Protein AF-A0AA39XTY3-F1 (afdb_monomer_lite)

pLDDT: mean 73.16, std 24.29, range [25.41, 98.69]

Foldseek 3Di:
DDDDDDDDDDDDDDDDDDDDDDDDDDPPPPLCPDQDQDDLVVLLCVLVCQCWPADPLGNVFIARPLRDDLLDCVLLVADPVNLSVLLSVLSVLLNVLSNCLLAAQDQPFDPQCVDPDPLNLLQLLLLLVLLLLLLLLSQLSNLQSCVVRPVVLRPVVSNVVSLVVLVQVLVCCVPCVVPVVVVCVVPVRDHGDLVSSLSVLSSVLSLQLQLQPQLDDDPLSNSLSSSLSSSSSSSSSSCSVPVNVSSVSSSVSGDPPDDPDDPDDPPALDDPPPPPCVPPDPPPLVVVVVVLSVLSPPDDDDDDDDQPDSVNNNVSSSVVSSSSNSVNNVVVSVVSVVVSSVSSDHPDPPPPPPDPDAFQKDWDQPVPVRFIKIWHQDPVRDIDIDRPSSVVSSVVSSVSSVVSNVVVVVCPDDDFDWDDDPPDPDTDGPVNVVVVVVVPDPDDDDPVPPPDDDDDDDDD

Sequence (460 aa):
MSPPIRMRRLRLRKQNWKQNDTSTSSSTIQSQKNSIHIPPDELFNLVCNYEGYTNSVAPDVTVREGLFNLEDVTAYGVSEAAQKELWDEEVKRLSLVVKEPDKPIQFAGTGELSHDTKDAYDILAHLADQIWIALNIVILDCQAVLSRHFPLLTDEDQLRSSRDILERFTAEDEEEEDASRQAETANGGLKGTREDYFQLVDYLTATLARALCKAASGDTWHYNILANLVKLSTKLKVVSFRLEEFASDSLESAPTKRSARLPSAPASRGNAPLNTSMGRDGGGSLDFLGEMLSTLHREDGNTERAYSGPNTRKNAVKQLYWLETVKFKRPLHKIVEYILVSLRGQTKLTTTSTTSYEICAMVFDTNFQEFSTFVYQDIGGEYLGASKPENISVANAVFEVLTTTVKSLDWHGYGRIFFKQDDSTAWYSWNDYLMALHSQRPEQPDPFERIQNFVQPTYE

Secondary structure (DSSP, 8-state):
-PPPPPPPPPPPPP--PPP--------------------HHHHHHHHTGGGSEEETTEEEEEE-SS---TT--GGGT--HHHHHHHHHHHHHHHHHHHH-TTSPPP----GGGGS--HHHHHHHHHHHHHHHHHHHHHHHHHHHHHHHH-GGG--HHHHHHHHHHHHHHHHHHHHHTTTHHHHHHHHT--PPPHHHHHHHHHHHHHHHHHHHHHHS--HHHHHHHHHHHHHHHHHHHHHGGGHHHHHHHHHHHS---------PPP--SS-----SGGGTTTHHHHHHHHHHHHHHS--SSS--SSS-SHHHHHHHHHHHHHHHHHHHHHHHHHHHHHHHHHHT--SS--SS---TT----EEEE-SSTT-EEEEEE-TTS-EEEE--HHHHHHHHHHHHHHHHHHHHT--SSS---EE--TT-S-PEEHHHHHHHHHH--S-S--GGGS-SS-------

Organism: NCBI:txid869390

Structure (mmCIF, N/CA/C/O backbone):
data_AF-A0AA39XTY3-F1
#
_entry.id   AF-A0AA39XTY3-F1
#
loop_
_atom_site.group_PDB
_atom_site.id
_atom_site.type_symbol
_atom_site.label_atom_id
_atom_site.label_alt_id
_atom_site.label_comp_id
_atom_site.label_asym_id
_atom_site.label_entity_id
_atom_site.label_seq_id
_atom_site.pdbx_PDB_ins_code
_atom_site.Cartn_x
_atom_site.Cartn_y
_atom_site.Cartn_z
_atom_site.occupancy
_atom_site.B_iso_or_equiv
_atom_site.auth_seq_id
_atom_site.auth_comp_id
_atom_site.auth_asym_id
_atom_site.auth_atom_id
_atom_site.pdbx_PDB_model_num
ATOM 1 N N . MET A 1 1 ? -20.485 58.082 14.375 1.00 35.16 1 MET A N 1
ATOM 2 C CA . MET A 1 1 ? -21.778 57.398 14.590 1.00 35.16 1 MET A CA 1
ATOM 3 C C . MET A 1 1 ? -22.524 57.394 13.267 1.00 35.16 1 MET A C 1
ATOM 5 O O . MET A 1 1 ? -23.085 58.412 12.891 1.00 35.16 1 MET A O 1
ATOM 9 N N . SER A 1 2 ? -22.425 56.290 12.528 1.00 26.91 2 SER A N 1
ATOM 10 C CA . SER A 1 2 ? -23.036 56.112 11.204 1.00 26.91 2 SER A CA 1
ATOM 11 C C . SER A 1 2 ? -24.293 55.238 11.324 1.00 26.91 2 SER A C 1
ATOM 13 O O . SER A 1 2 ? -24.294 54.328 12.155 1.00 26.91 2 SER A O 1
ATOM 15 N N . PRO A 1 3 ? -25.358 55.490 10.543 1.00 28.05 3 PRO A N 1
ATOM 16 C CA . PRO A 1 3 ? -26.604 54.732 10.636 1.00 28.05 3 PRO A CA 1
ATOM 17 C C . PRO A 1 3 ? -26.514 53.369 9.916 1.00 28.05 3 PRO A C 1
ATOM 19 O O . PRO A 1 3 ? -25.725 53.221 8.980 1.00 28.05 3 PRO A O 1
ATOM 22 N N . PRO A 1 4 ? -27.326 52.369 10.317 1.00 29.33 4 PRO A N 1
ATOM 23 C CA . PRO A 1 4 ? -27.246 51.013 9.783 1.00 29.33 4 PRO A CA 1
ATOM 24 C C . PRO A 1 4 ? -27.932 50.861 8.416 1.00 29.33 4 PRO A C 1
ATOM 26 O O . PRO A 1 4 ? -29.015 51.392 8.159 1.00 29.33 4 PRO A O 1
ATOM 29 N N . ILE A 1 5 ? -27.295 50.068 7.553 1.00 28.94 5 ILE A N 1
ATOM 30 C CA . ILE A 1 5 ? -27.749 49.689 6.212 1.00 28.94 5 ILE A CA 1
ATOM 31 C C . ILE A 1 5 ? -28.853 48.621 6.323 1.00 28.94 5 ILE A C 1
ATOM 33 O O . ILE A 1 5 ? -28.658 47.555 6.903 1.00 28.94 5 ILE A O 1
ATOM 37 N N . ARG A 1 6 ? -30.029 48.905 5.745 1.00 27.67 6 ARG A N 1
ATOM 38 C CA . ARG A 1 6 ? -31.167 47.975 5.604 1.00 27.67 6 ARG A CA 1
ATOM 39 C C . ARG A 1 6 ? -30.889 46.927 4.516 1.00 27.67 6 ARG A C 1
ATOM 41 O O . ARG A 1 6 ? -30.751 47.285 3.349 1.00 27.67 6 ARG A O 1
ATOM 48 N N . MET A 1 7 ? -30.928 45.640 4.868 1.00 25.41 7 MET A N 1
ATOM 49 C CA . MET A 1 7 ? -30.971 44.535 3.899 1.00 25.41 7 MET A CA 1
ATOM 50 C C . MET A 1 7 ? -32.354 44.417 3.232 1.00 25.41 7 MET A C 1
ATOM 52 O O . MET A 1 7 ? -33.385 44.317 3.902 1.00 25.41 7 MET A O 1
ATOM 56 N N . ARG A 1 8 ? -32.375 44.402 1.892 1.00 26.45 8 ARG A N 1
ATOM 57 C CA . ARG A 1 8 ? -33.552 44.096 1.059 1.00 26.45 8 ARG A CA 1
ATOM 58 C C . ARG A 1 8 ? -33.746 42.578 0.967 1.00 26.45 8 ARG A C 1
ATOM 60 O O . ARG A 1 8 ? -32.870 41.875 0.482 1.00 26.45 8 ARG A O 1
ATOM 67 N N . ARG A 1 9 ? -34.929 42.088 1.358 1.00 27.86 9 ARG A N 1
ATOM 68 C CA . ARG A 1 9 ? -35.399 40.721 1.072 1.00 27.86 9 ARG A CA 1
ATOM 69 C C . ARG A 1 9 ? -35.719 40.576 -0.421 1.00 27.86 9 ARG A C 1
ATOM 71 O O . ARG A 1 9 ? -36.620 41.251 -0.918 1.00 27.86 9 ARG A O 1
ATOM 78 N N . LEU A 1 10 ? -35.027 39.672 -1.111 1.00 26.64 10 LEU A N 1
ATOM 79 C CA . LEU A 1 10 ? -35.397 39.194 -2.446 1.00 26.64 10 LEU A CA 1
ATOM 80 C C . LEU A 1 10 ? -36.488 38.119 -2.314 1.00 26.64 10 LEU A C 1
ATOM 82 O O . LEU A 1 10 ? -36.302 37.105 -1.649 1.00 26.64 10 LEU A O 1
ATOM 86 N N . ARG A 1 11 ? -37.652 38.369 -2.926 1.00 29.42 11 ARG A N 1
ATOM 87 C CA . ARG A 1 11 ? -38.740 37.393 -3.094 1.00 29.42 11 ARG A CA 1
ATOM 88 C C . ARG A 1 11 ? -38.453 36.548 -4.338 1.00 29.42 11 ARG A C 1
ATOM 90 O O . ARG A 1 11 ? -38.444 37.092 -5.439 1.00 29.42 11 ARG A O 1
ATOM 97 N N . LEU A 1 12 ? -38.277 35.238 -4.173 1.00 30.16 12 LEU A N 1
ATOM 98 C CA . LEU A 1 12 ? -38.247 34.283 -5.284 1.00 30.16 12 LEU A CA 1
ATOM 99 C C . LEU A 1 12 ? -39.678 34.007 -5.776 1.00 30.16 12 LEU A C 1
ATOM 101 O O . LEU A 1 12 ? -40.564 33.639 -5.002 1.00 30.16 12 LEU A O 1
ATOM 105 N N . ARG A 1 13 ? -39.901 34.233 -7.075 1.00 27.70 13 ARG A N 1
ATOM 106 C CA . ARG A 1 13 ? -41.120 33.870 -7.811 1.00 27.70 13 ARG A CA 1
ATOM 107 C C . ARG A 1 13 ? -41.123 32.357 -8.044 1.00 27.70 13 ARG A C 1
ATOM 109 O O . ARG A 1 13 ? -40.189 31.839 -8.641 1.00 27.70 13 ARG A O 1
ATOM 116 N N . LYS A 1 14 ? -42.201 31.676 -7.646 1.00 31.34 14 LYS A N 1
ATOM 117 C CA . LYS A 1 14 ? -42.520 30.321 -8.118 1.00 31.34 14 LYS A CA 1
ATOM 118 C C . LYS A 1 14 ? -42.917 30.400 -9.596 1.00 31.34 14 LYS A C 1
ATOM 120 O O . LYS A 1 14 ? -43.917 31.041 -9.916 1.00 31.34 14 LYS A O 1
ATOM 125 N N . GLN A 1 15 ? -42.150 29.768 -10.479 1.00 30.83 15 GLN A N 1
ATOM 126 C CA . GLN A 1 15 ? -42.584 29.436 -11.835 1.00 30.83 15 GLN A CA 1
ATOM 127 C C . GLN A 1 15 ? -42.787 27.923 -11.910 1.00 30.83 15 GLN A C 1
ATOM 129 O O . GLN A 1 15 ? -41.874 27.153 -11.633 1.00 30.83 15 GLN A O 1
ATOM 134 N N . ASN A 1 16 ? -44.016 27.526 -12.243 1.00 31.92 16 ASN A N 1
ATOM 135 C CA . ASN A 1 16 ? -44.410 26.148 -12.509 1.00 31.92 16 ASN A CA 1
ATOM 136 C C . ASN A 1 16 ? -43.727 25.667 -13.794 1.00 31.92 16 ASN A C 1
ATOM 138 O O . ASN A 1 16 ? -44.042 26.176 -14.871 1.00 31.92 16 ASN A O 1
ATOM 142 N N . TRP A 1 17 ? -42.840 24.680 -13.682 1.00 28.62 17 TRP A N 1
ATOM 143 C CA . TRP A 1 17 ? -42.285 23.968 -14.829 1.00 28.62 17 TRP A CA 1
ATOM 144 C C . TRP A 1 17 ? -43.075 22.671 -15.028 1.00 28.62 17 TRP A C 1
ATOM 146 O O . TRP A 1 17 ? -43.163 21.843 -14.125 1.00 28.62 17 TRP A O 1
ATOM 156 N N . LYS A 1 18 ? -43.714 22.533 -16.193 1.00 30.03 18 LYS A N 1
ATOM 157 C CA . LYS A 1 18 ? -44.404 21.308 -16.612 1.00 30.03 18 LYS A CA 1
ATOM 158 C C . LYS A 1 18 ? -43.362 20.248 -16.976 1.00 30.03 18 LYS A C 1
ATOM 160 O O . LYS A 1 18 ? -42.450 20.547 -17.743 1.00 30.03 18 LYS A O 1
ATOM 165 N N . GLN A 1 19 ? -43.523 19.036 -16.448 1.00 32.22 19 GLN A N 1
ATOM 166 C CA . GLN A 1 19 ? -42.802 17.843 -16.893 1.00 32.22 19 GLN A CA 1
ATOM 167 C C . GLN A 1 19 ? -43.078 17.611 -18.383 1.00 32.22 19 GLN A C 1
ATOM 169 O O . GLN A 1 19 ? -44.230 17.454 -18.783 1.00 32.22 19 GLN A O 1
ATOM 174 N N . ASN A 1 20 ? -42.017 17.614 -19.186 1.00 28.38 20 ASN A N 1
ATOM 175 C CA . ASN A 1 20 ? -42.003 16.945 -20.475 1.00 28.38 20 ASN A CA 1
ATOM 176 C C . ASN A 1 20 ? -41.188 15.668 -20.285 1.00 28.38 20 ASN A C 1
ATOM 178 O O . ASN A 1 20 ? -39.997 15.738 -19.986 1.00 28.38 20 ASN A O 1
ATOM 182 N N . ASP A 1 21 ? -41.856 14.532 -20.453 1.00 40.38 21 ASP A N 1
ATOM 183 C CA . ASP A 1 21 ? -41.233 13.225 -20.599 1.00 40.38 21 ASP A CA 1
ATOM 184 C C . ASP A 1 21 ? -40.367 13.213 -21.861 1.00 40.38 21 ASP A C 1
ATOM 186 O O . ASP A 1 21 ? -40.870 13.221 -22.987 1.00 40.38 21 ASP A O 1
ATOM 190 N N . THR A 1 22 ? -39.052 13.169 -21.674 1.00 33.03 22 THR A N 1
ATOM 191 C CA . THR A 1 22 ? -38.110 12.727 -22.702 1.00 33.03 22 THR A CA 1
ATOM 192 C C . THR A 1 22 ? -37.169 11.711 -22.086 1.00 33.03 22 THR A C 1
ATOM 194 O O . THR A 1 22 ? -36.164 12.050 -21.467 1.00 33.03 22 THR A O 1
ATOM 197 N N . SER A 1 23 ? -37.527 10.447 -22.274 1.00 42.19 23 SER A N 1
ATOM 198 C CA . SER A 1 23 ? -36.659 9.287 -22.140 1.00 42.19 23 SER A CA 1
ATOM 199 C C . SER A 1 23 ? -35.460 9.415 -23.086 1.00 42.19 23 SER A C 1
ATOM 201 O O . SER A 1 23 ? -35.585 9.124 -24.277 1.00 42.19 23 SER A O 1
ATOM 203 N N . THR A 1 24 ? -34.304 9.834 -22.571 1.00 33.69 24 THR A N 1
ATOM 204 C CA . THR A 1 24 ? -33.028 9.710 -23.291 1.00 33.69 24 THR A CA 1
ATOM 205 C C . THR A 1 24 ? -31.862 9.664 -22.307 1.00 33.69 24 THR A C 1
ATOM 207 O O . THR A 1 24 ? -31.649 10.607 -21.560 1.00 33.69 24 THR A O 1
ATOM 210 N N . SER A 1 25 ? -31.137 8.541 -22.349 1.00 35.66 25 SER A N 1
ATOM 211 C CA . SER A 1 25 ? -29.753 8.344 -21.894 1.00 35.66 25 SER A CA 1
ATOM 212 C C . SER A 1 25 ? -29.398 8.730 -20.457 1.00 35.66 25 SER A C 1
ATOM 214 O O . SER A 1 25 ? -28.503 9.536 -20.245 1.00 35.66 25 SER A O 1
ATOM 216 N N . SER A 1 26 ? -29.968 8.035 -19.471 1.00 33.97 26 SER A N 1
ATOM 217 C CA . SER A 1 26 ? -29.240 7.828 -18.218 1.00 33.97 26 SER A CA 1
ATOM 218 C C . SER A 1 26 ? -27.982 7.017 -18.538 1.00 33.97 26 SER A C 1
ATOM 220 O O . SER A 1 26 ? -28.068 5.829 -18.855 1.00 33.97 26 SER A O 1
ATOM 222 N N . SER A 1 27 ? -26.811 7.647 -18.477 1.00 36.62 27 SER A N 1
ATOM 223 C CA . SER A 1 27 ? -25.536 6.959 -18.291 1.00 36.62 27 SER A CA 1
ATOM 224 C C . SER A 1 27 ? -25.566 6.326 -16.903 1.00 36.62 27 SER A C 1
ATOM 226 O O . SER A 1 27 ? -25.009 6.821 -15.930 1.00 36.62 27 SER A O 1
ATOM 228 N N . THR A 1 28 ? -26.302 5.222 -16.790 1.00 37.91 28 THR A N 1
ATOM 229 C CA . THR A 1 28 ? -26.271 4.366 -15.619 1.00 37.91 28 THR A CA 1
ATOM 230 C C . THR A 1 28 ? -24.811 3.988 -15.424 1.00 37.91 28 THR A C 1
ATOM 232 O O . THR A 1 28 ? -24.265 3.193 -16.189 1.00 37.91 28 THR A O 1
ATOM 235 N N . ILE A 1 29 ? -24.177 4.567 -14.404 1.00 45.69 29 ILE A N 1
ATOM 236 C CA . ILE A 1 29 ? -23.041 3.961 -13.724 1.00 45.69 29 ILE A CA 1
ATOM 237 C C . ILE A 1 29 ? -23.608 2.644 -13.194 1.00 45.69 29 ILE A C 1
ATOM 239 O O . ILE A 1 29 ? -24.115 2.555 -12.079 1.00 45.69 29 ILE A O 1
ATOM 243 N N . GLN A 1 30 ? -23.674 1.636 -14.068 1.00 43.59 30 GLN A N 1
ATOM 244 C CA . GLN A 1 30 ? -23.950 0.273 -13.676 1.00 43.59 30 GLN A CA 1
ATOM 245 C C . GLN A 1 30 ? -22.826 -0.037 -12.709 1.00 43.59 30 GLN A C 1
ATOM 247 O O . GLN A 1 30 ? -21.677 -0.138 -13.135 1.00 43.59 30 GLN A O 1
ATOM 252 N N . SER A 1 31 ? -23.163 -0.098 -11.417 1.00 49.00 31 SER A N 1
ATOM 253 C CA . SER A 1 31 ? -22.349 -0.737 -10.389 1.00 49.00 31 SER A CA 1
ATOM 254 C C . SER A 1 31 ? -21.771 -1.985 -11.045 1.00 49.00 31 SER A C 1
ATOM 256 O O . SER A 1 31 ? -22.517 -2.906 -11.395 1.00 49.00 31 SER A O 1
ATOM 258 N N . GLN A 1 32 ? -20.480 -1.925 -11.391 1.00 53.09 32 GLN A N 1
ATOM 259 C CA . GLN A 1 32 ? -19.801 -2.972 -12.136 1.00 53.09 32 GLN A CA 1
ATOM 260 C C . GLN A 1 32 ? -19.706 -4.154 -11.186 1.00 53.09 32 GLN A C 1
ATOM 262 O O . GLN A 1 32 ? -18.711 -4.359 -10.500 1.00 53.09 32 GLN A O 1
ATOM 267 N N . LYS A 1 33 ? -20.767 -4.956 -11.146 1.00 57.84 33 LYS A N 1
ATOM 268 C CA . LYS A 1 33 ? -20.844 -6.193 -10.377 1.00 57.84 33 LYS A CA 1
ATOM 269 C C . LYS A 1 33 ? -20.057 -7.315 -11.062 1.00 57.84 33 LYS A C 1
ATOM 271 O O . LYS A 1 33 ? -20.422 -8.486 -10.993 1.00 57.84 33 LYS A O 1
ATOM 276 N N . ASN A 1 34 ? -18.990 -6.946 -11.764 1.00 63.62 34 ASN A N 1
ATOM 277 C CA . ASN A 1 34 ? -18.102 -7.873 -12.426 1.00 63.62 34 ASN A CA 1
ATOM 278 C C . ASN A 1 34 ? -17.199 -8.445 -11.340 1.00 63.62 34 ASN A C 1
ATOM 280 O O . ASN A 1 34 ? -16.380 -7.735 -10.760 1.00 63.62 34 ASN A O 1
ATOM 284 N N . SER A 1 35 ? -17.396 -9.725 -11.027 1.00 74.44 35 SER A N 1
ATOM 285 C CA . SER A 1 35 ? -16.466 -10.465 -10.178 1.00 74.44 35 SER A CA 1
ATOM 286 C C . SER A 1 35 ? -15.066 -10.337 -10.779 1.00 74.44 35 SER A C 1
ATOM 288 O O . SER A 1 35 ? -14.853 -10.671 -11.945 1.00 74.44 35 SER A O 1
ATOM 290 N N . ILE A 1 36 ? -14.137 -9.798 -9.994 1.00 87.56 36 ILE A N 1
ATOM 291 C CA . ILE A 1 36 ? -12.750 -9.606 -10.404 1.00 87.56 36 ILE A CA 1
ATOM 292 C C . ILE A 1 36 ? -12.068 -10.965 -10.288 1.00 87.56 36 ILE A C 1
ATOM 294 O O . ILE A 1 36 ? -11.878 -11.484 -9.187 1.00 87.56 36 ILE A O 1
ATOM 298 N N . HIS A 1 37 ? -11.759 -11.574 -11.432 1.00 90.06 37 HIS A N 1
ATOM 299 C CA . HIS A 1 37 ? -11.126 -12.884 -11.485 1.00 90.06 37 HIS A CA 1
ATOM 300 C C . HIS A 1 37 ? -9.636 -12.737 -11.786 1.00 90.06 37 HIS A C 1
ATOM 302 O O . HIS A 1 37 ? -9.249 -12.512 -12.928 1.00 90.06 37 HIS A O 1
ATOM 308 N N . ILE A 1 38 ? -8.812 -12.917 -10.758 1.00 91.81 38 ILE A N 1
ATOM 309 C CA . ILE A 1 38 ? -7.353 -12.840 -10.849 1.00 91.81 38 ILE A CA 1
ATOM 310 C C . ILE A 1 38 ? -6.784 -14.211 -10.478 1.00 91.81 38 ILE A C 1
ATOM 312 O O . ILE A 1 38 ? -6.862 -14.595 -9.308 1.00 91.81 38 ILE A O 1
ATOM 316 N N . PRO A 1 39 ? -6.275 -14.985 -11.453 1.00 95.25 39 PRO A N 1
ATOM 317 C CA . PRO A 1 39 ? -5.521 -16.203 -11.195 1.00 95.25 39 PRO A CA 1
ATOM 318 C C . PRO A 1 39 ? -4.386 -15.964 -10.180 1.00 95.25 39 PRO A C 1
ATOM 320 O O . PRO A 1 39 ? -3.499 -15.146 -10.444 1.00 95.25 39 PRO A O 1
ATOM 323 N N . PRO A 1 40 ? -4.370 -16.682 -9.038 1.00 96.31 40 PRO A N 1
ATOM 324 C CA . PRO A 1 40 ? -3.322 -16.538 -8.028 1.00 96.31 40 PRO A CA 1
ATOM 325 C C . PRO A 1 40 ? -1.911 -16.743 -8.592 1.00 96.31 40 PRO A C 1
ATOM 327 O O . PRO A 1 40 ? -1.014 -15.978 -8.261 1.00 96.31 40 PRO A O 1
ATOM 330 N N . ASP A 1 41 ? -1.730 -17.702 -9.505 1.00 97.31 41 ASP A N 1
ATOM 331 C CA . ASP A 1 41 ? -0.425 -18.007 -10.106 1.00 97.31 41 ASP A CA 1
ATOM 332 C C . ASP A 1 41 ? 0.120 -16.837 -10.945 1.00 97.31 41 ASP A C 1
ATOM 334 O O . ASP A 1 41 ? 1.306 -16.514 -10.887 1.00 97.31 41 ASP A O 1
ATOM 338 N N . GLU A 1 42 ? -0.742 -16.158 -11.708 1.00 96.56 42 GLU A N 1
ATOM 339 C CA . GLU A 1 42 ? -0.351 -14.977 -12.489 1.00 96.56 42 GLU A CA 1
ATOM 340 C C . GLU A 1 42 ? -0.004 -13.798 -11.576 1.00 96.56 42 GLU A C 1
ATOM 342 O O . GLU A 1 42 ? 0.982 -13.094 -11.810 1.00 96.56 42 GLU A O 1
ATOM 347 N N . LEU A 1 43 ? -0.772 -13.612 -10.498 1.00 97.62 43 LEU A N 1
ATOM 348 C CA . LEU A 1 43 ? -0.496 -12.576 -9.508 1.00 97.62 43 LEU A CA 1
ATOM 349 C C . LEU A 1 43 ? 0.819 -12.853 -8.771 1.00 97.62 43 LEU A C 1
ATOM 351 O O . LEU A 1 43 ? 1.621 -11.939 -8.585 1.00 97.62 43 LEU A O 1
ATOM 355 N N . PHE A 1 44 ? 1.078 -14.108 -8.410 1.00 98.25 44 PHE A N 1
ATOM 356 C CA . PHE A 1 44 ? 2.322 -14.527 -7.776 1.00 98.25 44 PHE A CA 1
ATOM 357 C C . PHE A 1 44 ? 3.536 -14.310 -8.689 1.00 98.25 44 PHE A C 1
ATOM 359 O O . PHE A 1 44 ? 4.559 -13.781 -8.247 1.00 98.25 44 PHE A O 1
ATOM 366 N N . ASN A 1 45 ? 3.406 -14.614 -9.985 1.00 97.00 45 ASN A N 1
ATOM 367 C CA . ASN A 1 45 ? 4.437 -14.304 -10.977 1.00 97.00 45 ASN A CA 1
ATOM 368 C C . ASN A 1 45 ? 4.724 -12.798 -11.048 1.00 97.00 45 ASN A C 1
ATOM 370 O O . ASN A 1 45 ? 5.883 -12.399 -11.158 1.00 97.00 45 ASN A O 1
ATOM 374 N N . LEU A 1 46 ? 3.693 -11.951 -10.937 1.00 96.50 46 LEU A N 1
ATOM 375 C CA . LEU A 1 46 ? 3.885 -10.503 -10.892 1.00 96.50 46 LEU A CA 1
ATOM 376 C C . LEU A 1 46 ? 4.568 -10.045 -9.595 1.00 96.50 46 LEU A C 1
ATOM 378 O O . LEU A 1 46 ? 5.430 -9.169 -9.641 1.00 96.50 46 LEU A O 1
ATOM 382 N N . VAL A 1 47 ? 4.241 -10.639 -8.445 1.00 97.50 47 VAL A N 1
ATOM 383 C CA . VAL A 1 47 ? 4.950 -10.374 -7.181 1.00 97.50 47 VAL A CA 1
ATOM 384 C C . VAL A 1 47 ? 6.442 -10.721 -7.322 1.00 97.50 47 VAL A C 1
ATOM 386 O O . VAL A 1 47 ? 7.304 -9.955 -6.881 1.00 97.50 47 VAL A O 1
ATOM 389 N N . CYS A 1 48 ? 6.761 -11.807 -8.027 1.00 97.44 48 CYS A N 1
ATOM 390 C CA . CYS A 1 48 ? 8.128 -12.255 -8.302 1.00 97.44 48 CYS A CA 1
ATOM 391 C C . CYS A 1 48 ? 8.769 -11.627 -9.558 1.00 97.44 48 CYS A C 1
ATOM 393 O O . CYS A 1 48 ? 9.825 -12.077 -9.999 1.00 97.44 48 CYS A O 1
ATOM 395 N N . ASN A 1 49 ? 8.193 -10.569 -10.143 1.00 95.62 49 ASN A N 1
ATOM 396 C CA . ASN A 1 49 ? 8.669 -10.006 -11.417 1.00 95.62 49 ASN A CA 1
ATOM 397 C C . ASN A 1 49 ? 10.104 -9.436 -11.386 1.00 95.62 49 ASN A C 1
ATOM 399 O O . ASN A 1 49 ? 10.701 -9.217 -12.440 1.00 95.62 49 ASN A O 1
ATOM 403 N N . TYR A 1 50 ? 10.685 -9.228 -10.201 1.00 95.69 50 TYR A N 1
ATOM 404 C CA . TYR A 1 50 ? 12.089 -8.845 -10.040 1.00 95.69 50 TYR A CA 1
ATOM 405 C C . TYR A 1 50 ? 13.061 -9.952 -10.487 1.00 95.69 50 TYR A C 1
ATOM 407 O O . TYR A 1 50 ? 14.211 -9.662 -10.792 1.00 95.69 50 TYR A O 1
ATOM 415 N N . GLU A 1 51 ? 12.618 -11.210 -10.574 1.00 96.50 51 GLU A N 1
ATOM 416 C CA . GLU A 1 51 ? 13.434 -12.332 -11.072 1.00 96.50 51 GLU A CA 1
ATOM 417 C C . GLU A 1 51 ? 13.540 -12.359 -12.605 1.00 96.50 51 GLU A C 1
ATOM 419 O O . GLU A 1 51 ? 14.411 -13.014 -13.195 1.00 96.50 51 GLU A O 1
ATOM 424 N N . GLY A 1 52 ? 12.625 -11.658 -13.267 1.00 95.50 52 GLY A N 1
ATOM 425 C CA . GLY A 1 52 ? 12.509 -11.610 -14.710 1.00 95.50 52 GLY A CA 1
ATOM 426 C C . GLY A 1 52 ? 11.340 -10.732 -15.116 1.00 95.50 52 GLY A C 1
ATOM 427 O O . GLY A 1 52 ? 10.186 -11.123 -14.968 1.00 95.50 52 GLY A O 1
ATOM 428 N N . TYR A 1 53 ? 11.643 -9.568 -15.678 1.00 95.75 53 TYR A N 1
ATOM 429 C CA . TYR A 1 53 ? 10.632 -8.614 -16.106 1.00 95.75 53 TYR A CA 1
ATOM 430 C C . TYR A 1 53 ? 10.541 -8.562 -17.631 1.00 95.75 53 TYR A C 1
ATOM 432 O O . TYR A 1 53 ? 11.553 -8.445 -18.327 1.00 95.75 53 TYR A O 1
ATOM 440 N N . THR A 1 54 ? 9.310 -8.639 -18.131 1.00 92.44 54 THR A N 1
ATOM 441 C CA . THR A 1 54 ? 8.945 -8.476 -19.542 1.00 92.44 54 THR A CA 1
ATOM 442 C C . THR A 1 54 ? 7.742 -7.540 -19.598 1.00 92.44 54 THR A C 1
ATOM 444 O O . THR A 1 54 ? 6.852 -7.638 -18.755 1.00 92.44 54 THR A O 1
ATOM 447 N N . ASN A 1 55 ? 7.704 -6.635 -20.576 1.00 89.06 55 ASN A N 1
ATOM 448 C CA . ASN A 1 55 ? 6.602 -5.690 -20.745 1.00 89.06 55 ASN A CA 1
ATOM 449 C C . ASN A 1 55 ? 5.858 -5.954 -22.061 1.00 89.06 55 ASN A C 1
ATOM 451 O O . ASN A 1 55 ? 6.471 -6.337 -23.054 1.00 89.06 55 ASN A O 1
ATOM 455 N N . SER A 1 56 ? 4.550 -5.687 -22.084 1.00 85.62 56 SER A N 1
ATOM 456 C CA . SER A 1 56 ? 3.698 -5.827 -23.278 1.00 85.62 56 SER A CA 1
ATOM 457 C C . SER A 1 56 ? 4.189 -5.057 -24.514 1.00 85.62 56 SER A C 1
ATOM 459 O O . SER A 1 56 ? 3.943 -5.493 -25.634 1.00 85.62 56 SER A O 1
ATOM 461 N N . VAL A 1 57 ? 4.916 -3.950 -24.325 1.00 82.12 57 VAL A N 1
ATOM 462 C CA . VAL A 1 57 ? 5.488 -3.129 -25.406 1.00 82.12 57 VAL A CA 1
ATOM 463 C C . VAL A 1 57 ? 6.706 -3.801 -26.060 1.00 82.12 57 VAL A C 1
ATOM 465 O O . VAL A 1 57 ? 7.016 -3.533 -27.216 1.00 82.12 57 VAL A O 1
ATOM 468 N N . ALA A 1 58 ? 7.408 -4.680 -25.342 1.00 85.88 58 ALA A N 1
ATOM 469 C CA . ALA A 1 58 ? 8.576 -5.406 -25.840 1.00 85.88 58 ALA A CA 1
ATOM 470 C C . ALA A 1 58 ? 8.556 -6.860 -25.330 1.00 85.88 58 ALA A C 1
ATOM 472 O O . ALA A 1 58 ? 9.374 -7.229 -24.482 1.00 85.88 58 ALA A O 1
ATOM 473 N N . PRO A 1 59 ? 7.614 -7.692 -25.817 1.00 87.50 59 PRO A N 1
ATOM 474 C CA . PRO A 1 59 ? 7.403 -9.048 -25.308 1.00 87.50 59 PRO A CA 1
ATOM 475 C C . PRO A 1 59 ? 8.576 -9.993 -25.611 1.00 87.50 59 PRO A C 1
ATOM 477 O O . PRO A 1 59 ? 8.725 -11.025 -24.964 1.00 87.50 59 PRO A O 1
ATOM 480 N N . ASP A 1 60 ? 9.427 -9.638 -26.576 1.00 89.69 60 ASP A N 1
ATOM 481 C CA . ASP A 1 60 ? 10.652 -10.346 -26.951 1.00 89.69 60 ASP A CA 1
ATOM 482 C C . ASP A 1 60 ? 11.850 -10.027 -26.036 1.00 89.69 60 ASP A C 1
ATOM 484 O O . ASP A 1 60 ? 12.905 -10.656 -26.149 1.00 89.69 60 ASP A O 1
ATOM 488 N N . VAL A 1 61 ? 11.714 -9.056 -25.126 1.00 90.12 61 VAL A N 1
ATOM 489 C CA . VAL A 1 61 ? 12.802 -8.575 -24.269 1.00 90.12 61 VAL A CA 1
ATOM 490 C C . VAL A 1 61 ? 12.505 -8.878 -22.803 1.00 90.12 61 VAL A C 1
ATOM 492 O O . VAL A 1 61 ? 11.743 -8.174 -22.146 1.00 90.12 61 VAL A O 1
ATOM 495 N N . THR A 1 62 ? 13.203 -9.874 -22.256 1.00 94.00 62 THR A N 1
ATOM 496 C CA . THR A 1 62 ? 13.216 -10.155 -20.814 1.00 94.00 62 THR A CA 1
ATOM 497 C C . THR A 1 62 ? 14.495 -9.623 -20.171 1.00 94.00 62 THR A C 1
ATOM 499 O O . THR A 1 62 ? 15.609 -9.920 -20.616 1.00 94.00 62 THR A O 1
ATOM 502 N N . VAL A 1 63 ? 14.346 -8.861 -19.088 1.00 94.38 63 VAL A N 1
ATOM 503 C CA . VAL A 1 63 ? 15.452 -8.384 -18.247 1.00 94.38 63 VAL A CA 1
ATOM 504 C C . VAL A 1 63 ? 15.482 -9.208 -16.964 1.00 94.38 63 VAL A C 1
ATOM 506 O O . VAL A 1 63 ? 14.447 -9.397 -16.339 1.00 94.38 63 VAL A O 1
ATOM 509 N N . ARG A 1 64 ? 16.661 -9.698 -16.572 1.00 95.19 64 ARG A N 1
ATOM 510 C CA . ARG A 1 64 ? 16.874 -10.428 -15.305 1.00 95.19 64 ARG A CA 1
ATOM 511 C C . ARG A 1 64 ? 17.911 -9.771 -14.392 1.00 95.19 64 ARG A C 1
ATOM 513 O O . ARG A 1 64 ? 17.964 -10.063 -13.208 1.00 95.19 64 ARG A O 1
ATOM 520 N N . GLU A 1 65 ? 18.748 -8.889 -14.934 1.00 93.31 65 GLU A N 1
ATOM 521 C CA . GLU A 1 65 ? 19.876 -8.305 -14.207 1.00 93.31 65 GLU A CA 1
ATOM 522 C C . GLU A 1 65 ? 19.598 -6.875 -13.734 1.00 93.31 65 GLU A C 1
ATOM 524 O O . GLU A 1 65 ? 19.113 -6.012 -14.475 1.00 93.31 65 GLU A O 1
ATOM 529 N N . GLY A 1 66 ? 19.987 -6.602 -12.487 1.00 89.50 66 GLY A N 1
ATOM 530 C CA . GLY A 1 66 ? 19.843 -5.296 -11.846 1.00 89.50 66 GLY A CA 1
ATOM 531 C C . GLY A 1 66 ? 18.391 -4.864 -11.640 1.00 89.50 66 GLY A C 1
ATOM 532 O O . GLY A 1 66 ? 18.123 -3.662 -11.594 1.00 89.50 66 GLY A O 1
ATOM 533 N N . LEU A 1 67 ? 17.484 -5.834 -11.563 1.00 94.56 67 LEU A N 1
ATOM 534 C CA . LEU A 1 67 ? 16.165 -5.683 -10.970 1.00 94.56 67 LEU A CA 1
ATOM 535 C C . LEU A 1 67 ? 16.310 -5.976 -9.475 1.00 94.56 67 LEU A C 1
ATOM 537 O O . LEU A 1 67 ? 16.992 -6.927 -9.102 1.00 94.56 67 LEU A O 1
ATOM 541 N N . PHE A 1 68 ? 15.701 -5.153 -8.630 1.00 95.12 68 PHE A N 1
ATOM 542 C CA . PHE A 1 68 ? 15.733 -5.350 -7.183 1.00 95.12 68 PHE A CA 1
ATOM 543 C C . PHE A 1 68 ? 14.316 -5.328 -6.638 1.00 95.12 68 PHE A C 1
ATOM 545 O O . PHE A 1 68 ? 13.473 -4.555 -7.106 1.00 95.12 68 PHE A O 1
ATOM 552 N N . ASN A 1 69 ? 14.069 -6.168 -5.641 1.00 94.94 69 ASN A N 1
ATOM 553 C CA . ASN A 1 69 ? 12.827 -6.164 -4.893 1.00 94.94 69 ASN A CA 1
ATOM 554 C C . ASN A 1 69 ? 12.842 -5.014 -3.870 1.00 94.94 69 ASN A C 1
ATOM 556 O O . ASN A 1 69 ? 13.700 -4.981 -2.993 1.00 94.94 69 ASN A O 1
ATOM 560 N N . LEU A 1 70 ? 11.909 -4.065 -3.986 1.00 95.06 70 LEU A N 1
ATOM 561 C CA . LEU A 1 70 ? 11.832 -2.912 -3.075 1.00 95.06 70 LEU A CA 1
ATOM 562 C C . LEU A 1 70 ? 11.312 -3.293 -1.678 1.00 95.06 70 LEU A C 1
ATOM 564 O O . LEU A 1 70 ? 11.615 -2.627 -0.690 1.00 95.06 70 LEU A O 1
ATOM 568 N N . GLU A 1 71 ? 10.565 -4.390 -1.578 1.00 94.94 71 GLU A N 1
ATOM 569 C CA . GLU A 1 71 ? 10.022 -4.931 -0.329 1.00 94.94 71 GLU A CA 1
ATOM 570 C C . GLU A 1 71 ? 10.711 -6.238 0.020 1.00 94.94 71 GLU A C 1
ATOM 572 O O . GLU A 1 71 ? 10.074 -7.214 0.414 1.00 94.94 71 GLU A O 1
ATOM 577 N N . ASP A 1 72 ? 12.024 -6.269 -0.174 1.00 96.06 72 ASP A N 1
ATOM 578 C CA . ASP A 1 72 ? 12.807 -7.399 0.273 1.00 96.06 72 ASP A CA 1
ATOM 579 C C . ASP A 1 72 ? 12.756 -7.491 1.796 1.00 96.06 72 ASP A C 1
ATOM 581 O O . ASP A 1 72 ? 12.941 -6.488 2.500 1.00 96.06 72 ASP A O 1
ATOM 585 N N . VAL A 1 73 ? 12.427 -8.688 2.282 1.00 97.38 73 VAL A N 1
ATOM 586 C CA . VAL A 1 73 ? 12.401 -9.026 3.704 1.00 97.38 73 VAL A CA 1
ATOM 587 C C . VAL A 1 73 ? 13.595 -9.883 4.113 1.00 97.38 73 VAL A C 1
ATOM 589 O O . VAL A 1 73 ? 13.758 -10.167 5.299 1.00 97.38 73 VAL A O 1
ATOM 592 N N . THR A 1 74 ? 14.468 -10.262 3.172 1.00 97.06 74 THR A N 1
ATOM 593 C CA . THR A 1 74 ? 15.631 -11.101 3.492 1.00 97.06 74 THR A CA 1
ATOM 594 C C . THR A 1 74 ? 16.668 -10.385 4.347 1.00 97.06 74 THR A C 1
ATOM 596 O O . THR A 1 74 ? 17.292 -11.006 5.209 1.00 97.06 74 THR A O 1
ATOM 599 N N . ALA A 1 75 ? 16.748 -9.057 4.217 1.00 93.69 75 ALA A N 1
ATOM 600 C CA . ALA A 1 75 ? 17.519 -8.192 5.109 1.00 93.69 75 ALA A CA 1
ATOM 601 C C . ALA A 1 75 ? 17.116 -8.331 6.592 1.00 93.69 75 ALA A C 1
ATOM 603 O O . ALA A 1 75 ? 17.929 -8.067 7.468 1.00 93.69 75 ALA A O 1
ATOM 604 N N . TYR A 1 76 ? 15.900 -8.809 6.874 1.00 96.31 76 TYR A N 1
ATOM 605 C CA . TYR A 1 76 ? 15.343 -8.957 8.222 1.00 96.31 76 TYR A CA 1
ATOM 606 C C . TYR A 1 76 ? 15.380 -10.403 8.743 1.00 96.31 76 TYR A C 1
ATOM 608 O O . TYR A 1 76 ? 14.664 -10.760 9.681 1.00 96.31 76 TYR A O 1
ATOM 616 N N . GLY A 1 77 ? 16.219 -11.254 8.142 1.00 95.50 77 GLY A N 1
ATOM 617 C CA . GLY A 1 77 ? 16.441 -12.636 8.578 1.00 95.50 77 GLY A CA 1
ATOM 618 C C . GLY A 1 77 ? 15.443 -13.657 8.022 1.00 95.50 77 GLY A C 1
ATOM 619 O O . GLY A 1 77 ? 15.447 -14.811 8.451 1.00 95.50 77 GLY A O 1
ATOM 620 N N . VAL A 1 78 ? 14.602 -13.266 7.063 1.00 97.44 78 VAL A N 1
ATOM 621 C CA . VAL A 1 78 ? 13.696 -14.179 6.351 1.00 97.44 78 VAL A CA 1
ATOM 622 C C . VAL A 1 78 ? 14.435 -14.802 5.163 1.00 97.44 78 VAL A C 1
ATOM 624 O O . VAL A 1 78 ? 15.099 -14.111 4.401 1.00 97.44 78 VAL A O 1
ATOM 627 N N . SER A 1 79 ? 14.347 -16.118 4.967 1.00 98.06 79 SER A N 1
ATOM 628 C CA . SER A 1 79 ? 14.950 -16.739 3.778 1.00 98.06 79 SER A CA 1
ATOM 629 C C . SER A 1 79 ? 14.169 -16.376 2.507 1.00 98.06 79 SER A C 1
ATOM 631 O O . SER A 1 79 ? 12.962 -16.153 2.565 1.00 98.06 79 SER A O 1
ATOM 633 N N . GLU A 1 80 ? 14.812 -16.381 1.335 1.00 97.12 80 GLU A N 1
ATOM 634 C CA . GLU A 1 80 ? 14.115 -16.139 0.056 1.00 97.12 80 GLU A CA 1
ATOM 635 C C . GLU A 1 80 ? 12.939 -17.107 -0.169 1.00 97.12 80 GLU A C 1
ATOM 637 O O . GLU A 1 80 ? 11.896 -16.721 -0.695 1.00 97.12 80 GLU A O 1
ATOM 642 N N . ALA A 1 81 ? 13.092 -18.366 0.257 1.00 98.00 81 ALA A N 1
ATOM 643 C CA . ALA A 1 81 ? 12.033 -19.367 0.175 1.00 98.00 81 ALA A CA 1
ATOM 644 C C . ALA A 1 81 ? 10.844 -19.013 1.083 1.00 98.00 81 ALA A C 1
ATOM 646 O O . ALA A 1 81 ? 9.705 -19.042 0.624 1.00 98.00 81 ALA A O 1
ATOM 647 N N . ALA A 1 82 ? 11.111 -18.612 2.331 1.00 98.06 82 ALA A N 1
ATOM 648 C CA . ALA A 1 82 ? 10.069 -18.192 3.264 1.00 98.06 82 ALA A CA 1
ATOM 649 C C . ALA A 1 82 ? 9.383 -16.891 2.810 1.00 98.06 82 ALA A C 1
ATOM 651 O O . ALA A 1 82 ? 8.170 -16.773 2.914 1.00 98.06 82 ALA A O 1
ATOM 652 N N . GLN A 1 83 ? 10.124 -15.935 2.238 1.00 97.88 83 GLN A N 1
ATOM 653 C CA . GLN A 1 83 ? 9.549 -14.722 1.640 1.00 97.88 83 GLN A CA 1
ATOM 654 C C . GLN A 1 83 ? 8.527 -15.066 0.549 1.00 97.88 83 GLN A C 1
ATOM 656 O O . GLN A 1 83 ? 7.435 -14.503 0.522 1.00 97.88 83 GLN A O 1
ATOM 661 N N . LYS A 1 84 ? 8.870 -16.007 -0.338 1.00 98.31 84 LYS A N 1
ATOM 662 C CA . LYS A 1 84 ? 7.969 -16.475 -1.397 1.00 98.31 84 LYS A CA 1
ATOM 663 C C . LYS A 1 84 ? 6.751 -17.210 -0.846 1.00 98.31 84 LYS A C 1
ATOM 665 O O . LYS A 1 84 ? 5.659 -16.997 -1.354 1.00 98.31 84 LYS A O 1
ATOM 670 N N . GLU A 1 85 ? 6.923 -18.037 0.181 1.00 98.38 85 GLU A N 1
ATOM 671 C CA . GLU A 1 85 ? 5.811 -18.718 0.854 1.00 98.38 85 GLU A CA 1
ATOM 672 C C . GLU A 1 85 ? 4.833 -17.708 1.473 1.00 98.38 85 GLU A C 1
ATOM 674 O O . GLU A 1 85 ? 3.638 -17.763 1.195 1.00 98.38 85 GLU A O 1
ATOM 679 N N . LEU A 1 86 ? 5.346 -16.708 2.197 1.00 98.19 86 LEU A N 1
ATOM 680 C CA . LEU A 1 86 ? 4.533 -15.626 2.763 1.00 98.19 86 LEU A CA 1
ATOM 681 C C . LEU A 1 86 ? 3.787 -14.837 1.676 1.00 98.19 86 LEU A C 1
ATOM 683 O O . LEU A 1 86 ? 2.610 -14.514 1.829 1.00 98.19 86 LEU A O 1
ATOM 687 N N . TRP A 1 87 ? 4.444 -14.543 0.552 1.00 98.56 87 TRP A N 1
ATOM 688 C CA . TRP A 1 87 ? 3.781 -13.884 -0.572 1.00 98.56 87 TRP A CA 1
ATOM 689 C C . TRP A 1 87 ? 2.691 -14.738 -1.208 1.00 98.56 87 TRP A C 1
ATOM 691 O O . TRP A 1 87 ? 1.655 -14.192 -1.574 1.00 98.56 87 TRP A O 1
ATOM 701 N N . ASP A 1 88 ? 2.893 -16.046 -1.346 1.00 98.56 88 ASP A N 1
ATOM 702 C CA . ASP A 1 88 ? 1.883 -16.959 -1.883 1.00 98.56 88 ASP A CA 1
ATOM 703 C C . ASP A 1 88 ? 0.633 -17.009 -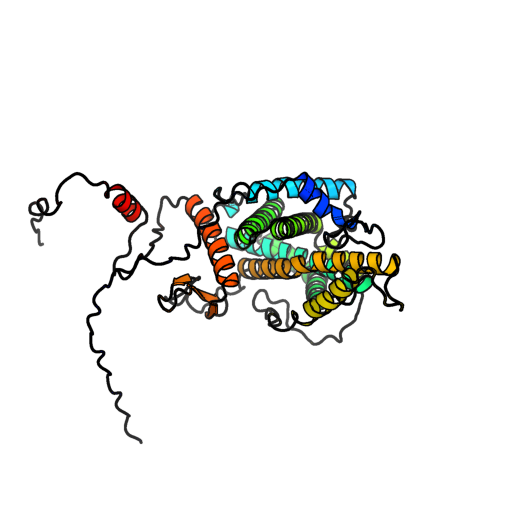0.982 1.00 98.56 88 ASP A C 1
ATOM 705 O O . ASP A 1 88 ? -0.500 -16.936 -1.469 1.00 98.56 88 ASP A O 1
ATOM 709 N N . GLU A 1 89 ? 0.813 -17.031 0.342 1.00 98.25 89 GLU A N 1
ATOM 710 C CA . GLU A 1 89 ? -0.296 -16.937 1.301 1.00 98.25 89 GLU A CA 1
ATOM 711 C C . GLU A 1 89 ? -1.068 -15.614 1.172 1.00 98.25 89 GLU A C 1
ATOM 713 O O . GLU A 1 89 ? -2.301 -15.606 1.073 1.00 98.25 89 GLU A O 1
ATOM 718 N N . GLU A 1 90 ? -0.359 -14.487 1.096 1.00 98.56 90 GLU A N 1
ATOM 719 C CA . GLU A 1 90 ? -0.962 -13.163 0.929 1.00 98.56 90 GLU A CA 1
ATOM 720 C C . GLU A 1 90 ? -1.651 -12.997 -0.438 1.00 98.56 90 GLU A C 1
ATOM 722 O O . GLU A 1 90 ? -2.723 -12.389 -0.524 1.00 98.56 90 GLU A O 1
ATOM 727 N N . VAL A 1 91 ? -1.096 -13.585 -1.505 1.00 98.62 91 VAL A N 1
ATOM 728 C CA . VAL A 1 91 ? -1.718 -13.653 -2.837 1.00 98.62 91 VAL A CA 1
ATOM 729 C C . VAL A 1 91 ? -3.059 -14.374 -2.753 1.00 98.62 91 VAL A C 1
ATOM 731 O O . VAL A 1 91 ? -4.067 -13.847 -3.234 1.00 98.62 91 VAL A O 1
ATOM 734 N N . LYS A 1 92 ? -3.104 -15.550 -2.117 1.00 98.12 92 LYS A N 1
ATOM 735 C CA . LYS A 1 92 ? -4.343 -16.323 -1.936 1.00 98.12 92 LYS A CA 1
ATOM 736 C C . LYS A 1 92 ? -5.373 -15.532 -1.133 1.00 98.12 92 LYS A C 1
ATOM 738 O O . LYS A 1 92 ? -6.536 -15.452 -1.541 1.00 98.12 92 LYS A O 1
ATOM 743 N N . ARG A 1 93 ? -4.944 -14.903 -0.033 1.00 97.62 93 ARG A N 1
ATOM 744 C CA . ARG A 1 93 ? -5.797 -14.088 0.842 1.00 97.62 93 ARG A CA 1
ATOM 745 C C . ARG A 1 93 ? -6.422 -12.915 0.088 1.00 97.62 93 ARG A C 1
ATOM 747 O O . ARG A 1 93 ? -7.645 -12.782 0.073 1.00 97.62 93 ARG A O 1
ATOM 754 N N . LEU A 1 94 ? -5.618 -12.086 -0.579 1.00 97.75 94 LEU A N 1
ATOM 755 C CA . LEU A 1 94 ? -6.124 -10.898 -1.272 1.00 97.75 94 LEU A CA 1
ATOM 756 C C . LEU A 1 94 ? -6.924 -11.241 -2.537 1.00 97.75 94 LEU A C 1
ATOM 758 O O . LEU A 1 94 ? -7.920 -10.572 -2.818 1.00 97.75 94 LEU A O 1
ATOM 762 N N . SER A 1 95 ? -6.565 -12.314 -3.251 1.00 96.94 95 SER A N 1
ATOM 763 C CA . SER A 1 95 ? -7.353 -12.809 -4.392 1.00 96.94 95 SER A CA 1
ATOM 764 C C . SER A 1 95 ? -8.760 -13.235 -3.960 1.00 96.94 95 SER A C 1
ATOM 766 O O . SER A 1 95 ? -9.742 -12.933 -4.640 1.00 96.94 95 SER A O 1
ATOM 768 N N . LEU A 1 96 ? -8.888 -13.886 -2.797 1.00 95.50 96 LEU A N 1
ATOM 769 C CA . LEU A 1 96 ? -10.189 -14.246 -2.230 1.00 95.50 96 LEU A CA 1
ATOM 770 C C . LEU A 1 96 ? -11.021 -13.000 -1.885 1.00 95.50 96 LEU A C 1
ATOM 772 O O . LEU A 1 96 ? -12.206 -12.938 -2.211 1.00 95.50 96 LEU A O 1
ATOM 776 N N . VAL A 1 97 ? -10.394 -11.985 -1.281 1.00 95.00 97 VAL A N 1
ATOM 777 C CA . VAL A 1 97 ? -11.062 -10.738 -0.865 1.00 95.00 97 VAL A CA 1
ATOM 778 C C . VAL A 1 97 ? -11.704 -9.994 -2.039 1.00 95.00 97 VAL A C 1
ATOM 780 O O . VAL A 1 97 ? -12.809 -9.462 -1.879 1.00 95.00 97 VAL A O 1
ATOM 783 N N . VAL A 1 98 ? -11.032 -9.937 -3.195 1.00 95.38 98 VAL A N 1
ATOM 784 C CA . VAL A 1 98 ? -11.551 -9.249 -4.394 1.00 95.38 98 VAL A CA 1
ATOM 785 C C . VAL A 1 98 ? -12.544 -10.094 -5.190 1.00 95.38 98 VAL A C 1
ATOM 787 O O . VAL A 1 98 ? -13.444 -9.539 -5.818 1.00 95.38 98 VAL A O 1
ATOM 790 N N . LYS A 1 99 ? -12.430 -11.428 -5.125 1.00 94.81 99 LYS A N 1
ATOM 791 C CA . LYS A 1 99 ? -13.373 -12.361 -5.758 1.00 94.81 99 LYS A CA 1
ATOM 792 C C . LYS A 1 99 ? -14.754 -12.325 -5.101 1.00 94.81 99 LYS A C 1
ATOM 794 O O . LYS A 1 99 ? -15.759 -12.542 -5.780 1.00 94.81 99 LYS A O 1
ATOM 799 N N . GLU A 1 100 ? -14.801 -12.031 -3.801 1.00 92.75 100 GLU A N 1
ATOM 800 C CA . GLU A 1 100 ? -16.014 -11.961 -2.979 1.00 92.75 100 GLU A CA 1
ATOM 801 C C . GLU A 1 100 ? -16.351 -10.500 -2.586 1.00 92.75 100 GLU A C 1
ATOM 803 O O . GLU A 1 100 ? -16.326 -10.159 -1.400 1.00 92.75 100 GLU A O 1
ATOM 808 N N . PRO A 1 101 ? -16.674 -9.598 -3.541 1.00 89.50 101 PRO A N 1
ATOM 809 C CA . PRO A 1 101 ? -16.828 -8.164 -3.268 1.00 89.50 101 PRO A CA 1
ATOM 810 C C . PRO A 1 101 ? -18.012 -7.832 -2.349 1.00 89.50 101 PRO A C 1
ATOM 812 O O . PRO A 1 101 ? -17.980 -6.808 -1.665 1.00 89.50 101 PRO A O 1
ATOM 815 N N . ASP A 1 102 ? -19.032 -8.694 -2.335 1.00 89.19 102 ASP A N 1
ATOM 816 C CA . ASP A 1 102 ? -20.255 -8.541 -1.540 1.00 89.19 102 ASP A CA 1
ATOM 817 C C . ASP A 1 102 ? -20.118 -9.148 -0.130 1.00 89.19 102 ASP A C 1
ATOM 819 O O . ASP A 1 102 ? -20.970 -8.923 0.729 1.00 89.19 102 ASP A O 1
ATOM 823 N N . LYS A 1 103 ? -19.060 -9.929 0.131 1.00 91.31 103 LYS A N 1
ATOM 824 C CA . LYS A 1 103 ? -18.843 -10.548 1.441 1.00 91.31 103 LYS A CA 1
ATOM 825 C C . LYS A 1 103 ? -18.157 -9.553 2.370 1.00 91.31 103 LYS A C 1
ATOM 827 O O . LYS A 1 103 ? -17.072 -9.088 2.026 1.00 91.31 103 LYS A O 1
ATOM 832 N N . PRO A 1 104 ? -18.709 -9.243 3.546 1.00 90.94 104 PRO A N 1
ATOM 833 C CA . PRO A 1 104 ? -18.110 -8.278 4.460 1.00 90.94 104 PRO A CA 1
ATOM 834 C C . PRO A 1 104 ? -16.674 -8.639 4.842 1.00 90.94 104 PRO A C 1
ATOM 836 O O . PRO A 1 104 ? -16.369 -9.807 5.083 1.00 90.94 104 PRO A O 1
ATOM 839 N N . ILE A 1 105 ? -15.795 -7.636 4.881 1.00 91.50 105 ILE A N 1
ATOM 840 C CA . ILE A 1 105 ? -14.450 -7.809 5.439 1.00 91.50 105 ILE A CA 1
ATOM 841 C C . ILE A 1 105 ? -14.613 -7.770 6.952 1.00 91.50 105 ILE A C 1
ATOM 843 O O . ILE A 1 105 ? -15.138 -6.796 7.486 1.00 91.50 105 ILE A O 1
ATOM 847 N N . GLN A 1 106 ? -14.207 -8.837 7.629 1.00 89.19 106 GLN A N 1
ATOM 848 C CA . GLN A 1 106 ? -14.265 -8.919 9.082 1.00 89.19 106 GLN A CA 1
ATOM 849 C C . GLN A 1 106 ? -12.892 -8.600 9.660 1.00 89.19 106 GLN A C 1
ATOM 851 O O . GLN A 1 106 ? -11.877 -9.081 9.159 1.00 89.19 106 GLN A O 1
ATOM 856 N N . PHE A 1 107 ? -12.875 -7.790 10.712 1.00 89.94 107 PHE A N 1
ATOM 857 C CA . PHE A 1 107 ? -11.698 -7.604 11.543 1.00 89.94 107 PHE A CA 1
ATOM 858 C C . PHE A 1 107 ? -11.726 -8.662 12.648 1.00 89.94 107 PHE A C 1
ATOM 860 O O . PHE A 1 107 ? -12.631 -8.653 13.480 1.00 89.94 107 PHE A O 1
ATOM 867 N N . ALA A 1 108 ? -10.777 -9.598 12.625 1.00 86.94 108 ALA A N 1
ATOM 868 C CA . ALA A 1 108 ? -10.720 -10.725 13.558 1.00 86.94 108 ALA A CA 1
ATOM 869 C C . ALA A 1 108 ? -9.748 -10.468 14.725 1.00 86.94 108 ALA A C 1
ATOM 871 O O . ALA A 1 108 ? -8.968 -11.343 15.088 1.00 86.94 108 ALA A O 1
ATOM 872 N N . GLY A 1 109 ? -9.776 -9.254 15.287 1.00 85.25 109 GLY A N 1
ATOM 873 C CA . GLY A 1 109 ? -8.995 -8.913 16.478 1.00 85.25 109 GLY A CA 1
ATOM 874 C C . GLY A 1 109 ? -9.446 -9.676 17.731 1.00 85.25 109 GLY A C 1
ATOM 875 O O . GLY A 1 109 ? -10.463 -10.375 17.744 1.00 85.25 109 GLY A O 1
ATOM 876 N N . THR A 1 110 ? -8.682 -9.525 18.807 1.00 86.88 110 THR A N 1
ATOM 877 C CA . THR A 1 110 ? -8.984 -10.053 20.138 1.00 86.88 110 THR A CA 1
ATOM 878 C C . THR A 1 110 ? -10.328 -9.545 20.665 1.00 86.88 110 THR A C 1
ATOM 880 O O . THR A 1 110 ? -10.878 -8.539 20.214 1.00 86.88 110 THR A O 1
ATOM 883 N N . GLY A 1 111 ? -10.876 -10.240 21.669 1.00 84.94 111 GLY A N 1
ATOM 884 C CA . GLY A 1 111 ? -12.158 -9.872 22.279 1.00 84.94 111 GLY A CA 1
ATOM 885 C C . GLY A 1 111 ? -12.190 -8.445 22.841 1.00 84.94 111 GLY A C 1
ATOM 886 O O . GLY A 1 111 ? -13.248 -7.822 22.838 1.00 84.94 111 GLY A O 1
ATOM 887 N N . GLU A 1 112 ? -11.044 -7.891 23.244 1.00 84.12 112 GLU A N 1
ATOM 888 C CA . GLU A 1 112 ? -10.923 -6.499 23.705 1.00 84.12 112 GLU A CA 1
ATOM 889 C C . GLU A 1 112 ? -11.306 -5.492 22.612 1.00 84.12 112 GLU A C 1
ATOM 891 O O . GLU A 1 112 ? -11.919 -4.470 22.902 1.00 84.12 112 GLU A O 1
ATOM 896 N N . LEU A 1 113 ? -11.042 -5.831 21.348 1.00 86.56 113 LEU A N 1
ATOM 897 C CA . LEU A 1 113 ? -11.370 -5.028 20.172 1.00 86.56 113 LEU A CA 1
ATOM 898 C C . LEU A 1 113 ? -12.783 -5.282 19.624 1.00 86.56 113 LEU A C 1
ATOM 900 O O . LEU A 1 113 ? -13.201 -4.638 18.663 1.00 86.56 113 LEU A O 1
ATOM 904 N N . SER A 1 114 ? -13.534 -6.213 20.220 1.00 84.12 114 SER A N 1
ATOM 905 C CA . SER A 1 114 ? -14.901 -6.540 19.789 1.00 84.12 114 SER A CA 1
ATOM 906 C C . SER A 1 114 ? -15.966 -5.574 20.323 1.00 84.12 114 SER A C 1
ATOM 908 O O . SER A 1 114 ? -17.135 -5.654 19.937 1.00 84.12 114 SER A O 1
ATOM 910 N N . HIS A 1 115 ? -15.576 -4.656 21.210 1.00 80.31 115 HIS A N 1
ATOM 911 C CA . HIS A 1 115 ? -16.472 -3.723 21.880 1.00 80.31 115 HIS A CA 1
ATOM 912 C C . HIS A 1 115 ? -16.067 -2.270 21.624 1.00 80.31 115 HIS A C 1
ATOM 914 O O . HIS A 1 115 ? -14.888 -1.939 21.565 1.00 80.31 115 HIS A O 1
ATOM 920 N N . ASP A 1 116 ? -17.066 -1.392 21.534 1.00 81.19 116 ASP A N 1
ATOM 921 C CA . ASP A 1 116 ? -16.882 0.059 21.440 1.00 81.19 116 ASP A CA 1
ATOM 922 C C . ASP A 1 116 ? -16.523 0.629 22.824 1.00 81.19 116 ASP A C 1
ATOM 924 O O . ASP A 1 116 ? -17.376 1.112 23.572 1.00 81.19 116 ASP A O 1
ATOM 928 N N . THR A 1 117 ? -15.260 0.465 23.221 1.00 83.25 117 THR A N 1
ATOM 929 C CA . THR A 1 117 ? -14.728 0.926 24.510 1.00 83.25 117 THR A CA 1
ATOM 930 C C . THR A 1 117 ? -13.528 1.834 24.301 1.00 83.25 117 THR A C 1
ATOM 932 O O . THR A 1 117 ? -12.820 1.746 23.301 1.00 83.25 117 THR A O 1
ATOM 935 N N . LYS A 1 118 ? -13.262 2.704 25.281 1.00 83.31 118 LYS A N 1
ATOM 936 C CA . LYS A 1 118 ? -12.055 3.537 25.278 1.00 83.31 118 LYS A CA 1
ATOM 937 C C . LYS A 1 118 ? -10.786 2.684 25.146 1.00 83.31 118 LYS A C 1
ATOM 939 O O . LYS A 1 118 ? -9.921 3.023 24.349 1.00 83.31 118 LYS A O 1
ATOM 944 N N . ASP A 1 119 ? -10.721 1.574 25.876 1.00 83.69 119 ASP A N 1
ATOM 945 C CA . ASP A 1 119 ? -9.567 0.676 25.868 1.00 83.69 119 ASP A CA 1
ATOM 946 C C . ASP A 1 119 ? -9.336 0.074 24.473 1.00 83.69 119 ASP A C 1
ATOM 948 O O . ASP A 1 119 ? -8.202 0.032 24.007 1.00 83.69 119 ASP A O 1
ATOM 952 N N . ALA A 1 120 ? -10.404 -0.293 23.752 1.00 85.00 120 ALA A N 1
ATOM 953 C CA . ALA A 1 120 ? -10.306 -0.752 22.367 1.00 85.00 120 ALA A CA 1
ATOM 954 C C . ALA A 1 120 ? -9.716 0.326 21.439 1.00 85.00 120 ALA A C 1
ATOM 956 O O . ALA A 1 120 ? -8.859 0.022 20.608 1.00 85.00 120 ALA A O 1
ATOM 957 N N . TYR A 1 121 ? -10.122 1.592 21.592 1.00 84.94 121 TYR A N 1
ATOM 958 C CA . TYR A 1 121 ? -9.533 2.698 20.827 1.00 84.94 121 TYR A CA 1
ATOM 959 C C . TYR A 1 121 ? -8.074 2.963 21.199 1.00 84.94 121 TYR A C 1
ATOM 961 O O . TYR A 1 121 ? -7.270 3.225 20.307 1.00 84.94 121 TYR A O 1
ATOM 969 N N . ASP A 1 122 ? -7.718 2.872 22.481 1.00 84.25 122 ASP A N 1
ATOM 970 C CA . ASP A 1 122 ? -6.337 3.035 22.941 1.00 84.25 122 ASP A CA 1
ATOM 971 C C . ASP A 1 122 ? -5.442 1.909 22.374 1.00 84.25 122 ASP A C 1
ATOM 973 O O . ASP A 1 122 ? -4.340 2.180 21.884 1.00 84.25 122 ASP A O 1
ATOM 977 N N . ILE A 1 123 ? -5.947 0.667 22.326 1.00 89.00 123 ILE A N 1
ATOM 978 C CA . ILE A 1 123 ? -5.289 -0.467 21.660 1.00 89.00 123 ILE A CA 1
ATOM 979 C C . ILE A 1 123 ? -5.118 -0.192 20.159 1.00 89.00 123 ILE A C 1
ATOM 981 O O . ILE A 1 123 ? -4.012 -0.334 19.636 1.00 89.00 123 ILE A O 1
ATOM 985 N N . LEU A 1 124 ? -6.176 0.227 19.454 1.00 89.56 124 LEU A N 1
ATOM 986 C CA . LEU A 1 124 ? -6.108 0.536 18.018 1.00 89.56 124 LEU A CA 1
ATOM 987 C C . LEU A 1 124 ? -5.118 1.662 17.714 1.00 89.56 124 LEU A C 1
ATOM 989 O O . LEU A 1 124 ? -4.360 1.560 16.750 1.00 89.56 124 LEU A O 1
ATOM 993 N N . ALA A 1 125 ? -5.094 2.713 18.534 1.00 88.06 125 ALA A N 1
ATOM 994 C CA . ALA A 1 125 ? -4.153 3.814 18.386 1.00 88.06 125 ALA A CA 1
ATOM 995 C C . ALA A 1 125 ? -2.706 3.336 18.569 1.00 88.06 125 ALA A C 1
ATOM 997 O O . ALA A 1 125 ? -1.834 3.700 17.778 1.00 88.06 125 ALA A O 1
ATOM 998 N N . HIS A 1 126 ? -2.456 2.467 19.554 1.00 88.69 126 HIS A N 1
ATOM 999 C CA . HIS A 1 126 ? -1.143 1.861 19.762 1.00 88.69 126 HIS A CA 1
ATOM 1000 C C . HIS A 1 126 ? -0.716 0.973 18.584 1.00 88.69 126 HIS A C 1
ATOM 1002 O O . HIS A 1 126 ? 0.406 1.095 18.092 1.00 88.69 126 HIS A O 1
ATOM 1008 N N . LEU A 1 127 ? -1.611 0.121 18.077 1.00 93.31 127 LEU A N 1
ATOM 1009 C CA . LEU A 1 127 ? -1.338 -0.698 16.892 1.00 93.31 127 LEU A CA 1
ATOM 1010 C C . LEU A 1 127 ? -1.071 0.179 15.659 1.00 93.31 127 LEU A C 1
ATOM 1012 O O . LEU A 1 127 ? -0.154 -0.097 14.888 1.00 93.31 127 LEU A O 1
ATOM 1016 N N . ALA A 1 128 ? -1.818 1.272 15.487 1.00 92.25 128 ALA A N 1
ATOM 1017 C CA . ALA A 1 128 ? -1.611 2.218 14.395 1.00 92.25 128 ALA A CA 1
ATOM 1018 C C . ALA A 1 128 ? -0.268 2.963 14.505 1.00 92.25 128 ALA A C 1
ATOM 1020 O O . ALA A 1 128 ? 0.376 3.186 13.479 1.00 92.25 128 ALA A O 1
ATOM 1021 N N . ASP A 1 129 ? 0.186 3.308 15.716 1.00 89.81 129 ASP A N 1
ATOM 1022 C CA . ASP A 1 129 ? 1.538 3.835 15.957 1.00 89.81 129 ASP A CA 1
ATOM 1023 C C . ASP A 1 129 ? 2.607 2.819 15.511 1.00 89.81 129 ASP A C 1
ATOM 1025 O O . ASP A 1 129 ? 3.529 3.173 14.775 1.00 89.81 129 ASP A O 1
ATOM 1029 N N . GLN A 1 130 ? 2.462 1.541 15.876 1.00 94.44 130 GLN A N 1
ATOM 1030 C CA . GLN A 1 130 ? 3.408 0.493 15.471 1.00 94.44 130 GLN A CA 1
ATOM 1031 C C . GLN A 1 130 ? 3.420 0.274 13.947 1.00 94.44 130 GLN A C 1
ATOM 1033 O O . GLN A 1 130 ? 4.488 0.148 13.343 1.00 94.44 130 GLN A O 1
ATOM 1038 N N . ILE A 1 131 ? 2.249 0.248 13.295 1.00 96.88 131 ILE A N 1
ATOM 1039 C CA . ILE A 1 131 ? 2.160 0.132 11.828 1.00 96.88 131 ILE A CA 1
ATOM 1040 C C . ILE A 1 131 ? 2.756 1.376 11.160 1.00 96.88 131 ILE A C 1
ATOM 1042 O O . ILE A 1 131 ? 3.407 1.256 10.125 1.00 96.88 131 ILE A O 1
ATOM 1046 N N . TRP A 1 132 ? 2.595 2.564 11.749 1.00 95.19 132 TRP A N 1
ATOM 1047 C CA . TRP A 1 132 ? 3.189 3.797 11.233 1.00 95.19 132 TRP A CA 1
ATOM 1048 C C . TRP A 1 132 ? 4.718 3.735 11.201 1.00 95.19 132 TRP A C 1
ATOM 1050 O O . TRP A 1 132 ? 5.326 4.104 10.194 1.00 95.19 132 TRP A O 1
ATOM 1060 N N . ILE A 1 133 ? 5.347 3.243 12.268 1.00 96.44 133 ILE A N 1
ATOM 1061 C CA . ILE A 1 133 ? 6.801 3.040 12.296 1.00 96.44 133 ILE A CA 1
ATOM 1062 C C . ILE A 1 133 ? 7.218 1.988 11.262 1.00 96.44 133 ILE A C 1
ATOM 1064 O O . ILE A 1 133 ? 8.091 2.255 10.437 1.00 96.44 133 ILE A O 1
ATOM 1068 N N . ALA A 1 134 ? 6.532 0.842 11.214 1.00 98.12 134 ALA A N 1
ATOM 1069 C CA . ALA A 1 134 ? 6.800 -0.214 10.234 1.00 98.12 134 ALA A CA 1
ATOM 1070 C C . ALA A 1 134 ? 6.680 0.280 8.780 1.00 98.12 134 ALA A C 1
ATOM 1072 O O . ALA A 1 134 ? 7.501 -0.057 7.928 1.00 98.12 134 ALA A O 1
ATOM 1073 N N . LEU A 1 135 ? 5.691 1.126 8.489 1.00 98.19 135 LEU A N 1
ATOM 1074 C CA . LEU A 1 135 ? 5.526 1.746 7.178 1.00 98.19 135 LEU A CA 1
ATOM 1075 C C . LEU A 1 135 ? 6.702 2.665 6.834 1.00 98.19 135 LEU A C 1
ATOM 1077 O O . LEU A 1 135 ? 7.135 2.690 5.685 1.00 98.19 135 LEU A O 1
ATOM 1081 N N . ASN A 1 136 ? 7.248 3.397 7.806 1.00 97.69 136 ASN A N 1
ATOM 1082 C CA . ASN A 1 136 ? 8.413 4.249 7.572 1.00 97.69 136 ASN A CA 1
ATOM 1083 C C . ASN A 1 136 ? 9.694 3.440 7.327 1.00 97.69 136 ASN A C 1
ATOM 1085 O O . ASN A 1 136 ? 10.504 3.878 6.516 1.00 97.69 136 ASN A O 1
ATOM 1089 N N . ILE A 1 137 ? 9.834 2.242 7.909 1.00 98.38 137 ILE A N 1
ATOM 1090 C CA . ILE A 1 137 ? 10.881 1.275 7.520 1.00 98.38 137 ILE A CA 1
ATOM 1091 C C . ILE A 1 137 ? 10.705 0.874 6.048 1.00 98.38 137 ILE A C 1
ATOM 1093 O O . ILE A 1 137 ? 11.636 0.974 5.251 1.00 98.38 137 ILE A O 1
ATOM 1097 N N . VAL A 1 138 ? 9.484 0.490 5.648 1.00 98.25 138 VAL A N 1
ATOM 1098 C CA . VAL A 1 138 ? 9.172 0.122 4.253 1.00 98.25 138 VAL A CA 1
ATOM 1099 C C . VAL A 1 138 ? 9.512 1.257 3.282 1.00 98.25 138 VAL A C 1
ATOM 1101 O O . VAL A 1 138 ? 10.142 1.020 2.249 1.00 98.25 138 VAL A O 1
ATOM 1104 N N . ILE A 1 139 ? 9.101 2.489 3.600 1.00 97.25 139 ILE A N 1
ATOM 1105 C CA . ILE A 1 139 ? 9.361 3.668 2.768 1.00 97.25 139 ILE A CA 1
ATOM 1106 C C . ILE A 1 139 ? 10.863 3.951 2.696 1.00 97.25 139 ILE A C 1
ATOM 1108 O O . ILE A 1 139 ? 11.376 4.142 1.591 1.00 97.25 139 ILE A O 1
ATOM 1112 N N . LEU A 1 140 ? 11.568 3.961 3.832 1.00 97.12 140 LEU A N 1
ATOM 1113 C CA . LEU A 1 140 ? 12.997 4.260 3.886 1.00 97.12 140 LEU A CA 1
ATOM 1114 C C . LEU A 1 140 ? 13.805 3.262 3.050 1.00 97.12 140 LEU A C 1
ATOM 1116 O O . LEU A 1 140 ? 14.586 3.689 2.199 1.00 97.12 140 LEU A O 1
ATOM 1120 N N . ASP A 1 141 ? 13.562 1.961 3.214 1.00 97.69 141 ASP A N 1
ATOM 1121 C CA . ASP A 1 141 ? 14.222 0.910 2.432 1.00 97.69 141 ASP A CA 1
ATOM 1122 C C . ASP A 1 141 ? 13.982 1.083 0.931 1.00 97.69 141 ASP A C 1
ATOM 1124 O O . ASP A 1 141 ? 14.914 1.049 0.124 1.00 97.69 141 ASP A O 1
ATOM 1128 N N . CYS A 1 142 ? 12.722 1.302 0.549 1.00 96.19 142 CYS A N 1
ATOM 1129 C CA . CYS A 1 142 ? 12.322 1.486 -0.840 1.00 96.19 142 CYS A CA 1
ATOM 1130 C C . CYS A 1 142 ? 13.052 2.684 -1.465 1.00 96.19 142 CYS A C 1
ATOM 1132 O O . CYS A 1 142 ? 13.687 2.560 -2.517 1.00 96.19 142 CYS A O 1
ATOM 1134 N N . GLN A 1 143 ? 13.040 3.835 -0.786 1.00 95.44 143 GLN A N 1
ATOM 1135 C CA . GLN A 1 143 ? 13.722 5.036 -1.262 1.00 95.44 143 GLN A CA 1
ATOM 1136 C C . GLN A 1 143 ? 15.249 4.880 -1.258 1.00 95.44 143 GLN A C 1
ATOM 1138 O O . GLN A 1 143 ? 15.913 5.375 -2.171 1.00 95.44 143 GLN A O 1
ATOM 1143 N N . ALA A 1 144 ? 15.821 4.148 -0.298 1.00 95.25 144 ALA A N 1
ATOM 1144 C CA . ALA A 1 144 ? 17.246 3.842 -0.258 1.00 95.25 144 ALA A CA 1
ATOM 1145 C C . ALA A 1 144 ? 17.671 2.988 -1.465 1.00 95.25 144 ALA A C 1
ATOM 1147 O O . ALA A 1 144 ? 18.660 3.316 -2.126 1.00 95.25 144 ALA A O 1
ATOM 1148 N N . VAL A 1 145 ? 16.911 1.949 -1.823 1.00 95.50 145 VAL A N 1
ATOM 1149 C CA . VAL A 1 145 ? 17.171 1.140 -3.028 1.00 95.50 145 VAL A CA 1
ATOM 1150 C C . VAL A 1 145 ? 17.039 1.995 -4.294 1.00 95.50 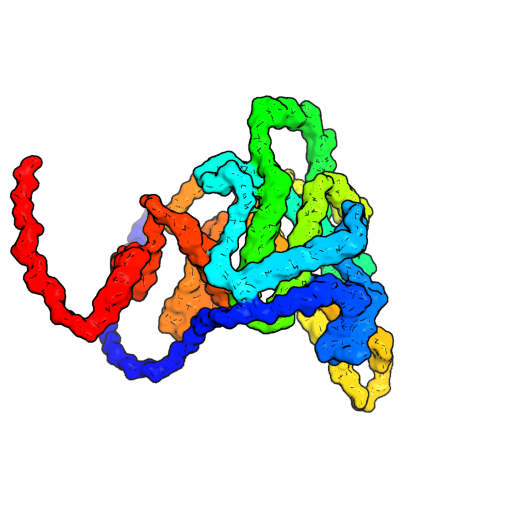145 VAL A C 1
ATOM 1152 O O . VAL A 1 145 ? 17.935 1.978 -5.144 1.00 95.50 145 VAL A O 1
ATOM 1155 N N . LEU A 1 146 ? 15.988 2.815 -4.403 1.00 93.69 146 LEU A N 1
ATOM 1156 C CA . LEU A 1 146 ? 15.810 3.726 -5.541 1.00 93.69 146 LEU A CA 1
ATOM 1157 C C . LEU A 1 146 ? 16.970 4.718 -5.662 1.00 93.69 146 LEU A C 1
ATOM 1159 O O . LEU A 1 146 ? 17.518 4.885 -6.745 1.00 93.69 146 LEU A O 1
ATOM 1163 N N . SER A 1 147 ? 17.425 5.306 -4.558 1.00 93.69 147 SER A N 1
ATOM 1164 C CA . SER A 1 147 ? 18.526 6.281 -4.572 1.00 93.69 147 SER A CA 1
ATOM 1165 C C . SER A 1 147 ? 19.856 5.702 -5.060 1.00 93.69 147 SER A C 1
ATOM 1167 O O . SER A 1 147 ? 20.707 6.440 -5.556 1.00 93.69 147 SER A O 1
ATOM 1169 N N . ARG A 1 148 ? 20.040 4.381 -4.939 1.00 93.00 148 ARG A N 1
ATOM 1170 C CA . ARG A 1 148 ? 21.240 3.665 -5.387 1.00 93.00 148 ARG A CA 1
ATOM 1171 C C . ARG A 1 148 ? 21.152 3.243 -6.844 1.00 93.00 148 ARG A C 1
ATOM 1173 O O . ARG A 1 148 ? 22.136 3.347 -7.571 1.00 93.00 148 ARG A O 1
ATOM 1180 N N . HIS A 1 149 ? 19.995 2.735 -7.259 1.00 91.56 149 HIS A N 1
ATOM 1181 C CA . HIS A 1 149 ? 19.852 2.044 -8.541 1.00 91.56 149 HIS A CA 1
ATOM 1182 C C . HIS A 1 149 ? 19.079 2.841 -9.591 1.00 91.56 149 HIS A C 1
ATOM 1184 O O . HIS A 1 149 ? 19.295 2.634 -10.787 1.00 91.56 149 HIS A O 1
ATOM 1190 N N . PHE A 1 150 ? 18.204 3.752 -9.167 1.00 90.50 150 PHE A N 1
ATOM 1191 C CA . PHE A 1 150 ? 17.413 4.598 -10.051 1.00 90.50 150 PHE A CA 1
ATOM 1192 C C . PHE A 1 150 ? 17.070 5.973 -9.426 1.00 90.50 150 PHE A C 1
ATOM 1194 O O . PHE A 1 150 ? 15.899 6.260 -9.164 1.00 90.50 150 PHE A O 1
ATOM 1201 N N . PRO A 1 151 ? 18.073 6.859 -9.221 1.00 87.94 151 PRO A N 1
ATOM 1202 C CA . PRO A 1 151 ? 17.911 8.102 -8.452 1.00 87.94 151 PRO A CA 1
ATOM 1203 C C . PRO A 1 151 ? 16.836 9.058 -8.988 1.00 87.94 151 PRO A C 1
ATOM 1205 O O . PRO A 1 151 ? 16.286 9.860 -8.242 1.00 87.94 151 PRO A O 1
ATOM 1208 N N . LEU A 1 152 ? 16.521 8.974 -10.286 1.00 85.06 152 LEU A N 1
ATOM 1209 C CA . LEU A 1 152 ? 15.477 9.777 -10.932 1.00 85.06 152 LEU A CA 1
ATOM 1210 C C . LEU A 1 152 ? 14.072 9.506 -10.368 1.00 85.06 152 LEU A C 1
ATOM 1212 O O . LEU A 1 152 ? 13.210 10.374 -10.461 1.00 85.06 152 LEU A O 1
ATOM 1216 N N . LEU A 1 153 ? 13.836 8.322 -9.789 1.00 87.44 153 LEU A N 1
ATOM 1217 C CA . LEU A 1 153 ? 12.582 7.972 -9.110 1.00 87.44 153 LEU A CA 1
ATOM 1218 C C . LEU A 1 153 ? 12.726 7.966 -7.588 1.00 87.44 153 LEU A C 1
ATOM 1220 O O . LEU A 1 153 ? 11.865 7.414 -6.906 1.00 87.44 153 LEU A O 1
ATOM 1224 N N . THR A 1 154 ? 13.771 8.559 -7.024 1.00 89.69 154 THR A N 1
ATOM 1225 C CA . THR A 1 154 ? 13.829 8.759 -5.575 1.00 89.69 154 THR A CA 1
ATOM 1226 C C . THR A 1 154 ? 12.951 9.938 -5.188 1.00 89.69 154 THR A C 1
ATOM 1228 O O . THR A 1 154 ? 13.016 11.007 -5.790 1.00 89.69 154 THR A O 1
ATOM 1231 N N . ASP A 1 155 ? 12.115 9.734 -4.180 1.00 88.69 155 ASP A N 1
ATOM 1232 C CA . ASP A 1 155 ? 11.417 10.804 -3.482 1.00 88.69 155 ASP A CA 1
ATOM 1233 C C . ASP A 1 155 ? 12.263 11.193 -2.263 1.00 88.69 155 ASP A C 1
ATOM 1235 O O . ASP A 1 155 ? 12.258 10.524 -1.228 1.00 88.69 155 ASP A O 1
ATOM 1239 N N . GLU A 1 156 ? 13.069 12.242 -2.429 1.00 87.69 156 GLU A N 1
ATOM 1240 C CA . GLU A 1 156 ? 14.003 12.719 -1.402 1.00 87.69 156 GLU A CA 1
ATOM 1241 C C . GLU A 1 156 ? 13.279 13.270 -0.164 1.00 87.69 156 GLU A C 1
ATOM 1243 O O . GLU A 1 156 ? 13.855 13.275 0.926 1.00 87.69 156 GLU A O 1
ATOM 1248 N N . ASP A 1 157 ? 12.029 13.719 -0.307 1.00 86.94 157 ASP A N 1
ATOM 1249 C CA . ASP A 1 157 ? 11.238 14.204 0.819 1.00 86.94 157 ASP A CA 1
ATOM 1250 C C . ASP A 1 157 ? 10.686 13.032 1.633 1.00 86.94 157 ASP A C 1
ATOM 1252 O O . ASP A 1 157 ? 10.812 13.063 2.855 1.00 86.94 157 ASP A O 1
ATOM 1256 N N . GLN A 1 158 ? 10.183 11.968 0.988 1.00 89.88 158 GLN A N 1
ATOM 1257 C CA . GLN A 1 158 ? 9.833 10.720 1.682 1.00 89.88 158 GLN A CA 1
ATOM 1258 C C . GLN A 1 158 ? 11.050 10.075 2.349 1.00 89.88 158 GLN A C 1
ATOM 1260 O O . GLN A 1 158 ? 10.970 9.672 3.508 1.00 89.88 158 GLN A O 1
ATOM 1265 N N . LEU A 1 159 ? 12.185 10.010 1.644 1.00 91.69 159 LEU A N 1
ATOM 1266 C CA . LEU A 1 159 ? 13.431 9.469 2.190 1.00 91.69 159 LEU A CA 1
ATOM 1267 C C . LEU A 1 159 ? 13.830 10.209 3.473 1.00 91.69 159 LEU A C 1
ATOM 1269 O O . LEU A 1 159 ? 14.137 9.584 4.488 1.00 91.69 159 LEU A O 1
ATOM 1273 N N . ARG A 1 160 ? 13.796 11.547 3.436 1.00 91.56 160 ARG A N 1
ATOM 1274 C CA . ARG A 1 160 ? 14.132 12.392 4.583 1.00 91.56 160 ARG A CA 1
ATOM 1275 C C . ARG A 1 160 ? 13.110 12.259 5.706 1.00 91.56 160 ARG A C 1
ATOM 1277 O O . ARG A 1 160 ? 13.512 12.050 6.842 1.00 91.56 160 ARG A O 1
ATOM 1284 N N . SER A 1 161 ? 11.814 12.357 5.409 1.00 90.00 161 SER A N 1
ATOM 1285 C CA . SER A 1 161 ? 10.775 12.313 6.441 1.00 90.00 161 SER A CA 1
ATOM 1286 C C . SER A 1 161 ? 10.734 10.969 7.157 1.00 90.00 161 SER A C 1
ATOM 1288 O O . SER A 1 161 ? 10.609 10.942 8.377 1.00 90.00 161 SER A O 1
ATOM 1290 N N . SER A 1 162 ? 10.872 9.859 6.424 1.00 94.19 162 SER A N 1
ATOM 1291 C CA . SER A 1 162 ? 10.895 8.530 7.036 1.00 94.19 162 SER A CA 1
ATOM 1292 C C . SER A 1 162 ? 12.147 8.328 7.875 1.00 94.19 162 SER A C 1
ATOM 1294 O O . SER A 1 162 ? 12.046 7.816 8.985 1.00 94.19 162 SER A O 1
ATOM 1296 N N . ARG A 1 163 ? 13.305 8.822 7.418 1.00 94.69 163 ARG A N 1
ATOM 1297 C CA . ARG A 1 163 ? 14.522 8.844 8.232 1.00 94.69 163 ARG A CA 1
ATOM 1298 C C . ARG A 1 163 ? 14.332 9.642 9.524 1.00 94.69 163 ARG A C 1
ATOM 1300 O O . ARG A 1 163 ? 14.632 9.117 10.586 1.00 94.69 163 ARG A O 1
ATOM 1307 N N . ASP A 1 164 ? 13.806 10.864 9.448 1.00 90.69 164 ASP A N 1
ATOM 1308 C CA . ASP A 1 164 ? 13.580 11.715 10.624 1.00 90.69 164 ASP A CA 1
ATOM 1309 C C . ASP A 1 164 ? 12.619 11.057 11.632 1.00 90.69 164 ASP A C 1
ATOM 1311 O O . ASP A 1 164 ? 12.804 11.195 12.839 1.00 90.69 164 ASP A O 1
ATOM 1315 N N . ILE A 1 165 ? 11.590 10.349 11.153 1.00 90.50 165 ILE A N 1
ATOM 1316 C CA . ILE A 1 165 ? 10.648 9.607 12.004 1.00 90.50 165 ILE A CA 1
ATOM 1317 C C . ILE A 1 165 ? 11.354 8.446 12.709 1.00 90.50 165 ILE A C 1
ATOM 1319 O O . ILE A 1 165 ? 11.193 8.295 13.918 1.00 90.50 165 ILE A O 1
ATOM 1323 N N . LEU A 1 166 ? 12.131 7.645 11.976 1.00 94.31 166 LEU A N 1
ATOM 1324 C CA . LEU A 1 166 ? 12.822 6.493 12.553 1.00 94.31 166 LEU A CA 1
ATOM 1325 C C . LEU A 1 166 ? 13.955 6.915 13.496 1.00 94.31 166 LEU A C 1
ATOM 1327 O O . LEU A 1 166 ? 14.074 6.324 14.557 1.00 94.31 166 LEU A O 1
ATOM 1331 N N . GLU A 1 167 ? 14.728 7.962 13.174 1.00 92.88 167 GLU A N 1
ATOM 1332 C CA . GLU A 1 167 ? 15.784 8.478 14.065 1.00 92.88 167 GLU A CA 1
ATOM 1333 C C . GLU A 1 167 ? 15.214 8.956 15.408 1.00 92.88 167 GLU A C 1
ATOM 1335 O O . GLU A 1 167 ? 15.867 8.805 16.435 1.00 92.88 167 GLU A O 1
ATOM 1340 N N . ARG A 1 168 ? 14.005 9.536 15.415 1.00 88.19 168 ARG A N 1
ATOM 1341 C CA . ARG A 1 168 ? 13.318 9.917 16.660 1.00 88.19 168 ARG A CA 1
ATOM 1342 C C . ARG A 1 168 ? 12.854 8.693 17.434 1.00 88.19 168 ARG A C 1
ATOM 1344 O O . ARG A 1 168 ? 13.114 8.61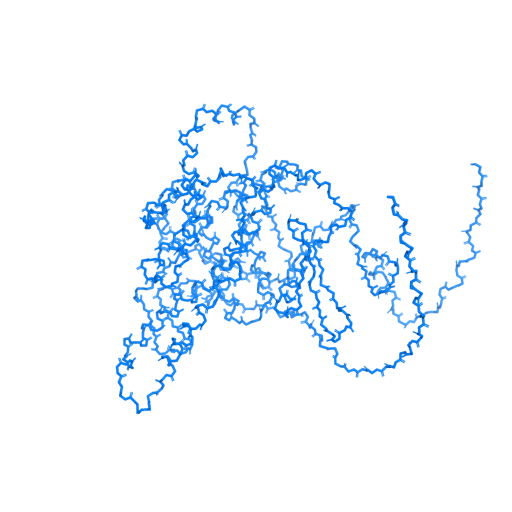6 18.624 1.00 88.19 168 ARG A O 1
ATOM 1351 N N . PHE A 1 169 ? 12.226 7.745 16.742 1.00 88.69 169 PHE A N 1
ATOM 1352 C CA . PHE A 1 169 ? 11.761 6.500 17.345 1.00 88.69 169 PHE A CA 1
ATOM 1353 C C . PHE A 1 169 ? 12.901 5.741 18.036 1.00 88.69 169 PHE A C 1
ATOM 1355 O O . PHE A 1 169 ? 12.749 5.353 19.182 1.00 88.69 169 PHE A O 1
ATOM 1362 N N . THR A 1 170 ? 14.069 5.624 17.397 1.00 89.50 170 THR A N 1
ATOM 1363 C CA . THR A 1 170 ? 15.236 4.942 17.985 1.00 89.50 170 THR A CA 1
ATOM 1364 C C . THR A 1 170 ? 15.973 5.765 19.049 1.00 89.50 170 THR A C 1
ATOM 1366 O O . THR A 1 170 ? 16.789 5.216 19.775 1.00 89.50 170 THR A O 1
ATOM 1369 N N . ALA A 1 171 ? 15.759 7.086 19.117 1.00 84.31 171 ALA A N 1
ATOM 1370 C CA . ALA A 1 171 ? 16.406 7.954 20.108 1.00 84.31 171 ALA A CA 1
ATOM 1371 C C . ALA A 1 171 ? 15.592 8.094 21.405 1.00 84.31 171 ALA A C 1
ATOM 1373 O O . ALA A 1 171 ? 16.174 8.315 22.464 1.00 84.31 171 ALA A O 1
ATOM 1374 N N . GLU A 1 172 ? 14.262 7.986 21.329 1.00 69.50 172 GLU A N 1
ATOM 1375 C CA . GLU A 1 172 ? 13.366 8.071 22.493 1.00 69.50 172 GLU A CA 1
ATOM 1376 C C . GLU A 1 172 ? 13.624 6.932 23.504 1.00 69.50 172 GLU A C 1
ATOM 1378 O O . GLU A 1 172 ? 13.533 7.158 24.712 1.00 69.50 172 GLU A O 1
ATOM 1383 N N . ASP A 1 173 ? 14.073 5.760 23.041 1.00 58.25 173 ASP A N 1
ATOM 1384 C CA . ASP A 1 173 ? 14.415 4.623 23.906 1.00 58.25 173 ASP A CA 1
ATOM 1385 C C . ASP A 1 173 ? 15.711 4.833 24.724 1.00 58.25 173 ASP A C 1
ATOM 1387 O O . ASP A 1 173 ? 15.840 4.289 25.821 1.00 58.25 173 ASP A O 1
ATOM 1391 N N . GLU A 1 174 ? 16.647 5.688 24.285 1.00 54.47 174 GLU A N 1
ATOM 1392 C CA . GLU A 1 174 ? 17.877 5.971 25.051 1.00 54.47 174 GLU A CA 1
ATOM 1393 C C . GLU A 1 174 ? 17.644 6.925 26.242 1.00 54.47 174 GLU A C 1
ATOM 1395 O O . GLU A 1 174 ? 18.397 6.886 27.219 1.00 54.47 174 GLU A O 1
ATOM 1400 N N . GLU A 1 175 ? 16.617 7.785 26.185 1.00 51.81 175 GLU A N 1
ATOM 1401 C CA . GLU A 1 175 ? 16.352 8.817 27.204 1.00 51.81 175 GLU A CA 1
ATOM 1402 C C . GLU A 1 175 ? 15.189 8.466 28.158 1.00 51.81 175 GLU A C 1
ATOM 1404 O O . GLU A 1 175 ? 15.195 8.919 29.308 1.00 51.81 175 GLU A O 1
ATOM 1409 N N . GLU A 1 176 ? 14.209 7.650 27.740 1.00 50.44 176 GLU A N 1
ATOM 1410 C CA . GLU A 1 176 ? 13.039 7.294 28.566 1.00 50.44 176 GLU A CA 1
ATOM 1411 C C . GLU A 1 176 ? 13.141 5.950 29.310 1.00 50.44 176 GLU A C 1
ATOM 1413 O O . GLU A 1 176 ? 12.329 5.714 30.212 1.00 50.44 176 GLU A O 1
ATOM 1418 N N . GLU A 1 177 ? 14.131 5.093 29.019 1.00 48.56 177 GLU A N 1
ATOM 1419 C CA . GLU A 1 177 ? 14.249 3.737 29.594 1.00 48.56 177 GLU A CA 1
ATOM 1420 C C . GLU A 1 177 ? 14.245 3.688 31.141 1.00 48.56 177 GLU A C 1
ATOM 1422 O O . GLU A 1 177 ? 13.799 2.694 31.726 1.00 48.56 177 GLU A O 1
ATOM 1427 N N . ASP A 1 178 ? 14.666 4.763 31.819 1.00 46.16 178 ASP A N 1
ATOM 1428 C CA . ASP A 1 178 ? 14.693 4.849 33.287 1.00 46.16 178 ASP A CA 1
ATOM 1429 C C . ASP A 1 178 ? 13.368 5.335 33.919 1.00 46.16 178 ASP A C 1
ATOM 1431 O O . ASP A 1 178 ? 13.108 5.058 35.094 1.00 46.16 178 ASP A O 1
ATOM 1435 N N . ALA A 1 179 ? 12.496 6.024 33.170 1.00 48.25 179 ALA A N 1
ATOM 1436 C CA . ALA A 1 179 ? 11.253 6.612 33.694 1.00 48.25 179 ALA A CA 1
ATOM 1437 C C . ALA A 1 179 ? 9.980 5.886 33.218 1.00 48.25 179 ALA A C 1
ATOM 1439 O O . ALA A 1 179 ? 9.023 5.743 33.986 1.00 48.25 179 ALA A O 1
ATOM 1440 N N . SER A 1 180 ? 9.964 5.381 31.981 1.00 48.12 180 SER A N 1
ATOM 1441 C CA . SER A 1 180 ? 8.804 4.712 31.377 1.00 48.12 180 SER A CA 1
ATOM 1442 C C . SER A 1 180 ? 8.616 3.284 31.907 1.00 48.12 180 SER A C 1
ATOM 1444 O O . SER A 1 180 ? 7.492 2.897 32.236 1.00 48.12 180 SER A O 1
ATOM 1446 N N . ARG A 1 181 ? 9.702 2.531 32.152 1.00 46.97 181 ARG A N 1
ATOM 1447 C CA . ARG A 1 181 ? 9.643 1.165 32.720 1.00 46.97 181 ARG A CA 1
ATOM 1448 C C . ARG A 1 181 ? 8.955 1.094 34.091 1.00 46.97 181 ARG A C 1
ATOM 1450 O O . ARG A 1 181 ? 8.309 0.086 34.382 1.00 46.97 181 ARG A O 1
ATOM 1457 N N . GLN A 1 182 ? 9.039 2.146 34.915 1.00 43.47 182 GLN A N 1
ATOM 1458 C CA . GLN A 1 182 ? 8.366 2.222 36.226 1.00 43.47 182 GLN A CA 1
ATOM 1459 C C . GLN A 1 182 ? 6.895 2.669 36.141 1.00 43.47 182 GLN A C 1
ATOM 1461 O O . GLN A 1 182 ? 6.098 2.298 37.003 1.00 43.47 182 GLN A O 1
ATOM 1466 N N . ALA A 1 183 ? 6.507 3.425 35.110 1.00 49.28 183 ALA A N 1
ATOM 1467 C CA . ALA A 1 183 ? 5.117 3.836 34.893 1.00 49.28 183 ALA A CA 1
ATOM 1468 C C . ALA A 1 183 ? 4.298 2.762 34.147 1.00 49.28 183 ALA A C 1
ATOM 1470 O O . ALA A 1 183 ? 3.129 2.541 34.467 1.00 49.28 183 ALA A O 1
ATOM 1471 N N . GLU A 1 184 ? 4.912 2.045 33.201 1.00 47.25 184 GLU A N 1
ATOM 1472 C CA . GLU A 1 184 ? 4.262 0.984 32.420 1.00 47.25 184 GLU A CA 1
ATOM 1473 C C . GLU A 1 184 ? 3.920 -0.257 33.260 1.00 47.25 184 GLU A C 1
ATOM 1475 O O . GLU A 1 184 ? 2.857 -0.852 33.081 1.00 47.25 184 GLU A O 1
ATOM 1480 N N . THR A 1 185 ? 4.764 -0.614 34.234 1.00 44.97 185 THR A N 1
ATOM 1481 C CA . THR A 1 185 ? 4.481 -1.713 35.177 1.00 44.97 185 THR A CA 1
ATOM 1482 C C . THR A 1 185 ? 3.453 -1.344 36.250 1.00 44.97 185 THR A C 1
ATOM 1484 O O . THR A 1 185 ? 2.817 -2.238 36.805 1.00 44.97 185 THR A O 1
ATOM 1487 N N . ALA A 1 186 ? 3.240 -0.052 36.522 1.00 44.19 186 ALA A N 1
ATOM 1488 C CA . ALA A 1 186 ? 2.255 0.414 37.499 1.00 44.19 186 ALA A CA 1
ATOM 1489 C C . ALA A 1 186 ? 0.836 0.565 36.914 1.00 44.19 186 ALA A C 1
ATOM 1491 O O . ALA A 1 186 ? -0.134 0.462 37.664 1.00 44.19 186 ALA A O 1
ATOM 1492 N N . ASN A 1 187 ? 0.709 0.777 35.596 1.00 41.31 187 ASN A N 1
ATOM 1493 C CA . ASN A 1 187 ? -0.575 1.018 34.922 1.00 41.31 187 ASN A CA 1
ATOM 1494 C C . ASN A 1 187 ? -1.067 -0.112 34.008 1.00 41.31 187 ASN A C 1
ATOM 1496 O O . ASN A 1 187 ? -2.150 0.034 33.450 1.00 41.31 187 ASN A O 1
ATOM 1500 N N . GLY A 1 188 ? -0.322 -1.215 33.846 1.00 43.94 188 GLY A N 1
ATOM 1501 C CA . GLY A 1 188 ? -0.785 -2.388 33.088 1.00 43.94 188 GLY A CA 1
ATOM 1502 C C . GLY A 1 188 ? -1.372 -2.023 31.721 1.00 43.94 188 GLY A C 1
ATOM 1503 O O . GLY A 1 188 ? -2.452 -2.497 31.380 1.00 43.94 188 GLY A O 1
ATOM 1504 N N . GLY A 1 189 ? -0.720 -1.103 30.999 1.00 54.06 189 GLY A N 1
ATOM 1505 C CA . GLY A 1 189 ? -1.262 -0.539 29.765 1.00 54.06 189 GLY A CA 1
ATOM 1506 C C . GLY A 1 189 ? -1.599 -1.650 28.776 1.00 54.06 189 GLY A C 1
ATOM 1507 O O . GLY A 1 189 ? -0.719 -2.429 28.409 1.00 54.06 189 GLY A O 1
ATOM 1508 N N . LEU A 1 190 ? -2.870 -1.730 28.379 1.00 59.56 190 LEU A N 1
ATOM 1509 C CA . LEU A 1 190 ? -3.359 -2.675 27.379 1.00 59.56 190 LEU A CA 1
ATOM 1510 C C . LEU A 1 190 ? -2.664 -2.371 26.045 1.00 59.56 190 LEU A C 1
ATOM 1512 O O . LEU A 1 190 ? -3.049 -1.463 25.311 1.00 59.56 190 LEU A O 1
ATOM 1516 N N . LYS A 1 191 ? -1.577 -3.091 25.764 1.00 77.38 191 LYS A N 1
ATOM 1517 C CA . LYS A 1 191 ? -0.900 -3.082 24.466 1.00 77.38 191 LYS A CA 1
ATOM 1518 C C . LYS A 1 191 ? -1.568 -4.163 23.620 1.00 77.38 191 LYS A C 1
ATOM 1520 O O . LYS A 1 191 ? -1.664 -5.307 24.062 1.00 77.38 191 LYS A O 1
ATOM 1525 N N . GLY A 1 192 ? -2.029 -3.797 22.424 1.00 80.69 192 GLY A N 1
ATOM 1526 C CA . GLY A 1 192 ? -2.581 -4.761 21.472 1.00 80.69 192 GLY A CA 1
ATOM 1527 C C . GLY A 1 192 ? -1.626 -5.927 21.252 1.00 80.69 192 GLY A C 1
ATOM 1528 O O . GLY A 1 192 ? -0.402 -5.761 21.269 1.00 80.69 192 GLY A O 1
ATOM 1529 N N . THR A 1 193 ? -2.178 -7.122 21.071 1.00 91.44 193 THR A N 1
ATOM 1530 C CA . THR A 1 193 ? -1.351 -8.301 20.846 1.00 91.44 193 THR A CA 1
ATOM 1531 C C . THR A 1 193 ? -0.728 -8.258 19.454 1.00 91.44 193 THR A C 1
ATOM 1533 O O . THR A 1 193 ? -1.172 -7.556 18.543 1.00 91.44 193 THR A O 1
ATOM 1536 N N . ARG A 1 194 ? 0.303 -9.074 19.250 1.00 92.62 194 ARG A N 1
ATOM 1537 C CA . ARG A 1 194 ? 0.877 -9.284 17.920 1.00 92.62 194 ARG A CA 1
ATOM 1538 C C . ARG A 1 194 ? -0.158 -9.797 16.912 1.00 92.62 194 ARG A C 1
ATOM 1540 O O . ARG A 1 194 ? -0.112 -9.424 15.743 1.00 92.62 194 ARG A O 1
ATOM 1547 N N . GLU A 1 195 ? -1.065 -10.655 17.367 1.00 93.94 195 GLU A N 1
ATOM 1548 C CA . GLU A 1 195 ? -2.153 -11.152 16.528 1.00 93.94 195 GLU A CA 1
ATOM 1549 C C . GLU A 1 195 ? -3.047 -9.989 16.089 1.00 93.94 195 GLU A C 1
ATOM 1551 O O . GLU A 1 195 ? -3.323 -9.854 14.903 1.00 93.94 195 GLU A O 1
ATOM 1556 N N . ASP A 1 196 ? -3.381 -9.066 16.997 1.00 95.12 196 ASP A N 1
ATOM 1557 C CA . ASP A 1 196 ? -4.155 -7.865 16.656 1.00 95.12 196 ASP A CA 1
ATOM 1558 C C . ASP A 1 196 ? -3.456 -6.994 15.611 1.00 95.12 196 ASP A C 1
ATOM 1560 O O . ASP A 1 196 ? -4.105 -6.489 14.694 1.00 95.12 196 ASP A O 1
ATOM 1564 N N . TYR A 1 197 ? -2.129 -6.856 15.699 1.00 96.44 197 TYR A N 1
ATOM 1565 C CA . TYR A 1 197 ? -1.344 -6.175 14.669 1.00 96.44 197 TYR A CA 1
ATOM 1566 C C . TYR A 1 197 ? -1.518 -6.854 13.306 1.00 96.44 197 TYR A C 1
ATOM 1568 O O . TYR A 1 197 ? -1.787 -6.186 12.307 1.00 96.44 197 TYR A O 1
ATOM 1576 N N . PHE A 1 198 ? -1.362 -8.180 13.248 1.00 96.88 198 PHE A N 1
ATOM 1577 C CA . PHE A 1 198 ? -1.449 -8.944 12.000 1.00 96.88 198 PHE A CA 1
ATOM 1578 C C . PHE A 1 198 ? -2.854 -8.841 11.401 1.00 96.88 198 PHE A C 1
ATOM 1580 O O . PHE A 1 198 ? -2.991 -8.548 10.212 1.00 96.88 198 PHE A O 1
ATOM 1587 N N . GLN A 1 199 ? -3.881 -8.969 12.241 1.00 96.69 199 GLN A N 1
ATOM 1588 C CA . GLN A 1 199 ? -5.280 -8.820 11.850 1.00 96.69 199 GLN A CA 1
ATOM 1589 C C . GLN A 1 199 ? -5.597 -7.399 11.372 1.00 96.69 199 GLN A C 1
ATOM 1591 O O . GLN A 1 199 ? -6.378 -7.225 10.435 1.00 96.69 199 GLN A O 1
ATOM 1596 N N . LEU A 1 200 ? -4.975 -6.368 11.956 1.00 96.81 200 LEU A N 1
ATOM 1597 C CA . LEU A 1 200 ? -5.183 -4.982 11.532 1.00 96.81 200 LEU A CA 1
ATOM 1598 C C . LEU A 1 200 ? -4.529 -4.715 10.174 1.00 96.81 200 LEU A C 1
ATOM 1600 O O . LEU A 1 200 ? -5.154 -4.098 9.310 1.00 96.81 200 LEU A O 1
ATOM 1604 N N . VAL A 1 201 ? -3.316 -5.229 9.947 1.00 98.06 201 VAL A N 1
ATOM 1605 C CA . VAL A 1 201 ? -2.662 -5.188 8.628 1.00 98.06 201 VAL A CA 1
ATOM 1606 C C . VAL A 1 201 ? -3.495 -5.941 7.587 1.00 98.06 201 VAL A C 1
ATOM 1608 O O . VAL A 1 201 ? -3.691 -5.442 6.473 1.00 98.06 201 VAL A O 1
ATOM 1611 N N . ASP A 1 202 ? -4.045 -7.102 7.942 1.00 98.00 202 ASP A N 1
ATOM 1612 C CA . ASP A 1 202 ? -4.889 -7.893 7.048 1.00 98.00 202 ASP A CA 1
ATOM 1613 C C . ASP A 1 202 ? -6.181 -7.182 6.682 1.00 98.00 202 ASP A C 1
ATOM 1615 O O . ASP A 1 202 ? -6.528 -7.122 5.498 1.00 98.00 202 ASP A O 1
ATOM 1619 N N . TYR A 1 203 ? -6.856 -6.601 7.670 1.00 96.62 203 TYR A N 1
ATOM 1620 C CA . TYR A 1 203 ? -8.076 -5.833 7.475 1.00 96.62 203 TYR A CA 1
ATOM 1621 C C . TYR A 1 203 ? -7.832 -4.581 6.627 1.00 96.62 203 TYR A C 1
ATOM 1623 O O . TYR A 1 203 ? -8.577 -4.311 5.680 1.00 96.62 203 TYR A O 1
ATOM 1631 N N . LEU A 1 204 ? -6.752 -3.848 6.911 1.00 97.12 204 LEU A N 1
ATOM 1632 C CA . LEU A 1 204 ? -6.340 -2.664 6.163 1.00 97.12 204 LEU A CA 1
ATOM 1633 C C . LEU A 1 204 ? -6.079 -2.998 4.690 1.00 97.12 204 LEU A C 1
ATOM 1635 O O . LEU A 1 204 ? -6.661 -2.390 3.791 1.00 97.12 204 LEU A O 1
ATOM 1639 N N . THR A 1 205 ? -5.233 -3.993 4.428 1.00 98.25 205 THR A N 1
ATOM 1640 C CA . THR A 1 205 ? -4.842 -4.372 3.062 1.00 98.25 205 THR A CA 1
ATOM 1641 C C . THR A 1 205 ? -5.989 -5.017 2.287 1.00 98.25 205 THR A C 1
ATOM 1643 O O . THR A 1 205 ? -6.134 -4.742 1.097 1.00 98.25 205 THR A O 1
ATOM 1646 N N . ALA A 1 206 ? -6.865 -5.785 2.944 1.00 97.50 206 ALA A N 1
ATOM 1647 C CA . ALA A 1 206 ? -8.088 -6.310 2.338 1.00 97.50 206 ALA A CA 1
ATOM 1648 C C . ALA A 1 206 ? -9.058 -5.184 1.940 1.00 97.50 206 ALA A C 1
ATOM 1650 O O . ALA A 1 206 ? -9.615 -5.192 0.838 1.00 97.50 206 ALA A O 1
ATOM 1651 N N . THR A 1 207 ? -9.232 -4.188 2.813 1.00 96.00 207 THR A N 1
ATOM 1652 C CA . THR A 1 207 ? -10.093 -3.026 2.552 1.00 96.00 207 THR A CA 1
ATOM 1653 C C . THR A 1 207 ? -9.572 -2.217 1.369 1.00 96.00 207 THR A C 1
ATOM 1655 O O . THR A 1 207 ? -10.339 -1.902 0.456 1.00 96.00 207 THR A O 1
ATOM 1658 N N . LEU A 1 208 ? -8.262 -1.953 1.328 1.00 96.88 208 LEU A N 1
ATOM 1659 C CA . LEU A 1 208 ? -7.619 -1.264 0.209 1.00 96.88 208 LEU A CA 1
ATOM 1660 C C . LEU A 1 208 ? -7.711 -2.059 -1.091 1.00 96.88 208 LEU A C 1
ATOM 1662 O O . LEU A 1 208 ? -8.079 -1.488 -2.117 1.00 96.88 208 LEU A O 1
ATOM 1666 N N . ALA A 1 209 ? -7.440 -3.366 -1.054 1.00 97.06 209 ALA A N 1
ATOM 1667 C CA . ALA A 1 209 ? -7.551 -4.239 -2.218 1.00 97.06 209 ALA A CA 1
ATOM 1668 C C . ALA A 1 209 ? -8.948 -4.143 -2.836 1.00 97.06 209 ALA A C 1
ATOM 1670 O O . ALA A 1 209 ? -9.084 -3.893 -4.034 1.00 97.06 209 ALA A O 1
ATOM 1671 N N . ARG A 1 210 ? -9.995 -4.266 -2.014 1.00 95.31 210 ARG A N 1
ATOM 1672 C CA . ARG A 1 210 ? -11.374 -4.210 -2.496 1.00 95.31 210 ARG A CA 1
ATOM 1673 C C . ARG A 1 210 ? -11.767 -2.824 -2.993 1.00 95.31 210 ARG A C 1
ATOM 1675 O O . ARG A 1 210 ? -12.329 -2.722 -4.080 1.00 95.31 210 ARG A O 1
ATOM 1682 N N . ALA A 1 211 ? -11.480 -1.773 -2.227 1.00 94.06 211 ALA A N 1
ATOM 1683 C CA . ALA A 1 211 ? -11.844 -0.410 -2.599 1.00 94.06 211 ALA A CA 1
ATOM 1684 C C . ALA A 1 211 ? -11.163 0.016 -3.909 1.00 94.06 211 ALA A C 1
ATOM 1686 O O . ALA A 1 211 ? -11.826 0.498 -4.824 1.00 94.06 211 ALA A O 1
ATOM 1687 N N . LEU A 1 212 ? -9.856 -0.226 -4.042 1.00 95.19 212 LEU A N 1
ATOM 1688 C CA . LEU A 1 212 ? -9.087 0.188 -5.216 1.00 95.19 212 LEU A CA 1
ATOM 1689 C C . LEU A 1 212 ? -9.388 -0.664 -6.452 1.00 95.19 212 LEU A C 1
ATOM 1691 O O . LEU A 1 212 ? -9.417 -0.127 -7.558 1.00 95.19 212 LEU A O 1
ATOM 1695 N N . CYS A 1 213 ? -9.648 -1.965 -6.294 1.00 95.19 213 CYS A N 1
ATOM 1696 C CA . CYS A 1 213 ? -10.031 -2.808 -7.428 1.00 95.19 213 CYS A CA 1
ATOM 1697 C C . CYS A 1 213 ? -11.468 -2.537 -7.904 1.00 95.19 213 CYS A C 1
ATOM 1699 O O . CYS A 1 213 ? -11.751 -2.700 -9.086 1.00 95.19 213 CYS A O 1
ATOM 1701 N N . LYS A 1 214 ? -12.360 -2.064 -7.024 1.00 92.88 214 LYS A N 1
ATOM 1702 C CA . LYS A 1 214 ? -13.683 -1.553 -7.419 1.00 92.88 214 LYS A CA 1
ATOM 1703 C C . LYS A 1 214 ? -13.623 -0.167 -8.068 1.00 92.88 214 LYS A C 1
ATOM 1705 O O . LYS A 1 214 ? -14.448 0.136 -8.920 1.00 92.88 214 LYS A O 1
ATOM 1710 N N . ALA A 1 215 ? -12.673 0.675 -7.662 1.00 92.38 215 ALA A N 1
ATOM 1711 C CA . ALA A 1 215 ? -12.584 2.062 -8.120 1.00 92.38 215 ALA A CA 1
ATOM 1712 C C . ALA A 1 215 ? -12.139 2.217 -9.582 1.00 92.38 215 ALA A C 1
ATOM 1714 O O . ALA A 1 215 ? -12.429 3.242 -10.202 1.00 92.38 215 ALA A O 1
ATOM 1715 N N . ALA A 1 216 ? -11.421 1.236 -10.129 1.00 91.06 216 ALA A N 1
ATOM 1716 C CA . ALA A 1 216 ? -10.963 1.253 -11.511 1.00 91.06 216 ALA A CA 1
ATOM 1717 C C . ALA A 1 216 ? -10.976 -0.152 -12.117 1.00 91.06 216 ALA A C 1
ATOM 1719 O O . ALA A 1 216 ? -10.728 -1.146 -11.437 1.00 91.06 216 ALA A O 1
ATOM 1720 N N . SER A 1 217 ? -11.246 -0.220 -13.419 1.00 87.56 217 SER A N 1
ATOM 1721 C CA . SER A 1 217 ? -11.282 -1.460 -14.191 1.00 87.56 217 SER A CA 1
ATOM 1722 C C . SER A 1 217 ? -9.957 -1.735 -14.898 1.00 87.56 217 SER A C 1
ATOM 1724 O O . SER A 1 217 ? -9.293 -0.805 -15.358 1.00 87.56 217 SER A O 1
ATOM 1726 N N . GLY A 1 218 ? -9.651 -3.014 -15.099 1.00 91.19 218 GLY A N 1
ATOM 1727 C CA . GLY A 1 218 ? -8.576 -3.473 -15.969 1.00 91.19 218 GLY A CA 1
ATOM 1728 C C . GLY A 1 218 ? -7.575 -4.342 -15.227 1.00 91.19 218 GLY A C 1
ATOM 1729 O O . GLY A 1 218 ? -7.075 -3.965 -14.167 1.00 91.19 218 GLY A O 1
ATOM 1730 N N . ASP A 1 219 ? -7.242 -5.475 -15.834 1.00 92.75 219 ASP A N 1
ATOM 1731 C CA . ASP A 1 219 ? -6.402 -6.501 -15.220 1.00 92.75 219 ASP A CA 1
ATOM 1732 C C . ASP A 1 219 ? -5.059 -5.920 -14.779 1.00 92.75 219 ASP A C 1
ATOM 1734 O O . ASP A 1 219 ? -4.643 -6.114 -13.642 1.00 92.75 219 ASP A O 1
ATOM 1738 N N . THR A 1 220 ? -4.413 -5.104 -15.620 1.00 91.88 220 THR A N 1
ATOM 1739 C CA . THR A 1 220 ? -3.144 -4.450 -15.272 1.00 91.88 220 THR A CA 1
ATOM 1740 C C . THR A 1 220 ? -3.249 -3.614 -13.997 1.00 91.88 220 THR A C 1
ATOM 1742 O O . THR A 1 220 ? -2.327 -3.636 -13.186 1.00 91.88 220 THR A O 1
ATOM 1745 N N . TRP A 1 221 ? -4.349 -2.882 -13.794 1.00 93.44 221 TRP A N 1
ATOM 1746 C CA . TRP A 1 221 ? -4.562 -2.118 -12.564 1.00 93.44 221 TRP A CA 1
ATOM 1747 C C . TRP A 1 221 ? -4.718 -3.060 -11.369 1.00 93.44 221 TRP A C 1
ATOM 1749 O O . TRP A 1 221 ? -3.996 -2.916 -10.381 1.00 93.44 221 TRP A O 1
ATOM 1759 N N . HIS A 1 222 ? -5.601 -4.056 -11.474 1.00 95.69 222 HIS A N 1
ATOM 1760 C CA . HIS A 1 222 ? -5.881 -4.972 -10.368 1.00 95.69 222 HIS A CA 1
ATOM 1761 C C . HIS A 1 222 ? -4.655 -5.789 -9.963 1.00 95.69 222 HIS A C 1
ATOM 1763 O O . HIS A 1 222 ? -4.297 -5.805 -8.787 1.00 95.69 222 HIS A O 1
ATOM 1769 N N . TYR A 1 223 ? -3.964 -6.392 -10.930 1.00 96.62 223 TYR A N 1
ATOM 1770 C CA . TYR A 1 223 ? -2.741 -7.154 -10.702 1.00 96.62 223 TYR A CA 1
ATOM 1771 C C . TYR A 1 223 ? -1.682 -6.322 -9.976 1.00 96.62 223 TYR A C 1
ATOM 1773 O O . TYR A 1 223 ? -1.120 -6.769 -8.977 1.00 96.62 223 TYR A O 1
ATOM 1781 N N . ASN A 1 224 ? -1.429 -5.094 -10.436 1.00 95.62 224 ASN A N 1
ATOM 1782 C CA . ASN A 1 224 ? -0.412 -4.247 -9.823 1.00 95.62 224 ASN A CA 1
ATOM 1783 C C . ASN A 1 224 ? -0.807 -3.780 -8.419 1.00 95.62 224 ASN A C 1
ATOM 1785 O O . ASN A 1 224 ? 0.039 -3.790 -7.525 1.00 95.62 224 ASN A O 1
ATOM 1789 N N . ILE A 1 225 ? -2.066 -3.395 -8.188 1.00 96.69 225 ILE A N 1
ATOM 1790 C CA . ILE A 1 225 ? -2.528 -3.017 -6.846 1.00 96.69 225 ILE A CA 1
ATOM 1791 C C . ILE A 1 225 ? -2.373 -4.189 -5.876 1.00 96.69 225 ILE A C 1
ATOM 1793 O O . ILE A 1 225 ? -1.782 -4.021 -4.809 1.00 96.69 225 ILE A O 1
ATOM 1797 N N . LEU A 1 226 ? -2.835 -5.381 -6.258 1.00 98.06 226 LEU A N 1
ATOM 1798 C CA . LEU A 1 226 ? -2.741 -6.560 -5.405 1.00 98.06 226 LEU A CA 1
ATOM 1799 C C . LEU A 1 226 ? -1.294 -6.979 -5.156 1.00 98.06 226 LEU A C 1
ATOM 1801 O O . LEU A 1 226 ? -0.934 -7.208 -4.007 1.00 98.06 226 LEU A O 1
ATOM 1805 N N . ALA A 1 227 ? -0.441 -7.006 -6.184 1.00 98.19 227 ALA A N 1
ATOM 1806 C CA . ALA A 1 227 ? 0.961 -7.387 -6.025 1.00 98.19 227 ALA A CA 1
ATOM 1807 C C . ALA A 1 227 ? 1.699 -6.447 -5.058 1.00 98.19 227 ALA A C 1
ATOM 1809 O O . ALA A 1 227 ? 2.504 -6.888 -4.238 1.00 98.19 227 ALA A O 1
ATOM 1810 N N . ASN A 1 228 ? 1.394 -5.147 -5.109 1.00 98.00 228 ASN A N 1
ATOM 1811 C CA . ASN A 1 228 ? 1.965 -4.175 -4.182 1.00 98.00 228 ASN A CA 1
ATOM 1812 C C . ASN A 1 228 ? 1.420 -4.326 -2.756 1.00 98.00 228 ASN A C 1
ATOM 1814 O O . ASN A 1 228 ? 2.197 -4.222 -1.809 1.00 98.00 228 ASN A O 1
ATOM 1818 N N . LEU A 1 229 ? 0.126 -4.613 -2.590 1.00 98.50 229 LEU A N 1
ATOM 1819 C CA . LEU A 1 229 ? -0.472 -4.864 -1.275 1.00 98.50 229 LEU A CA 1
ATOM 1820 C C . LEU A 1 229 ? 0.035 -6.164 -0.634 1.00 98.50 229 LEU A C 1
ATOM 1822 O O . LEU A 1 229 ? 0.270 -6.166 0.569 1.00 98.50 229 LEU A O 1
ATOM 1826 N N . VAL A 1 230 ? 0.276 -7.224 -1.415 1.00 98.69 230 VAL A N 1
ATOM 1827 C CA . VAL A 1 230 ? 0.916 -8.472 -0.949 1.00 98.69 230 VAL A CA 1
ATOM 1828 C C . VAL A 1 230 ? 2.284 -8.178 -0.339 1.00 98.69 230 VAL A C 1
ATOM 1830 O O . VAL A 1 230 ? 2.564 -8.550 0.805 1.00 98.69 230 VAL A O 1
ATOM 1833 N N . LYS A 1 231 ? 3.131 -7.468 -1.092 1.00 98.38 231 LYS A N 1
ATOM 1834 C CA . LYS A 1 231 ? 4.485 -7.114 -0.658 1.00 98.38 231 LYS A CA 1
ATOM 1835 C C . LYS A 1 231 ? 4.474 -6.211 0.573 1.00 98.38 231 LYS A C 1
ATOM 1837 O O . LYS A 1 231 ? 5.217 -6.464 1.519 1.00 98.38 231 LYS A O 1
ATOM 1842 N N . LEU A 1 232 ? 3.603 -5.201 0.578 1.00 98.38 232 LEU A N 1
ATOM 1843 C CA . LEU A 1 232 ? 3.441 -4.282 1.702 1.00 98.38 232 LEU A CA 1
ATOM 1844 C C . LEU A 1 232 ? 2.963 -5.015 2.963 1.00 98.38 232 LEU A C 1
ATOM 1846 O O . LEU A 1 232 ? 3.598 -4.885 4.003 1.00 98.38 232 LEU A O 1
ATOM 1850 N N . SER A 1 233 ? 1.898 -5.820 2.861 1.00 98.56 233 SER A N 1
ATOM 1851 C CA . SER A 1 233 ? 1.356 -6.631 3.963 1.00 98.56 233 SER A CA 1
ATOM 1852 C C . SER A 1 233 ? 2.440 -7.504 4.593 1.00 98.56 233 SER A C 1
ATOM 1854 O O . SER A 1 233 ? 2.681 -7.448 5.799 1.00 98.56 233 SER A O 1
ATOM 1856 N N . THR A 1 234 ? 3.163 -8.243 3.747 1.00 98.69 234 THR A N 1
ATOM 1857 C CA . THR A 1 234 ? 4.234 -9.148 4.176 1.00 98.69 234 THR A CA 1
ATOM 1858 C C . THR A 1 234 ? 5.330 -8.395 4.912 1.00 98.69 234 THR A C 1
ATOM 1860 O O . THR A 1 234 ? 5.703 -8.773 6.021 1.00 98.69 234 THR A O 1
ATOM 1863 N N . LYS A 1 235 ? 5.828 -7.297 4.331 1.00 98.50 235 LYS A N 1
ATOM 1864 C CA . LYS A 1 235 ? 6.920 -6.539 4.941 1.00 98.50 235 LYS A CA 1
ATOM 1865 C C . LYS A 1 235 ? 6.499 -5.896 6.259 1.00 98.50 235 LYS A C 1
ATOM 1867 O O . LYS A 1 235 ? 7.257 -6.005 7.213 1.00 98.50 235 LYS A O 1
ATOM 1872 N N . LEU A 1 236 ? 5.293 -5.327 6.354 1.00 98.50 236 LEU A N 1
ATOM 1873 C CA . LEU A 1 236 ? 4.757 -4.784 7.611 1.00 98.50 236 LEU A CA 1
ATOM 1874 C C . LEU A 1 236 ? 4.712 -5.848 8.722 1.00 98.50 236 LEU A C 1
ATOM 1876 O O . LEU A 1 236 ? 5.160 -5.590 9.837 1.00 98.50 236 LEU A O 1
ATOM 1880 N N . LYS A 1 237 ? 4.232 -7.061 8.415 1.00 98.38 237 LYS A N 1
ATOM 1881 C CA . LYS A 1 237 ? 4.180 -8.178 9.377 1.00 98.38 237 LYS A CA 1
ATOM 1882 C C . LYS A 1 237 ? 5.567 -8.691 9.777 1.00 98.38 237 LYS A C 1
ATOM 1884 O O . LYS A 1 237 ? 5.763 -9.081 10.927 1.00 98.38 237 LYS A O 1
ATOM 1889 N N . VAL A 1 238 ? 6.527 -8.707 8.849 1.00 98.25 238 VAL A N 1
ATOM 1890 C CA . VAL A 1 238 ? 7.908 -9.123 9.139 1.00 98.25 238 VAL A CA 1
ATOM 1891 C C . VAL A 1 238 ? 8.618 -8.089 10.008 1.00 98.25 238 VAL A C 1
ATOM 1893 O O . VAL A 1 238 ? 9.198 -8.447 11.032 1.00 98.25 238 VAL A O 1
ATOM 1896 N N . VAL A 1 239 ? 8.555 -6.803 9.656 1.00 97.69 239 VAL A N 1
ATOM 1897 C CA . VAL A 1 239 ? 9.298 -5.789 10.418 1.00 97.69 239 VAL A CA 1
ATOM 1898 C C . VAL A 1 239 ? 8.703 -5.548 11.810 1.00 97.69 239 VAL A C 1
ATOM 1900 O O . VAL A 1 239 ? 9.399 -5.088 12.708 1.00 97.69 239 VAL A O 1
ATOM 1903 N N . SER A 1 240 ? 7.446 -5.930 12.054 1.00 95.88 240 SER A N 1
ATOM 1904 C CA . SER A 1 240 ? 6.852 -5.815 13.389 1.00 95.88 240 SER A CA 1
ATOM 1905 C C . SER A 1 240 ? 7.393 -6.825 14.412 1.00 95.88 240 SER A C 1
ATOM 1907 O O . SER A 1 240 ? 7.143 -6.663 15.603 1.00 95.88 240 SER A O 1
ATOM 1909 N N . PHE A 1 241 ? 8.164 -7.847 14.001 1.00 93.88 241 PHE A N 1
ATOM 1910 C CA . PHE A 1 241 ? 8.800 -8.791 14.937 1.00 93.88 241 PHE A CA 1
ATOM 1911 C C . PHE A 1 241 ? 9.801 -8.117 15.883 1.00 93.88 241 PHE A C 1
ATOM 1913 O O . PHE A 1 241 ? 9.849 -8.485 17.055 1.00 93.88 241 PHE A O 1
ATOM 1920 N N . ARG A 1 242 ? 10.623 -7.201 15.363 1.00 93.31 242 ARG A N 1
ATOM 1921 C CA . ARG A 1 242 ? 11.722 -6.532 16.079 1.00 93.31 242 ARG A CA 1
ATOM 1922 C C . ARG A 1 242 ? 11.826 -5.095 15.582 1.00 93.31 242 ARG A C 1
ATOM 1924 O O . ARG A 1 242 ? 12.799 -4.710 14.949 1.00 93.31 242 ARG A O 1
ATOM 1931 N N . LEU A 1 243 ? 10.747 -4.346 15.797 1.00 93.88 243 LEU A N 1
ATOM 1932 C CA . LEU A 1 243 ? 10.507 -3.057 15.146 1.00 93.88 243 LEU A CA 1
ATOM 1933 C C . LEU A 1 243 ? 11.644 -2.047 15.357 1.00 93.88 243 LEU A C 1
ATOM 1935 O O . LEU A 1 243 ? 12.024 -1.360 14.417 1.00 93.88 243 LEU A O 1
ATOM 1939 N N . GLU A 1 244 ? 12.195 -1.992 16.566 1.00 92.94 244 GLU A N 1
ATOM 1940 C CA . GLU A 1 244 ? 13.305 -1.110 16.949 1.00 92.94 244 GLU A CA 1
ATOM 1941 C C . GLU A 1 244 ? 14.638 -1.512 16.297 1.00 92.94 244 GLU A C 1
ATOM 1943 O O . GLU A 1 244 ? 15.295 -0.687 15.657 1.00 92.94 244 GLU A O 1
ATOM 1948 N N . GLU A 1 245 ? 14.995 -2.799 16.367 1.00 95.50 245 GLU A N 1
ATOM 1949 C CA . GLU A 1 245 ? 16.190 -3.349 15.709 1.00 95.50 245 GLU A CA 1
ATOM 1950 C C . GLU A 1 245 ? 16.126 -3.102 14.197 1.00 95.50 245 GLU A C 1
ATOM 1952 O O . GLU A 1 245 ? 17.046 -2.548 13.606 1.00 95.50 245 GLU A O 1
ATOM 1957 N N . PHE A 1 246 ? 14.988 -3.409 13.576 1.00 97.44 246 PHE A N 1
ATOM 1958 C CA . PHE A 1 246 ? 14.805 -3.248 12.139 1.00 97.44 246 PHE A CA 1
ATOM 1959 C C . PHE A 1 246 ? 14.702 -1.786 11.693 1.00 97.44 246 PHE A C 1
ATOM 1961 O O . PHE A 1 246 ? 15.091 -1.466 10.569 1.00 97.44 246 PHE A O 1
ATOM 1968 N N . ALA A 1 247 ? 14.226 -0.879 12.553 1.00 96.56 247 ALA A N 1
ATOM 1969 C CA . ALA A 1 247 ? 14.320 0.557 12.302 1.00 96.56 247 ALA A CA 1
ATOM 1970 C C . ALA A 1 247 ? 15.785 1.012 12.267 1.00 96.56 247 ALA A C 1
ATOM 1972 O O . ALA A 1 247 ? 16.172 1.752 11.360 1.00 96.56 247 ALA A O 1
ATOM 1973 N N . SER A 1 248 ? 16.599 0.521 13.203 1.00 95.62 248 SER A N 1
ATOM 1974 C CA . SER A 1 248 ? 18.035 0.807 13.271 1.00 95.62 248 SER A CA 1
ATOM 1975 C C . SER A 1 248 ? 18.774 0.247 12.050 1.00 95.62 248 SER A C 1
ATOM 1977 O O . SER A 1 248 ? 19.468 0.996 11.361 1.00 95.62 248 SER A O 1
ATOM 1979 N N . ASP A 1 249 ? 18.526 -1.016 11.691 1.00 95.62 249 ASP A N 1
ATOM 1980 C CA . ASP A 1 249 ? 19.084 -1.652 10.490 1.00 95.62 249 ASP A CA 1
ATOM 1981 C C . ASP A 1 249 ? 18.728 -0.866 9.213 1.00 95.62 249 ASP A C 1
ATOM 1983 O O . ASP A 1 249 ? 19.577 -0.607 8.352 1.00 95.62 249 ASP A O 1
ATOM 1987 N N . SER A 1 250 ? 17.469 -0.427 9.091 1.00 96.50 250 SER A N 1
ATOM 1988 C CA . SER A 1 250 ? 17.008 0.382 7.957 1.00 96.50 250 SER A CA 1
ATOM 1989 C C . SER A 1 250 ? 17.726 1.739 7.899 1.00 96.50 250 SER A C 1
ATOM 1991 O O . SER A 1 250 ? 18.203 2.145 6.834 1.00 96.50 250 SER A O 1
ATOM 1993 N N . LEU A 1 251 ? 17.898 2.416 9.042 1.00 95.69 251 LEU A N 1
ATOM 1994 C CA . LEU A 1 251 ? 18.615 3.694 9.153 1.00 95.69 251 LEU A CA 1
ATOM 1995 C C . LEU A 1 251 ? 20.096 3.600 8.775 1.00 95.69 251 LEU A C 1
ATOM 1997 O O . LEU A 1 251 ? 20.610 4.521 8.121 1.00 95.69 251 LEU A O 1
ATOM 2001 N N . GLU A 1 252 ? 20.765 2.520 9.184 1.00 93.56 252 GLU A N 1
ATOM 2002 C CA . GLU A 1 252 ? 22.160 2.224 8.846 1.00 93.56 252 GLU A CA 1
ATOM 2003 C C . GLU A 1 252 ? 22.318 1.883 7.365 1.00 93.56 252 GLU A C 1
ATOM 2005 O O . GLU A 1 252 ? 23.262 2.326 6.702 1.00 93.56 252 GLU A O 1
ATOM 2010 N N . SER A 1 253 ? 21.362 1.129 6.821 1.00 90.31 253 SER A N 1
ATOM 2011 C CA . SER A 1 253 ? 21.366 0.746 5.416 1.00 90.31 253 SER A CA 1
ATOM 2012 C C . SER A 1 253 ? 21.000 1.903 4.483 1.00 90.31 253 SER A C 1
ATOM 2014 O O . SER A 1 253 ? 21.317 1.832 3.297 1.00 90.31 253 SER A O 1
ATOM 2016 N N . ALA A 1 254 ? 20.354 2.971 4.951 1.00 90.62 254 ALA A N 1
ATOM 2017 C CA . ALA A 1 254 ? 19.953 4.097 4.113 1.00 90.62 254 ALA A CA 1
ATOM 2018 C C . ALA A 1 254 ? 21.116 5.081 3.847 1.00 90.62 254 ALA A C 1
ATOM 2020 O O . ALA A 1 254 ? 21.935 5.354 4.727 1.00 90.62 254 ALA A O 1
ATOM 2021 N N . PRO A 1 255 ? 21.212 5.682 2.643 1.00 84.06 255 PRO A N 1
ATOM 2022 C CA . PRO A 1 255 ? 22.274 6.637 2.339 1.00 84.06 255 PRO A CA 1
ATOM 2023 C C . PRO A 1 255 ? 22.199 7.876 3.241 1.00 84.06 255 PRO A C 1
ATOM 2025 O O . PRO A 1 255 ? 21.182 8.565 3.320 1.00 84.06 255 PRO A O 1
ATOM 2028 N N . THR A 1 256 ? 23.319 8.218 3.876 1.00 75.75 256 THR A N 1
ATOM 2029 C CA . THR A 1 256 ? 23.411 9.362 4.788 1.00 75.75 256 THR A CA 1
ATOM 2030 C C . THR A 1 256 ? 23.614 10.672 4.019 1.00 75.75 256 THR A C 1
ATOM 2032 O O . THR A 1 256 ? 24.702 11.248 4.001 1.00 75.75 256 THR A O 1
ATOM 2035 N N . LYS A 1 257 ? 22.572 11.204 3.377 1.00 63.19 257 LYS A N 1
ATOM 2036 C CA . LYS A 1 257 ? 22.589 12.622 2.986 1.00 63.19 257 LYS A CA 1
ATOM 2037 C C . LYS A 1 257 ? 22.207 13.441 4.217 1.00 63.19 257 LYS A C 1
ATOM 2039 O O . LYS A 1 257 ? 21.029 13.675 4.463 1.00 63.19 257 LYS A O 1
ATOM 2044 N N . ARG A 1 258 ? 23.195 13.850 5.024 1.00 49.81 258 ARG A N 1
ATOM 2045 C CA . ARG A 1 258 ? 22.969 14.788 6.140 1.00 49.81 258 ARG A CA 1
ATOM 2046 C C . ARG A 1 258 ? 22.386 16.088 5.581 1.00 49.81 258 ARG A C 1
ATOM 2048 O O . ARG A 1 258 ? 23.123 16.938 5.089 1.00 49.81 258 ARG A O 1
ATOM 2055 N N . SER A 1 259 ? 21.069 16.241 5.661 1.00 48.31 259 SER A N 1
ATOM 2056 C CA . SER A 1 259 ? 20.439 17.551 5.556 1.00 48.31 259 SER A CA 1
ATOM 2057 C C . SER A 1 259 ? 20.824 18.348 6.802 1.00 48.31 259 SER A C 1
ATOM 2059 O O . SER A 1 259 ? 20.850 17.802 7.908 1.00 48.31 259 SER A O 1
ATOM 2061 N N . ALA A 1 260 ? 21.168 19.625 6.640 1.00 46.06 260 ALA A N 1
ATOM 2062 C CA . ALA A 1 260 ? 21.382 20.510 7.777 1.00 46.06 260 ALA A CA 1
ATOM 2063 C C . ALA A 1 260 ? 20.106 20.496 8.631 1.00 46.06 260 ALA A C 1
ATOM 2065 O O . ALA A 1 260 ? 19.037 20.854 8.136 1.00 46.06 260 ALA A O 1
ATOM 2066 N N . ARG A 1 261 ? 20.211 20.023 9.881 1.00 43.47 261 ARG A N 1
ATOM 2067 C CA . ARG A 1 261 ? 19.093 19.932 10.828 1.00 43.47 261 ARG A CA 1
ATOM 2068 C C . ARG A 1 261 ? 18.449 21.313 10.965 1.00 43.47 261 ARG A C 1
ATOM 2070 O O . ARG A 1 261 ? 18.980 22.178 11.656 1.00 43.47 261 ARG A O 1
ATOM 2077 N N . LEU A 1 262 ? 17.313 21.529 10.307 1.00 46.94 262 LEU A N 1
ATOM 2078 C CA . LEU A 1 262 ? 16.393 22.574 10.731 1.00 46.94 262 LEU A CA 1
ATOM 2079 C C . LEU A 1 262 ? 15.748 22.077 12.031 1.00 46.94 262 LEU A C 1
ATOM 2081 O O . LEU A 1 262 ? 15.394 20.898 12.103 1.00 46.94 262 LEU A O 1
ATOM 2085 N N . PRO A 1 263 ? 15.622 22.922 13.066 1.00 39.94 263 PRO A N 1
ATOM 2086 C CA . PRO A 1 263 ? 14.964 22.539 14.306 1.00 39.94 263 PRO A CA 1
ATOM 2087 C C . PRO A 1 263 ? 13.484 22.288 13.997 1.00 39.94 263 PRO A C 1
ATOM 2089 O O . PRO A 1 263 ? 12.690 23.220 13.897 1.00 39.94 263 PRO A O 1
ATOM 2092 N N . SER A 1 264 ? 13.132 21.028 13.756 1.00 45.91 264 SER A N 1
ATOM 2093 C CA . SER A 1 264 ? 11.757 20.604 13.525 1.00 45.91 264 SER A CA 1
ATOM 2094 C C . SER A 1 264 ? 11.132 20.194 14.854 1.00 45.91 264 SER A C 1
ATOM 2096 O O . SER A 1 264 ? 11.774 19.536 15.671 1.00 45.91 264 SER A O 1
ATOM 2098 N N . ALA A 1 265 ? 9.887 20.625 15.047 1.00 42.44 265 ALA A N 1
ATOM 2099 C CA . ALA A 1 265 ? 9.061 20.435 16.232 1.00 42.44 265 ALA A CA 1
ATOM 2100 C C . ALA A 1 265 ? 9.048 18.973 16.744 1.00 42.44 265 ALA A C 1
ATOM 2102 O O . ALA A 1 265 ? 9.254 18.048 15.943 1.00 42.44 265 ALA A O 1
ATOM 2103 N N . PRO A 1 266 ? 8.796 18.760 18.057 1.00 39.25 266 PRO A N 1
ATOM 2104 C CA . PRO A 1 266 ? 8.735 17.430 18.675 1.00 39.25 266 PRO A CA 1
ATOM 2105 C C . PRO A 1 266 ? 7.815 16.484 17.898 1.00 39.25 266 PRO A C 1
ATOM 2107 O O . PRO A 1 266 ? 6.900 16.942 17.210 1.00 39.25 266 PRO A O 1
ATOM 2110 N N . ALA A 1 267 ? 8.051 15.171 18.008 1.00 40.56 267 ALA A N 1
ATOM 2111 C CA . ALA A 1 267 ? 7.164 14.123 17.503 1.00 40.56 267 ALA A CA 1
ATOM 2112 C C . ALA A 1 267 ? 5.813 14.171 18.242 1.00 40.56 267 ALA A C 1
ATOM 2114 O O . ALA A 1 267 ? 5.487 13.341 19.079 1.00 40.56 267 ALA A O 1
ATOM 2115 N N . SER A 1 268 ? 5.016 15.205 17.985 1.00 39.91 268 SER A N 1
ATOM 2116 C CA . SER A 1 268 ? 3.677 15.306 18.539 1.00 39.91 268 SER A CA 1
ATOM 2117 C C . SER A 1 268 ? 2.791 14.291 17.835 1.00 39.91 268 SER A C 1
ATOM 2119 O O . SER A 1 268 ? 2.571 14.368 16.625 1.00 39.91 268 SER A O 1
ATOM 2121 N N . ARG A 1 269 ? 2.247 13.354 18.615 1.00 42.81 269 ARG A N 1
ATOM 2122 C CA . ARG A 1 269 ? 1.003 12.667 18.269 1.00 42.81 269 ARG A CA 1
ATOM 2123 C C . ARG A 1 269 ? -0.050 13.725 17.923 1.00 42.81 269 ARG A C 1
ATOM 2125 O O . ARG A 1 269 ? -0.493 14.468 18.801 1.00 42.81 269 ARG A O 1
ATOM 2132 N N . GLY A 1 270 ? -0.445 13.767 16.655 1.00 41.53 270 GLY A N 1
ATOM 2133 C CA . GLY A 1 270 ? -1.383 14.748 16.115 1.00 41.53 270 GLY A CA 1
ATOM 2134 C C . GLY A 1 270 ? -0.694 16.034 15.644 1.00 41.53 270 GLY A C 1
ATOM 2135 O O . GLY A 1 270 ? 0.022 16.689 16.395 1.00 41.53 270 GLY A O 1
ATOM 2136 N N . ASN A 1 271 ? -0.980 16.413 14.396 1.00 38.28 271 ASN A N 1
ATOM 2137 C CA . ASN A 1 271 ? -0.613 17.679 13.746 1.00 38.28 271 ASN A CA 1
ATOM 2138 C C . ASN A 1 271 ? 0.829 17.836 13.239 1.00 38.28 271 ASN A C 1
ATOM 2140 O O . ASN A 1 271 ? 1.303 18.965 13.105 1.00 38.28 271 ASN A O 1
ATOM 2144 N N . ALA A 1 272 ? 1.507 16.755 12.841 1.00 40.84 272 ALA A N 1
ATOM 2145 C CA . ALA A 1 272 ? 2.496 16.930 11.777 1.00 40.84 272 ALA A CA 1
ATOM 2146 C C . ALA A 1 272 ? 1.717 17.365 10.519 1.00 40.84 272 ALA A C 1
ATOM 2148 O O . ALA A 1 272 ? 0.799 16.639 10.124 1.00 40.84 272 ALA A O 1
ATOM 2149 N N . PRO A 1 273 ? 1.993 18.537 9.913 1.00 41.66 273 PRO A N 1
ATOM 2150 C CA . PRO A 1 273 ? 1.366 18.884 8.650 1.00 41.66 273 PRO A CA 1
ATOM 2151 C C . PRO A 1 273 ? 1.734 17.782 7.661 1.00 41.66 273 PRO A C 1
ATOM 2153 O O . PRO A 1 273 ? 2.904 17.617 7.316 1.00 41.66 273 PRO A O 1
ATOM 2156 N N . LEU A 1 274 ? 0.740 16.994 7.244 1.00 46.78 274 LEU A N 1
ATOM 2157 C CA . LEU A 1 274 ? 0.874 16.140 6.074 1.00 46.78 274 LEU A CA 1
ATOM 2158 C C . LEU A 1 274 ? 1.361 17.058 4.961 1.00 46.78 274 LEU A C 1
ATOM 2160 O O . LEU A 1 274 ? 0.667 18.014 4.606 1.00 46.78 274 LEU A O 1
ATOM 2164 N N . ASN A 1 275 ? 2.601 16.831 4.517 1.00 42.91 275 ASN A N 1
ATOM 2165 C CA . ASN A 1 275 ? 3.263 17.678 3.539 1.00 42.91 275 ASN A CA 1
ATOM 2166 C C . ASN A 1 275 ? 2.277 17.923 2.396 1.00 42.91 275 ASN A C 1
ATOM 2168 O O . ASN A 1 275 ? 1.836 16.990 1.726 1.00 42.91 275 ASN A O 1
ATOM 2172 N N . THR A 1 276 ? 1.897 19.182 2.199 1.00 41.72 276 THR A N 1
ATOM 2173 C CA . THR A 1 276 ? 0.848 19.605 1.263 1.00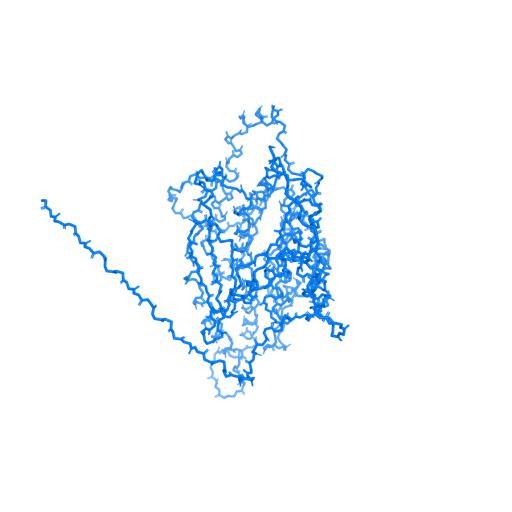 41.72 276 THR A CA 1
ATOM 2174 C C . THR A 1 276 ? 1.315 19.489 -0.200 1.00 41.72 276 THR A C 1
ATOM 2176 O O . THR A 1 276 ? 0.791 20.158 -1.088 1.00 41.72 276 THR A O 1
ATOM 2179 N N . SER A 1 277 ? 2.318 18.644 -0.483 1.00 41.16 277 SER A N 1
ATOM 2180 C CA . SER A 1 277 ? 2.938 18.462 -1.799 1.00 41.16 277 SER A CA 1
ATOM 2181 C C . SER A 1 277 ? 2.079 17.661 -2.784 1.00 41.16 277 SER A C 1
ATOM 2183 O O . SER A 1 277 ? 2.491 17.481 -3.929 1.00 41.16 277 SER A O 1
ATOM 2185 N N . MET A 1 278 ? 0.849 17.278 -2.403 1.00 41.03 278 MET A N 1
ATOM 2186 C CA . MET A 1 278 ? -0.123 16.551 -3.240 1.00 41.03 278 MET A CA 1
ATOM 2187 C C . MET A 1 278 ? -0.302 17.109 -4.666 1.00 41.03 278 MET A C 1
ATOM 2189 O O . MET A 1 278 ? -0.737 16.379 -5.551 1.00 41.03 278 MET A O 1
ATOM 2193 N N . GLY A 1 279 ? 0.011 18.384 -4.914 1.00 38.50 279 GLY A N 1
ATOM 2194 C CA . GLY A 1 279 ? -0.169 19.012 -6.223 1.00 38.50 279 GLY A CA 1
ATOM 2195 C C . GLY A 1 279 ? 1.075 19.153 -7.104 1.00 38.50 279 GLY A C 1
ATOM 2196 O O . GLY A 1 279 ? 0.909 19.557 -8.254 1.00 38.50 279 GLY A O 1
ATOM 2197 N N . ARG A 1 280 ? 2.303 18.905 -6.615 1.00 40.75 280 ARG A N 1
ATOM 2198 C CA . ARG A 1 280 ? 3.512 19.390 -7.323 1.00 40.75 280 ARG A CA 1
ATOM 2199 C C . ARG A 1 280 ? 4.396 18.322 -7.974 1.00 40.75 280 ARG A C 1
ATOM 2201 O O . ARG A 1 280 ? 5.056 18.645 -8.958 1.00 40.75 280 ARG A O 1
ATOM 2208 N N . ASP A 1 281 ? 4.337 17.067 -7.535 1.00 43.88 281 ASP A N 1
ATOM 2209 C CA . ASP A 1 281 ? 5.357 16.068 -7.917 1.00 43.88 281 ASP A CA 1
ATOM 2210 C C . ASP A 1 281 ? 4.963 15.114 -9.064 1.00 43.88 281 ASP A C 1
ATOM 2212 O O . ASP A 1 281 ? 5.746 14.254 -9.466 1.00 43.88 281 ASP A O 1
ATOM 2216 N N . GLY A 1 282 ? 3.773 15.270 -9.653 1.00 42.94 282 GLY A N 1
ATOM 2217 C CA . GLY A 1 282 ? 3.286 14.379 -10.721 1.00 42.94 282 GLY A CA 1
ATOM 2218 C C . GLY A 1 282 ? 3.774 14.698 -12.142 1.00 42.94 282 GLY A C 1
ATOM 2219 O O . GLY A 1 282 ? 3.645 13.855 -13.028 1.00 42.94 282 GLY A O 1
ATOM 2220 N N . GLY A 1 283 ? 4.319 15.897 -12.385 1.00 41.38 283 GLY A N 1
ATOM 2221 C CA . GLY A 1 283 ? 4.619 16.372 -13.744 1.00 41.38 283 GLY A CA 1
ATOM 2222 C C . GLY A 1 283 ? 5.821 15.688 -14.403 1.00 41.38 283 GLY A C 1
ATOM 2223 O O . GLY A 1 283 ? 5.747 15.290 -15.559 1.00 41.38 283 GLY A O 1
ATOM 2224 N N . GLY A 1 284 ? 6.915 15.480 -13.662 1.00 48.41 284 GLY A N 1
ATOM 2225 C CA . GLY A 1 284 ? 8.168 14.986 -14.252 1.00 48.41 284 GLY A CA 1
ATOM 2226 C C . GLY A 1 284 ? 8.147 13.510 -14.670 1.00 48.41 284 GLY A C 1
ATOM 2227 O O . GLY A 1 284 ? 8.859 13.116 -15.590 1.00 48.41 284 GLY A O 1
ATOM 2228 N N . SER A 1 285 ? 7.322 12.679 -14.022 1.00 53.81 285 SER A N 1
ATOM 2229 C CA . SER A 1 285 ? 7.306 11.231 -14.275 1.00 53.81 285 SER A CA 1
ATOM 2230 C C . SER A 1 285 ? 6.593 10.851 -15.578 1.00 53.81 285 SER A C 1
ATOM 2232 O O . SER A 1 285 ? 6.965 9.848 -16.186 1.00 53.81 285 SER A O 1
ATOM 2234 N N . LEU A 1 286 ? 5.591 11.628 -16.010 1.00 54.16 286 LEU A N 1
ATOM 2235 C CA . LEU A 1 286 ? 4.831 11.365 -17.239 1.00 54.16 286 LEU A CA 1
ATOM 2236 C C . LEU A 1 286 ? 5.597 11.785 -18.501 1.00 54.16 286 LEU A C 1
ATOM 2238 O O . LEU A 1 286 ? 5.567 11.058 -19.493 1.00 54.16 286 LEU A O 1
ATOM 2242 N N . ASP A 1 287 ? 6.339 12.892 -18.444 1.00 56.44 287 ASP A N 1
ATOM 2243 C CA . ASP A 1 287 ? 7.182 13.339 -19.559 1.00 56.44 287 ASP A CA 1
ATOM 2244 C C . ASP A 1 287 ? 8.330 12.345 -19.822 1.00 56.44 287 ASP A C 1
ATOM 2246 O O . ASP A 1 287 ? 8.578 11.956 -20.965 1.00 56.44 287 ASP A O 1
ATOM 2250 N N . PHE A 1 288 ? 8.952 11.828 -18.753 1.00 59.03 288 PHE A N 1
ATOM 2251 C CA . PHE A 1 288 ? 9.956 10.758 -18.829 1.00 59.03 288 PHE A CA 1
ATOM 2252 C C . PHE A 1 288 ? 9.389 9.454 -19.426 1.00 59.03 288 PHE A C 1
ATOM 2254 O O . PHE A 1 288 ? 10.046 8.767 -20.210 1.00 59.03 288 PHE A O 1
ATOM 2261 N N . LEU A 1 289 ? 8.134 9.129 -19.100 1.00 61.22 289 LEU A N 1
ATOM 2262 C CA . LEU A 1 289 ? 7.387 8.006 -19.676 1.00 61.22 289 LEU A CA 1
ATOM 2263 C C . LEU A 1 289 ? 7.230 8.137 -21.191 1.00 61.22 289 LEU A C 1
ATOM 2265 O O . LEU A 1 289 ? 7.431 7.161 -21.915 1.00 61.22 289 LEU A O 1
ATOM 2269 N N . GLY A 1 290 ? 6.893 9.339 -21.666 1.00 62.09 290 GLY A N 1
ATOM 2270 C CA . GLY A 1 290 ? 6.754 9.634 -23.090 1.00 62.09 290 GLY A CA 1
ATOM 2271 C C . GLY A 1 290 ? 8.058 9.420 -23.861 1.00 62.09 290 GLY A C 1
ATOM 2272 O O . GLY A 1 290 ? 8.052 8.792 -24.922 1.00 62.09 290 GLY A O 1
ATOM 2273 N N . GLU A 1 291 ? 9.187 9.869 -23.311 1.00 63.62 291 GLU A N 1
ATOM 2274 C CA . GLU A 1 291 ? 10.514 9.691 -23.918 1.00 63.62 291 GLU A CA 1
ATOM 2275 C C . GLU A 1 291 ? 10.943 8.210 -23.955 1.00 63.62 291 GLU A C 1
ATOM 2277 O O . GLU A 1 291 ? 11.425 7.702 -24.976 1.00 63.62 291 GLU A O 1
ATOM 2282 N N . MET A 1 292 ? 10.683 7.471 -22.875 1.00 64.56 292 MET A N 1
ATOM 2283 C CA . MET A 1 292 ? 10.996 6.044 -22.777 1.00 64.56 292 MET A CA 1
ATOM 2284 C C . MET A 1 292 ? 10.137 5.187 -23.721 1.00 64.56 292 MET A C 1
ATOM 2286 O O . MET A 1 292 ? 10.667 4.326 -24.427 1.00 64.56 292 MET A O 1
ATOM 2290 N N . LEU A 1 293 ? 8.826 5.443 -23.797 1.00 67.62 293 LEU A N 1
ATOM 2291 C CA . LEU A 1 293 ? 7.930 4.743 -24.726 1.00 67.62 293 LEU A CA 1
ATOM 2292 C C . LEU A 1 293 ? 8.286 5.044 -26.186 1.00 67.62 293 LEU A C 1
ATOM 2294 O O . LEU A 1 293 ? 8.292 4.128 -27.011 1.00 67.62 293 LEU A O 1
ATOM 2298 N N . SER A 1 294 ? 8.676 6.286 -26.489 1.00 67.31 294 SER A N 1
ATOM 2299 C CA . SER A 1 294 ? 9.170 6.678 -27.817 1.00 67.31 294 SER A CA 1
ATOM 2300 C C . SER A 1 294 ? 10.449 5.928 -28.204 1.00 67.31 294 SER A C 1
ATOM 2302 O O . SER A 1 294 ? 10.637 5.576 -29.368 1.00 67.31 294 SER A O 1
ATOM 2304 N N . THR A 1 295 ? 11.313 5.630 -27.230 1.00 64.12 295 THR A N 1
ATOM 2305 C CA . THR A 1 295 ? 12.526 4.824 -27.441 1.00 64.12 295 THR A CA 1
ATOM 2306 C C . THR A 1 295 ? 12.192 3.362 -27.760 1.00 64.12 295 THR A C 1
ATOM 2308 O O . THR A 1 295 ? 12.896 2.732 -28.546 1.00 64.12 295 THR A O 1
ATOM 2311 N N . LEU A 1 296 ? 11.103 2.826 -27.197 1.00 61.38 296 LEU A N 1
ATOM 2312 C CA . LEU A 1 296 ? 10.634 1.461 -27.458 1.00 61.38 296 LEU A CA 1
ATOM 2313 C C . LEU A 1 296 ? 9.885 1.315 -28.792 1.00 61.38 296 LEU A C 1
ATOM 2315 O O . LEU A 1 296 ? 9.979 0.261 -29.409 1.00 61.38 296 LEU A O 1
ATOM 2319 N N . HIS A 1 297 ? 9.174 2.358 -29.240 1.00 62.81 297 HIS A N 1
ATOM 2320 C CA . HIS A 1 297 ? 8.340 2.344 -30.455 1.00 62.81 297 HIS A CA 1
ATOM 2321 C C . HIS A 1 297 ? 9.087 2.714 -31.748 1.00 62.81 297 HIS A C 1
ATOM 2323 O O . HIS A 1 297 ? 8.473 2.740 -32.815 1.00 62.81 297 HIS A O 1
ATOM 2329 N N . ARG A 1 298 ? 10.395 3.013 -31.703 1.00 61.84 298 ARG A N 1
ATOM 2330 C CA . ARG A 1 298 ? 11.204 3.167 -32.927 1.00 61.84 298 ARG A CA 1
ATOM 2331 C C . ARG A 1 298 ? 11.411 1.797 -33.573 1.00 61.84 298 ARG A C 1
ATOM 2333 O O . ARG A 1 298 ? 12.454 1.175 -33.399 1.00 61.84 298 ARG A O 1
ATOM 2340 N N . GLU A 1 299 ? 10.398 1.349 -34.308 1.00 49.84 299 GLU A N 1
ATOM 2341 C CA . GLU A 1 299 ? 10.498 0.218 -35.222 1.00 49.84 299 GLU A CA 1
ATOM 2342 C C . GLU A 1 299 ? 11.507 0.537 -36.331 1.00 49.84 299 GLU A C 1
ATOM 2344 O O . GLU A 1 299 ? 11.565 1.649 -36.867 1.00 49.84 299 GLU A O 1
ATOM 2349 N N . ASP A 1 300 ? 12.340 -0.454 -36.629 1.00 53.78 300 ASP A N 1
ATOM 2350 C CA . ASP A 1 300 ? 13.420 -0.430 -37.604 1.00 53.78 300 ASP A CA 1
ATOM 2351 C C . ASP A 1 300 ? 12.956 0.067 -38.980 1.00 53.78 300 ASP A C 1
ATOM 2353 O O . ASP A 1 300 ? 12.416 -0.664 -39.807 1.00 53.78 300 ASP A O 1
ATOM 2357 N N . GLY A 1 301 ? 13.205 1.348 -39.234 1.00 49.56 301 GLY A N 1
ATOM 2358 C CA . GLY A 1 301 ? 12.828 2.008 -40.472 1.00 49.56 301 GLY A CA 1
ATOM 2359 C C . GLY A 1 301 ? 13.643 3.271 -40.704 1.00 49.56 301 GLY A C 1
ATOM 2360 O O . GLY A 1 301 ? 13.118 4.378 -40.697 1.00 49.56 301 GLY A O 1
ATOM 2361 N N . ASN A 1 302 ? 14.939 3.105 -40.970 1.00 46.78 302 ASN A N 1
ATOM 2362 C CA . ASN A 1 302 ? 15.714 4.059 -41.771 1.00 46.78 302 ASN A CA 1
ATOM 2363 C C . ASN A 1 302 ? 16.267 5.339 -41.098 1.00 46.78 302 ASN A C 1
ATOM 2365 O O . ASN A 1 302 ? 16.514 6.332 -41.778 1.00 46.78 302 ASN A O 1
ATOM 2369 N N . THR A 1 303 ? 16.560 5.329 -39.794 1.00 43.31 303 THR A N 1
ATOM 2370 C CA . THR A 1 303 ? 17.447 6.351 -39.198 1.00 43.31 303 THR A CA 1
ATOM 2371 C C . THR A 1 303 ? 18.570 5.717 -38.385 1.00 43.31 303 THR A C 1
ATOM 2373 O O . THR A 1 303 ? 18.454 5.492 -37.181 1.00 43.31 303 THR A O 1
ATOM 2376 N N . GLU A 1 304 ? 19.700 5.475 -39.055 1.00 46.72 304 GLU A N 1
ATOM 2377 C CA . GLU A 1 304 ? 21.004 5.382 -38.401 1.00 46.72 304 GLU A CA 1
ATOM 2378 C C . GLU A 1 304 ? 21.209 6.625 -37.519 1.00 46.72 304 GLU A C 1
ATOM 2380 O O . GLU A 1 304 ? 21.374 7.730 -38.038 1.00 46.72 304 GLU A O 1
ATOM 2385 N N . ARG A 1 305 ? 21.178 6.451 -36.188 1.00 43.75 305 ARG A N 1
ATOM 2386 C CA . ARG A 1 305 ? 22.156 7.010 -35.228 1.00 43.75 305 ARG A CA 1
ATOM 2387 C C . ARG A 1 305 ? 21.782 6.686 -33.766 1.00 43.75 305 ARG A C 1
ATOM 2389 O O . ARG A 1 305 ? 20.778 7.145 -33.230 1.00 43.75 305 ARG A O 1
ATOM 2396 N N . ALA A 1 306 ? 22.692 5.937 -33.141 1.00 44.59 306 ALA A N 1
ATOM 2397 C CA . ALA A 1 306 ? 23.089 5.908 -31.726 1.00 44.59 306 ALA A CA 1
ATOM 2398 C C . ALA A 1 306 ? 22.225 5.236 -30.634 1.00 44.59 306 ALA A C 1
ATOM 2400 O O . ALA A 1 306 ? 22.809 4.897 -29.608 1.00 44.59 306 ALA A O 1
ATOM 2401 N N . TYR A 1 307 ? 20.924 4.971 -30.809 1.00 46.62 307 TYR A N 1
ATOM 2402 C CA . TYR A 1 307 ? 20.095 4.491 -29.676 1.00 46.62 307 TYR A CA 1
ATOM 2403 C C . TYR A 1 307 ? 19.301 3.190 -29.897 1.00 46.62 307 TYR A C 1
ATOM 2405 O O . TYR A 1 307 ? 18.644 2.726 -28.976 1.00 46.62 307 TYR A O 1
ATOM 2413 N N . SER A 1 308 ? 19.412 2.523 -31.044 1.00 51.41 308 SER A N 1
ATOM 2414 C CA . SER A 1 308 ? 18.652 1.304 -31.385 1.00 51.41 308 SER A CA 1
ATOM 2415 C C . SER A 1 308 ? 19.451 0.000 -31.197 1.00 51.41 308 SER A C 1
ATOM 2417 O O . SER A 1 308 ? 19.440 -0.887 -32.042 1.00 51.41 308 SER A O 1
ATOM 2419 N N . GLY A 1 309 ? 20.200 -0.123 -30.096 1.00 56.66 309 GLY A N 1
ATOM 2420 C CA . GLY A 1 309 ? 20.900 -1.366 -29.746 1.00 56.66 309 GLY A CA 1
ATOM 2421 C C . GLY A 1 309 ? 20.046 -2.291 -28.860 1.00 56.66 309 GLY A C 1
ATOM 2422 O O . GLY A 1 309 ? 19.232 -1.790 -28.079 1.00 56.66 309 GLY A O 1
ATOM 2423 N N . PRO A 1 310 ? 20.274 -3.623 -28.861 1.00 60.19 310 PRO A N 1
ATOM 2424 C CA . PRO A 1 310 ? 19.627 -4.561 -27.929 1.00 60.19 310 PRO A CA 1
ATOM 2425 C C . PRO A 1 310 ? 19.788 -4.147 -26.458 1.00 60.19 310 PRO A C 1
ATOM 2427 O O . PRO A 1 310 ? 18.888 -4.332 -25.641 1.00 60.19 310 PRO A O 1
ATOM 2430 N N . ASN A 1 311 ? 20.925 -3.526 -26.134 1.00 72.75 311 ASN A N 1
ATOM 2431 C CA . ASN A 1 311 ? 21.209 -2.988 -24.806 1.00 72.75 311 ASN A CA 1
ATOM 2432 C C . ASN A 1 311 ? 20.323 -1.780 -24.463 1.00 72.75 311 ASN A C 1
ATOM 2434 O O . ASN A 1 311 ? 19.924 -1.642 -23.312 1.00 72.75 311 ASN A O 1
ATOM 2438 N N . THR A 1 312 ? 19.949 -0.942 -25.436 1.00 81.25 312 THR A N 1
ATOM 2439 C CA . THR A 1 312 ? 19.039 0.187 -25.197 1.00 81.25 312 THR A CA 1
ATOM 2440 C C . THR A 1 312 ? 17.614 -0.288 -24.941 1.00 81.25 312 THR A C 1
ATOM 2442 O O . THR A 1 312 ? 16.988 0.191 -24.001 1.00 81.25 312 THR A O 1
ATO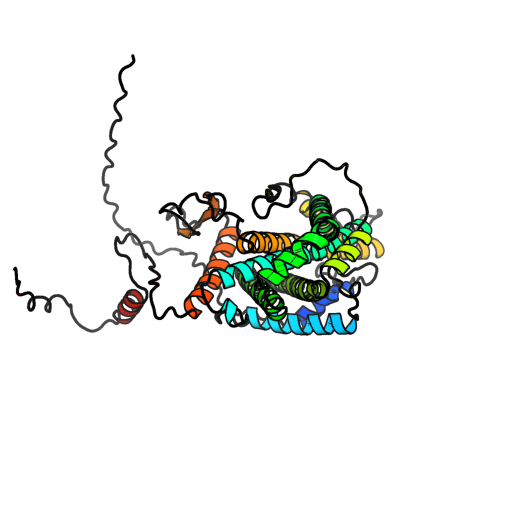M 2445 N N . ARG A 1 313 ? 17.121 -1.283 -25.699 1.00 83.12 313 ARG A N 1
ATOM 2446 C CA . ARG A 1 313 ? 15.794 -1.885 -25.457 1.00 83.12 313 ARG A CA 1
ATOM 2447 C C . ARG A 1 313 ? 15.729 -2.553 -24.080 1.00 83.12 313 ARG A C 1
ATOM 2449 O O . ARG A 1 313 ? 14.804 -2.283 -23.322 1.00 83.12 313 ARG A O 1
ATOM 2456 N N . LYS A 1 314 ? 16.747 -3.345 -23.711 1.00 87.94 314 LYS A N 1
ATOM 2457 C CA . LYS A 1 314 ? 16.864 -3.928 -22.359 1.00 87.94 314 LYS A CA 1
ATOM 2458 C C . LYS A 1 314 ? 16.893 -2.856 -21.269 1.00 87.94 314 LYS A C 1
ATOM 2460 O O . LYS A 1 314 ? 16.208 -2.999 -20.263 1.00 87.94 314 LYS A O 1
ATOM 2465 N N . ASN A 1 315 ? 17.637 -1.769 -21.473 1.00 86.75 315 ASN A N 1
ATOM 2466 C CA . ASN A 1 315 ? 17.671 -0.659 -20.522 1.00 86.75 315 ASN A CA 1
ATOM 2467 C C . ASN A 1 315 ? 16.311 0.042 -20.400 1.00 86.75 315 ASN A C 1
ATOM 2469 O O . ASN A 1 315 ? 15.897 0.327 -19.284 1.00 86.75 315 ASN A O 1
ATOM 2473 N N . ALA A 1 316 ? 15.589 0.270 -21.499 1.00 87.06 316 ALA A N 1
ATOM 2474 C CA . ALA A 1 316 ? 14.248 0.853 -21.462 1.00 87.06 316 ALA A CA 1
ATOM 2475 C C . ALA A 1 316 ? 13.244 -0.059 -20.729 1.00 87.06 316 ALA A C 1
ATOM 2477 O O . ALA A 1 316 ? 12.503 0.408 -19.871 1.00 87.06 316 ALA A O 1
ATOM 2478 N N . VAL A 1 317 ? 13.277 -1.375 -20.976 1.00 90.62 317 VAL A N 1
ATOM 2479 C CA . VAL A 1 317 ? 12.454 -2.355 -20.237 1.00 90.62 317 VAL A CA 1
ATOM 2480 C C . VAL A 1 317 ? 12.813 -2.379 -18.747 1.00 90.62 317 VAL A C 1
ATOM 2482 O O . VAL A 1 317 ? 11.932 -2.423 -17.892 1.00 90.62 317 VAL A O 1
ATOM 2485 N N . LYS A 1 318 ? 14.102 -2.275 -18.408 1.00 91.75 318 LYS A N 1
ATOM 2486 C CA . LYS A 1 318 ? 14.558 -2.143 -17.019 1.00 91.75 318 LYS A CA 1
ATOM 2487 C C . LYS A 1 318 ? 14.039 -0.863 -16.356 1.00 91.75 318 LYS A C 1
ATOM 2489 O O . LYS A 1 318 ? 13.674 -0.886 -15.189 1.00 91.75 318 LYS A O 1
ATOM 2494 N N . GLN A 1 319 ? 14.013 0.258 -17.073 1.00 89.69 319 GLN A N 1
ATOM 2495 C CA . GLN A 1 319 ? 13.461 1.517 -16.564 1.00 89.69 319 GLN A CA 1
ATOM 2496 C C . GLN A 1 319 ? 11.941 1.436 -16.368 1.00 89.69 319 GLN A C 1
ATOM 2498 O O . GLN A 1 319 ? 11.440 1.905 -15.347 1.00 89.69 319 GLN A O 1
ATOM 2503 N N . LEU A 1 320 ? 11.227 0.774 -17.287 1.00 90.81 320 LEU A N 1
ATOM 2504 C CA . LEU A 1 320 ? 9.800 0.478 -17.143 1.00 90.81 320 LEU A CA 1
ATOM 2505 C C . LEU A 1 320 ? 9.510 -0.331 -15.878 1.00 90.81 320 LEU A C 1
ATOM 2507 O O . LEU A 1 320 ? 8.585 0.023 -15.154 1.00 90.81 320 LEU A O 1
ATOM 2511 N N . TYR A 1 321 ? 10.326 -1.346 -15.569 1.00 94.12 321 TYR A N 1
ATOM 2512 C CA . TYR A 1 321 ? 10.203 -2.102 -14.320 1.00 94.12 321 TYR A CA 1
ATOM 2513 C C . TYR A 1 321 ? 10.213 -1.182 -13.092 1.00 94.12 321 TYR A C 1
ATOM 2515 O O . TYR A 1 321 ? 9.307 -1.247 -12.261 1.00 94.12 321 TYR A O 1
ATOM 2523 N N . TRP A 1 322 ? 11.215 -0.302 -12.976 1.00 93.19 322 TRP A N 1
ATOM 2524 C CA . TRP A 1 322 ? 11.332 0.608 -11.831 1.00 93.19 322 TRP A CA 1
ATOM 2525 C C . TRP A 1 322 ? 10.147 1.556 -11.732 1.00 93.19 322 TRP A C 1
ATOM 2527 O O . TRP A 1 322 ? 9.589 1.758 -10.655 1.00 93.19 322 TRP A O 1
ATOM 2537 N N . LEU A 1 323 ? 9.746 2.113 -12.868 1.00 91.06 323 LEU A N 1
ATOM 2538 C CA . LEU A 1 323 ? 8.620 3.018 -12.949 1.00 91.06 323 LEU A CA 1
ATOM 2539 C C . LEU A 1 323 ? 7.313 2.340 -12.529 1.00 91.06 323 LEU A C 1
ATOM 2541 O O . LEU A 1 323 ? 6.602 2.883 -11.689 1.00 91.06 323 LEU A O 1
ATOM 2545 N N . GLU A 1 324 ? 6.989 1.174 -13.090 1.00 90.38 324 GLU A N 1
ATOM 2546 C CA . GLU A 1 324 ? 5.774 0.432 -12.740 1.00 90.38 324 GLU A CA 1
ATOM 2547 C C . GLU A 1 324 ? 5.779 0.038 -11.266 1.00 90.38 324 GLU A C 1
ATOM 2549 O O . GLU A 1 324 ? 4.776 0.220 -10.577 1.00 90.38 324 GLU A O 1
ATOM 2554 N N . THR A 1 325 ? 6.932 -0.393 -10.757 1.00 90.44 325 THR A N 1
ATOM 2555 C CA . THR A 1 325 ? 7.105 -0.739 -9.347 1.00 90.44 325 THR A CA 1
ATOM 2556 C C . THR A 1 325 ? 6.804 0.462 -8.443 1.00 90.44 325 THR A C 1
ATOM 2558 O O . THR A 1 325 ? 6.076 0.323 -7.468 1.00 90.44 325 THR A O 1
ATOM 2561 N N . VAL A 1 326 ? 7.291 1.664 -8.766 1.00 92.31 326 VAL A N 1
ATOM 2562 C CA . VAL A 1 326 ? 7.103 2.869 -7.932 1.00 92.31 326 VAL A CA 1
ATOM 2563 C C . VAL A 1 326 ? 5.722 3.512 -8.107 1.00 92.31 326 VAL A C 1
ATOM 2565 O O . VAL A 1 326 ? 5.164 4.040 -7.139 1.00 92.31 326 VAL A O 1
ATOM 2568 N N . LYS A 1 327 ? 5.154 3.450 -9.318 1.00 90.88 327 LYS A N 1
ATOM 2569 C CA . LYS A 1 327 ? 3.898 4.111 -9.714 1.00 90.88 327 LYS A CA 1
ATOM 2570 C C . LYS A 1 327 ? 2.735 3.791 -8.776 1.00 90.88 327 LYS A C 1
ATOM 2572 O O . LYS A 1 327 ? 1.963 4.686 -8.445 1.00 90.88 327 LYS A O 1
ATOM 2577 N N . PHE A 1 328 ? 2.611 2.536 -8.352 1.00 90.94 328 PHE A N 1
ATOM 2578 C CA . PHE A 1 328 ? 1.525 2.092 -7.473 1.00 90.94 328 PHE A CA 1
ATOM 2579 C C . PHE A 1 328 ? 1.886 2.190 -5.987 1.00 90.94 328 PHE A C 1
ATOM 2581 O O . PHE A 1 328 ? 1.014 2.450 -5.162 1.00 90.94 328 PHE A O 1
ATOM 2588 N N . LYS A 1 329 ? 3.169 2.047 -5.635 1.00 92.81 329 LYS A N 1
ATOM 2589 C CA . LYS A 1 329 ? 3.633 2.071 -4.240 1.00 92.81 329 LYS A CA 1
ATOM 2590 C C . LYS A 1 329 ? 3.429 3.411 -3.565 1.00 92.81 329 LYS A C 1
ATOM 2592 O O . LYS A 1 329 ? 2.870 3.456 -2.476 1.00 92.81 329 LYS A O 1
ATOM 2597 N N . ARG A 1 330 ? 3.858 4.509 -4.198 1.00 91.06 330 ARG A N 1
ATOM 2598 C CA . ARG A 1 330 ? 3.800 5.830 -3.551 1.00 91.06 330 ARG A CA 1
ATOM 2599 C C . ARG A 1 330 ? 2.367 6.222 -3.167 1.00 91.06 330 ARG A C 1
ATOM 2601 O O . ARG A 1 330 ? 2.172 6.574 -2.004 1.00 91.06 330 ARG A O 1
ATOM 2608 N N . PRO A 1 331 ? 1.357 6.115 -4.058 1.00 91.38 331 PRO A N 1
ATOM 2609 C CA . PRO A 1 331 ? -0.026 6.376 -3.667 1.00 91.38 331 PRO A CA 1
ATOM 2610 C C . PRO A 1 331 ? -0.517 5.439 -2.560 1.00 91.38 331 PRO A C 1
ATOM 2612 O O . PRO A 1 331 ? -1.180 5.905 -1.640 1.00 91.38 331 PRO A O 1
ATOM 2615 N N . LEU A 1 332 ? -0.165 4.147 -2.602 1.00 95.31 332 LEU A N 1
ATOM 2616 C CA . LEU A 1 332 ? -0.551 3.191 -1.558 1.00 95.31 332 LEU A CA 1
ATOM 2617 C C . LEU A 1 332 ? 0.033 3.562 -0.192 1.00 95.31 332 LEU A C 1
ATOM 2619 O O . LEU A 1 332 ? -0.709 3.592 0.786 1.00 95.31 332 LEU A O 1
ATOM 2623 N N . HIS A 1 333 ? 1.322 3.908 -0.124 1.00 94.81 333 HIS A N 1
ATOM 2624 C CA . HIS A 1 333 ? 1.952 4.381 1.110 1.00 94.81 333 HIS A CA 1
ATOM 2625 C C . HIS A 1 333 ? 1.224 5.611 1.652 1.00 94.81 333 HIS A C 1
ATOM 2627 O O . HIS A 1 333 ? 0.888 5.642 2.828 1.00 94.81 333 HIS A O 1
ATOM 2633 N N . LYS A 1 334 ? 0.889 6.580 0.789 1.00 90.50 334 LYS A N 1
ATOM 2634 C CA . LYS A 1 334 ? 0.129 7.768 1.196 1.00 90.50 334 LYS A CA 1
ATOM 2635 C C . LYS A 1 334 ? -1.259 7.433 1.725 1.00 90.50 334 LYS A C 1
ATOM 2637 O O . LYS A 1 334 ? -1.637 7.947 2.769 1.00 90.50 334 LYS A O 1
ATOM 2642 N N . ILE A 1 335 ? -2.009 6.564 1.053 1.00 92.44 335 ILE A N 1
ATOM 2643 C CA . ILE A 1 335 ? -3.337 6.155 1.529 1.00 92.44 335 ILE A CA 1
ATOM 2644 C C . ILE A 1 335 ? -3.229 5.489 2.907 1.00 92.44 335 ILE A C 1
ATOM 2646 O O . ILE A 1 335 ? -4.004 5.816 3.803 1.00 92.44 335 ILE A O 1
ATOM 2650 N N . VAL A 1 336 ? -2.248 4.601 3.100 1.00 94.81 336 VAL A N 1
ATOM 2651 C CA . VAL A 1 336 ? -2.000 3.966 4.400 1.00 94.81 336 VAL A CA 1
ATOM 2652 C C . VAL A 1 336 ? -1.608 5.005 5.452 1.00 94.81 336 VAL A C 1
ATOM 2654 O O . VAL A 1 336 ? -2.180 4.990 6.537 1.00 94.81 336 VAL A O 1
ATOM 2657 N N . GLU A 1 337 ? -0.709 5.942 5.134 1.00 90.19 337 GLU A N 1
ATOM 2658 C CA . GLU A 1 337 ? -0.345 7.048 6.029 1.00 90.19 337 GLU A CA 1
ATOM 2659 C C . GLU A 1 337 ? -1.594 7.812 6.506 1.00 90.19 337 GLU A C 1
ATOM 2661 O O . GLU A 1 337 ? -1.764 8.017 7.707 1.00 90.19 337 GLU A O 1
ATOM 2666 N N . TYR A 1 338 ? -2.498 8.181 5.590 1.00 85.50 338 TYR A N 1
ATOM 2667 C CA . TYR A 1 338 ? -3.743 8.879 5.929 1.00 85.50 338 TYR A CA 1
ATOM 2668 C C . TYR A 1 338 ? -4.640 8.065 6.866 1.00 85.50 338 TYR A C 1
ATOM 2670 O O . TYR A 1 338 ? -5.147 8.611 7.845 1.00 85.50 338 TYR A O 1
ATOM 2678 N N . ILE A 1 339 ? -4.809 6.767 6.601 1.00 89.00 339 ILE A N 1
ATOM 2679 C CA . ILE A 1 339 ? -5.625 5.886 7.448 1.00 89.00 339 ILE A CA 1
ATOM 2680 C C . ILE A 1 339 ? -5.030 5.791 8.856 1.00 89.00 339 ILE A C 1
ATOM 2682 O O . ILE A 1 339 ? -5.750 5.920 9.846 1.00 89.00 339 ILE A O 1
ATOM 2686 N N . LEU A 1 340 ? -3.712 5.611 8.960 1.00 88.81 340 LEU A N 1
ATOM 2687 C CA . LEU A 1 340 ? -3.028 5.509 10.246 1.00 88.81 340 LEU A CA 1
ATOM 2688 C C . LEU A 1 340 ? -3.125 6.811 11.042 1.00 88.81 340 LEU A C 1
ATOM 2690 O O . LEU A 1 340 ? -3.372 6.763 12.241 1.00 88.81 340 LEU A O 1
ATOM 2694 N N . VAL A 1 341 ? -2.998 7.975 10.398 1.00 82.31 341 VAL A N 1
ATOM 2695 C CA . VAL A 1 341 ? -3.173 9.276 11.069 1.00 82.31 341 VAL A CA 1
ATOM 2696 C C . VAL A 1 341 ? -4.565 9.401 11.694 1.00 82.31 341 VAL A C 1
ATOM 2698 O O . VAL A 1 341 ? -4.678 9.901 12.812 1.00 82.31 341 VAL A O 1
ATOM 2701 N N . SER A 1 342 ? -5.611 8.912 11.024 1.00 79.81 342 SER A N 1
ATOM 2702 C CA . SER A 1 342 ? -6.965 8.888 11.588 1.00 79.81 342 SER A CA 1
ATOM 2703 C C . SER A 1 342 ? -7.101 7.923 12.772 1.00 79.81 342 SER A C 1
ATOM 2705 O O . SER A 1 342 ? -7.768 8.261 13.746 1.00 79.81 342 SER A O 1
ATOM 2707 N N . LEU A 1 343 ? -6.459 6.750 12.717 1.00 82.06 343 LEU A N 1
ATOM 2708 C CA . LEU A 1 343 ? -6.541 5.727 13.772 1.00 82.06 343 LEU A CA 1
ATOM 2709 C C . LEU A 1 343 ? -5.717 6.055 15.022 1.00 82.06 343 LEU A C 1
ATOM 2711 O O . LEU A 1 343 ? -6.112 5.691 16.124 1.00 82.06 343 LEU A O 1
ATOM 2715 N N . ARG A 1 344 ? -4.593 6.761 14.871 1.00 73.06 344 ARG A N 1
ATOM 2716 C CA . ARG A 1 344 ? -3.717 7.153 15.991 1.00 73.06 344 ARG A CA 1
ATOM 2717 C C . ARG A 1 344 ? -4.392 8.109 16.980 1.00 73.06 344 ARG A C 1
ATOM 2719 O O . ARG A 1 344 ? -3.894 8.281 18.090 1.00 73.06 344 ARG A O 1
ATOM 2726 N N . GLY A 1 345 ? -5.508 8.725 16.580 1.00 60.19 345 GLY A N 1
ATOM 2727 C CA . GLY A 1 345 ? -6.206 9.739 17.355 1.00 60.19 345 GLY A CA 1
ATOM 2728 C C . GLY A 1 345 ? -5.380 11.021 17.499 1.00 60.19 345 GLY A C 1
ATOM 2729 O O . GLY A 1 345 ? -4.149 11.033 17.507 1.00 60.19 345 GLY A O 1
ATOM 2730 N N . GLN A 1 346 ? -6.053 12.160 17.631 1.00 52.09 346 GLN A N 1
ATOM 2731 C CA . GLN A 1 346 ? -5.385 13.320 18.205 1.00 52.09 346 GLN A CA 1
ATOM 2732 C C . GLN A 1 346 ? -5.262 13.064 19.714 1.00 52.09 346 GLN A C 1
ATOM 2734 O O . GLN A 1 346 ? -6.244 12.702 20.358 1.00 52.09 346 GLN A O 1
ATOM 2739 N N . THR A 1 347 ? -4.091 13.315 20.315 1.00 38.69 347 THR A N 1
ATOM 2740 C CA . THR A 1 347 ? -3.899 13.310 21.790 1.00 38.69 347 THR A CA 1
ATOM 2741 C C . THR A 1 347 ? -4.861 14.242 22.530 1.00 38.69 347 THR A C 1
ATOM 2743 O O . THR A 1 347 ? -4.971 14.215 23.754 1.00 38.69 347 THR A O 1
ATOM 2746 N N . LYS A 1 348 ? -5.589 15.066 21.782 1.00 37.84 348 LYS A N 1
ATOM 2747 C CA . LYS A 1 348 ? -6.785 15.758 22.212 1.00 37.84 348 LYS A CA 1
ATOM 2748 C C . LYS A 1 348 ? -7.866 15.385 21.212 1.00 37.84 348 LYS A C 1
ATOM 2750 O O . LYS A 1 348 ? -7.808 15.870 20.089 1.00 37.84 348 LYS A O 1
ATOM 2755 N N . LEU A 1 349 ? -8.865 14.596 21.616 1.00 38.41 349 LEU A N 1
ATOM 2756 C CA . LEU A 1 349 ? -10.209 14.766 21.058 1.00 38.41 349 LEU A CA 1
ATOM 2757 C C . LEU A 1 349 ? -10.416 16.274 20.979 1.00 38.41 349 LEU A C 1
ATOM 2759 O O . LEU A 1 349 ? -10.364 16.945 22.015 1.00 38.41 349 LEU A O 1
ATOM 2763 N N . THR A 1 350 ? -10.466 16.823 19.771 1.00 37.59 350 THR A N 1
ATOM 2764 C CA . THR A 1 350 ? -10.544 18.263 19.599 1.00 37.59 350 THR A CA 1
ATOM 2765 C C . THR A 1 350 ? -11.746 18.725 20.401 1.00 37.59 350 THR A C 1
ATOM 2767 O O . THR A 1 350 ? -12.878 18.340 20.131 1.00 37.59 350 THR A O 1
ATOM 2770 N N . THR A 1 351 ? -11.499 19.523 21.436 1.00 35.75 351 THR A N 1
ATOM 2771 C CA . THR A 1 351 ? -12.548 20.116 22.270 1.00 35.75 351 THR A CA 1
ATOM 2772 C C . THR A 1 351 ? -13.381 21.131 21.490 1.00 35.75 351 THR A C 1
ATOM 2774 O O . THR A 1 351 ? -14.333 21.690 22.035 1.00 35.75 351 THR A O 1
ATOM 2777 N N . THR A 1 352 ? -13.063 21.365 20.211 1.00 41.88 352 THR A N 1
ATOM 2778 C CA . THR A 1 352 ? -14.038 21.857 19.247 1.00 41.88 352 THR A CA 1
ATOM 2779 C C . THR A 1 352 ? -15.116 20.796 19.135 1.00 41.88 352 THR A C 1
ATOM 2781 O O . THR A 1 352 ? -14.974 19.829 18.392 1.00 41.88 352 THR A O 1
ATOM 2784 N N . SER A 1 353 ? -16.158 20.980 19.949 1.00 39.88 353 SER A N 1
ATOM 2785 C CA . SER A 1 353 ? -17.440 20.293 19.863 1.00 39.88 353 SER A CA 1
ATOM 2786 C C . SER A 1 353 ? -17.695 19.879 18.424 1.00 39.88 353 SER A C 1
ATOM 2788 O O . SER A 1 353 ? -17.683 20.762 17.558 1.00 39.88 353 SER A O 1
ATOM 2790 N N . THR A 1 354 ? -17.922 18.584 18.197 1.00 41.50 354 THR A N 1
ATOM 2791 C CA . THR A 1 354 ? -18.600 18.073 17.006 1.00 41.50 354 THR A CA 1
ATOM 2792 C C . THR A 1 354 ? -19.699 19.074 16.670 1.00 41.50 354 THR A C 1
ATOM 2794 O O . THR A 1 354 ? -20.675 19.244 17.409 1.00 41.50 354 THR A O 1
ATOM 2797 N N . THR A 1 355 ? -19.473 19.902 15.650 1.00 43.31 355 THR A N 1
ATOM 2798 C CA . THR A 1 355 ? -20.507 20.860 15.267 1.00 43.31 355 THR A CA 1
ATOM 2799 C C . THR A 1 355 ? -21.683 20.018 14.787 1.00 43.31 355 THR A C 1
ATOM 2801 O O . THR A 1 355 ? -21.476 18.942 14.235 1.00 43.31 355 THR A O 1
ATOM 2804 N N . SER A 1 356 ? -22.925 20.454 14.994 1.00 44.88 356 SER A N 1
ATOM 2805 C CA . SER A 1 356 ? -24.133 19.689 14.627 1.00 44.88 356 SER A CA 1
ATOM 2806 C C . SER A 1 356 ? -24.275 19.365 13.120 1.00 44.88 356 SER A C 1
ATOM 2808 O O . SER A 1 356 ? -25.350 18.956 12.691 1.00 44.88 356 SER A O 1
ATOM 2810 N N . TYR A 1 357 ? -23.229 19.590 12.318 1.00 46.62 357 TYR A N 1
ATOM 2811 C CA . TYR A 1 357 ? -23.181 19.539 10.863 1.00 46.62 357 TYR A CA 1
ATOM 2812 C C . TYR A 1 357 ? -21.880 18.891 10.351 1.00 46.62 357 TYR A C 1
ATOM 2814 O O . TYR A 1 357 ? -21.234 19.445 9.467 1.00 46.62 357 TYR A O 1
ATOM 2822 N N . GLU A 1 358 ? -21.466 17.745 10.894 1.00 53.41 358 GLU A N 1
ATOM 2823 C CA . GLU A 1 358 ? -20.396 16.955 10.268 1.00 53.41 358 GLU A CA 1
ATOM 2824 C C . GLU A 1 358 ? -20.928 16.273 9.002 1.00 53.41 358 GLU A C 1
ATOM 2826 O O . GLU A 1 358 ? -21.798 15.400 9.061 1.00 53.41 358 GLU A O 1
ATOM 2831 N N . ILE A 1 359 ? -20.432 16.690 7.833 1.00 52.84 359 ILE A N 1
ATOM 2832 C CA . ILE A 1 359 ? -20.646 15.950 6.585 1.00 52.84 359 ILE A CA 1
ATOM 2833 C C . ILE A 1 359 ? -19.469 14.991 6.431 1.00 52.84 359 ILE A C 1
ATOM 2835 O O . ILE A 1 359 ? -18.410 15.397 5.963 1.00 52.84 359 ILE A O 1
ATOM 2839 N N . CYS A 1 360 ? -19.656 13.714 6.779 1.00 69.94 360 CYS A N 1
ATOM 2840 C CA . CYS A 1 360 ? -18.581 12.723 6.657 1.00 69.94 360 CYS A CA 1
ATOM 2841 C C . CYS A 1 360 ? -18.103 12.580 5.203 1.00 69.94 360 CYS A C 1
ATOM 2843 O O . CYS A 1 360 ? -16.904 12.577 4.958 1.00 69.94 360 CYS A O 1
ATOM 2845 N N . ALA A 1 361 ? -19.038 12.491 4.250 1.00 82.19 361 ALA A N 1
ATOM 2846 C CA . ALA A 1 361 ? -18.849 12.661 2.808 1.00 82.19 361 ALA A CA 1
ATOM 2847 C C . ALA A 1 361 ? -20.163 12.339 2.070 1.00 82.19 361 ALA A C 1
ATOM 2849 O O . ALA A 1 361 ? -20.987 11.573 2.569 1.00 82.19 361 ALA A O 1
ATOM 2850 N N . MET A 1 362 ? -20.361 12.883 0.869 1.00 85.62 362 MET A N 1
ATOM 2851 C CA . MET A 1 362 ? -21.529 12.613 0.028 1.00 85.62 362 MET A CA 1
ATOM 2852 C C . MET A 1 362 ? -21.166 12.691 -1.457 1.00 85.62 362 MET A C 1
ATOM 2854 O O . MET A 1 362 ? -20.475 13.613 -1.882 1.00 85.62 362 MET A O 1
ATOM 2858 N N . VAL A 1 363 ? -21.674 11.751 -2.254 1.00 84.25 363 VAL A N 1
ATOM 2859 C CA . VAL A 1 363 ? -21.769 11.888 -3.714 1.00 84.25 363 VAL A CA 1
ATOM 2860 C C . VAL A 1 363 ? -23.225 12.197 -4.036 1.00 84.25 363 VAL A C 1
ATOM 2862 O O . VAL A 1 363 ? -24.112 11.466 -3.599 1.00 84.25 363 VAL A O 1
ATOM 2865 N N . PHE A 1 364 ? -23.481 13.280 -4.764 1.00 84.62 364 PHE A N 1
ATOM 2866 C CA . PHE A 1 364 ? -24.826 13.614 -5.227 1.00 84.62 364 PHE A CA 1
ATOM 2867 C C . PHE A 1 364 ? -24.811 14.105 -6.670 1.00 84.62 364 PHE A C 1
ATOM 2869 O O . PHE A 1 364 ? -23.848 14.725 -7.130 1.00 84.62 364 PHE A O 1
ATOM 2876 N N . ASP A 1 365 ? -25.913 13.852 -7.366 1.00 84.19 365 ASP A N 1
ATOM 2877 C CA . ASP A 1 365 ? -26.139 14.360 -8.709 1.00 84.19 365 ASP A CA 1
ATOM 2878 C C . ASP A 1 365 ? -26.674 15.786 -8.627 1.00 84.19 365 ASP A C 1
ATOM 2880 O O . ASP A 1 365 ? -27.644 16.084 -7.930 1.00 84.19 365 ASP A O 1
ATOM 2884 N N . THR A 1 366 ? -26.019 16.707 -9.329 1.00 79.50 366 THR A N 1
ATOM 2885 C CA . THR A 1 366 ? -26.367 18.134 -9.248 1.00 79.50 366 THR A CA 1
ATOM 2886 C C . THR A 1 366 ? -27.619 18.493 -10.053 1.00 79.50 366 THR A C 1
ATOM 2888 O O . THR A 1 366 ? -28.036 19.652 -10.042 1.00 79.50 366 THR A O 1
ATOM 2891 N N . ASN A 1 367 ? -28.203 17.532 -10.786 1.00 76.88 367 ASN A N 1
ATOM 2892 C CA . ASN A 1 367 ? -29.255 17.713 -11.801 1.00 76.88 367 ASN A CA 1
ATOM 2893 C C . ASN A 1 367 ? -28.914 18.737 -12.906 1.00 76.88 367 ASN A C 1
ATOM 2895 O O . ASN A 1 367 ? -29.711 18.977 -13.812 1.00 76.88 367 ASN A O 1
ATOM 2899 N N . PHE A 1 368 ? -27.723 19.335 -12.868 1.00 72.69 368 PHE A N 1
ATOM 2900 C CA . PHE A 1 368 ? -27.204 20.252 -13.864 1.00 72.69 368 PHE A CA 1
ATOM 2901 C C . PHE A 1 368 ? -26.212 19.474 -14.729 1.00 72.69 368 PHE A C 1
ATOM 2903 O O . PHE A 1 368 ? -25.167 19.057 -14.251 1.00 72.69 368 PHE A O 1
ATOM 2910 N N . GLN A 1 369 ? -26.561 19.235 -15.996 1.00 75.81 369 GLN A N 1
ATOM 2911 C CA . GLN A 1 369 ? -25.733 18.480 -16.954 1.00 75.81 369 GLN A CA 1
ATOM 2912 C C . GLN A 1 369 ? -25.338 17.055 -16.509 1.00 75.81 369 GLN A C 1
ATOM 2914 O O . GLN A 1 369 ? -24.333 16.537 -16.984 1.00 75.81 369 GLN A O 1
ATOM 2919 N N . GLU A 1 370 ? -26.113 16.429 -15.615 1.00 71.06 370 GLU A N 1
ATOM 2920 C CA . GLU A 1 370 ? -25.915 15.035 -15.172 1.00 71.06 370 GLU A CA 1
ATOM 2921 C C . GLU A 1 370 ? -24.518 14.733 -14.592 1.00 71.06 370 GLU A C 1
ATOM 2923 O O . GLU A 1 370 ? -24.087 13.583 -14.591 1.00 71.06 370 GLU A O 1
ATOM 2928 N N . PHE A 1 371 ? -23.793 15.737 -14.076 1.00 80.88 371 PHE A N 1
ATOM 2929 C CA . PHE A 1 371 ? -22.533 15.461 -13.384 1.00 80.88 371 PHE A CA 1
ATOM 2930 C C . PHE A 1 371 ? -22.753 15.249 -11.884 1.00 80.88 371 PHE A C 1
ATOM 2932 O O . PHE A 1 371 ? -23.364 16.072 -11.184 1.00 80.88 371 PHE A O 1
ATOM 2939 N N . SER A 1 372 ? -22.191 14.149 -11.390 1.00 86.44 372 SER A N 1
ATOM 2940 C CA . SER A 1 372 ? -22.082 13.851 -9.967 1.00 86.44 372 SER A CA 1
ATOM 2941 C C . SER A 1 372 ? -20.971 14.689 -9.336 1.00 86.44 372 SER A C 1
ATOM 2943 O O . SER A 1 372 ? -19.918 14.927 -9.934 1.00 86.44 372 SER A O 1
ATOM 2945 N N . THR A 1 373 ? -21.197 15.143 -8.109 1.00 88.38 373 THR A N 1
ATOM 2946 C CA . THR A 1 373 ? -20.198 15.859 -7.314 1.00 88.38 373 THR A CA 1
ATOM 2947 C C . THR A 1 373 ? -19.996 15.140 -5.993 1.00 88.38 373 THR A C 1
ATOM 2949 O O . THR A 1 373 ? -20.950 14.832 -5.282 1.00 88.38 373 THR A O 1
ATOM 2952 N N . PHE A 1 374 ? -18.736 14.885 -5.668 1.00 89.00 374 PHE A N 1
ATOM 2953 C CA . PHE A 1 374 ? -18.300 14.440 -4.360 1.00 89.00 374 PHE A CA 1
ATOM 2954 C C . PHE A 1 374 ? -18.024 15.665 -3.496 1.00 89.00 374 PHE A C 1
ATOM 2956 O O . PHE A 1 374 ? -17.271 16.545 -3.910 1.00 89.00 374 PHE A O 1
ATOM 2963 N N . VAL A 1 375 ? -18.625 15.723 -2.312 1.00 88.50 375 VAL A N 1
ATOM 2964 C CA . VAL A 1 375 ? -18.380 16.747 -1.293 1.00 88.50 375 VAL A CA 1
ATOM 2965 C C . VAL A 1 375 ? -18.070 16.047 0.017 1.00 88.50 375 VAL A C 1
ATOM 2967 O O . VAL A 1 375 ? -18.780 15.126 0.415 1.00 88.50 375 VAL A O 1
ATOM 2970 N N . TYR A 1 376 ? -17.020 16.479 0.700 1.00 84.88 376 TYR A N 1
ATOM 2971 C CA . TYR A 1 376 ? -16.629 15.925 1.989 1.00 84.88 376 TYR A CA 1
ATOM 2972 C C . TYR A 1 376 ? -16.066 17.011 2.892 1.00 84.88 376 TYR A C 1
ATOM 2974 O O . TYR A 1 376 ? -15.630 18.062 2.420 1.00 84.88 376 TYR A O 1
ATOM 2982 N N . GLN A 1 377 ? -16.104 16.750 4.191 1.00 82.19 377 GLN A N 1
ATOM 2983 C CA . GLN A 1 377 ? -15.396 17.541 5.180 1.00 82.19 377 GLN A CA 1
ATOM 2984 C C . GLN A 1 377 ? -14.114 16.799 5.556 1.00 82.19 377 GLN A C 1
ATOM 2986 O O . GLN A 1 377 ? -14.151 15.600 5.833 1.00 82.19 377 GLN A O 1
ATOM 2991 N N . ASP A 1 378 ? -12.971 17.476 5.510 1.00 73.81 378 ASP A N 1
ATOM 2992 C CA . ASP A 1 378 ? -11.706 16.872 5.917 1.00 73.81 378 ASP A CA 1
ATOM 2993 C C . ASP A 1 378 ? -11.516 16.882 7.447 1.00 73.81 378 ASP A C 1
ATOM 2995 O O . ASP A 1 378 ? -12.335 17.407 8.203 1.00 73.81 378 ASP A O 1
ATOM 2999 N N . ILE A 1 379 ? -10.406 16.299 7.916 1.00 65.25 379 ILE A N 1
ATOM 3000 C CA . ILE A 1 379 ? -10.060 16.232 9.349 1.00 65.25 379 ILE A CA 1
ATOM 3001 C C . ILE A 1 379 ? -9.812 17.637 9.942 1.00 65.25 379 ILE A C 1
ATOM 3003 O O . ILE A 1 379 ? -9.922 17.826 11.152 1.00 65.25 379 ILE A O 1
ATOM 3007 N N . GLY A 1 380 ? -9.489 18.632 9.108 1.00 68.94 380 GLY A N 1
ATOM 3008 C CA . GLY A 1 380 ? -9.362 20.038 9.500 1.00 68.94 380 GLY A CA 1
ATOM 3009 C C . GLY A 1 380 ? -10.703 20.771 9.607 1.00 68.94 380 GLY A C 1
ATOM 3010 O O . GLY A 1 380 ? -10.736 21.924 10.040 1.00 68.94 380 GLY A O 1
ATOM 3011 N N . GLY A 1 381 ? -11.807 20.116 9.240 1.00 72.00 381 GLY A N 1
ATOM 3012 C CA . GLY A 1 381 ? -13.137 20.706 9.186 1.00 72.00 381 GLY A CA 1
ATOM 3013 C C . GLY A 1 381 ? -13.404 21.508 7.910 1.00 72.00 381 GLY A C 1
ATOM 3014 O O . GLY A 1 381 ? -14.468 22.128 7.815 1.00 72.00 381 GLY A O 1
ATOM 3015 N N . GLU A 1 382 ? -12.483 21.509 6.941 1.00 79.06 382 GLU A N 1
ATOM 3016 C CA . GLU A 1 382 ? -12.639 22.202 5.665 1.00 79.06 382 GLU A CA 1
ATOM 3017 C C . GLU A 1 382 ? -13.543 21.404 4.722 1.00 79.06 382 GLU A C 1
ATOM 3019 O O . GLU A 1 382 ? -13.436 20.185 4.596 1.00 79.06 382 GLU A O 1
ATOM 3024 N N . TYR A 1 383 ? -14.442 22.107 4.030 1.00 82.25 383 TYR A N 1
ATOM 3025 C CA . TYR A 1 383 ? -15.288 21.502 3.007 1.00 82.25 383 TYR A CA 1
ATOM 3026 C C . TYR A 1 383 ? -14.567 21.492 1.669 1.00 82.25 383 TYR A C 1
ATOM 3028 O O . TYR A 1 383 ? -14.208 22.539 1.126 1.00 82.25 383 TYR A O 1
ATOM 3036 N N . LEU A 1 384 ? -14.424 20.298 1.115 1.00 84.81 384 LEU A N 1
ATOM 3037 C CA . LEU A 1 384 ? -13.767 20.046 -0.153 1.00 84.81 384 LEU A CA 1
ATOM 3038 C C . LEU A 1 384 ? -14.747 19.366 -1.106 1.00 84.81 384 LEU A C 1
ATOM 3040 O O . LEU A 1 384 ? -15.722 18.732 -0.697 1.00 84.81 384 LEU A O 1
ATOM 3044 N N . GLY A 1 385 ? -14.498 19.509 -2.405 1.00 87.44 385 GLY A N 1
ATOM 3045 C CA . GLY A 1 385 ? -15.336 18.880 -3.410 1.00 87.44 385 GLY A CA 1
ATOM 3046 C C . GLY A 1 385 ? -14.612 18.595 -4.714 1.00 87.44 385 GLY A C 1
ATOM 3047 O O . GLY A 1 385 ? -13.658 19.279 -5.086 1.00 87.44 385 GLY A O 1
ATOM 3048 N N . ALA A 1 386 ? -15.078 17.565 -5.411 1.00 89.38 386 ALA A N 1
ATOM 3049 C CA . ALA A 1 386 ? -14.568 17.155 -6.706 1.00 89.38 386 ALA A CA 1
ATOM 3050 C C . ALA A 1 386 ? -15.696 16.634 -7.599 1.00 89.38 386 ALA A C 1
ATOM 3052 O O . ALA A 1 386 ? -16.541 15.861 -7.165 1.00 89.38 386 ALA A O 1
ATOM 3053 N N . SER A 1 387 ? -15.663 17.012 -8.873 1.00 88.19 387 SER A N 1
ATOM 3054 C CA . SER A 1 387 ? -16.561 16.500 -9.920 1.00 88.19 387 SER A CA 1
ATOM 3055 C C . SER A 1 387 ? -15.826 15.666 -10.974 1.00 88.19 387 SER A C 1
ATOM 3057 O O . SER A 1 387 ? -16.402 15.277 -11.986 1.00 88.19 387 SER A O 1
ATOM 3059 N N . LYS A 1 388 ? -14.530 15.402 -10.762 1.00 89.06 388 LYS A N 1
ATOM 3060 C CA . LYS A 1 388 ? -13.728 14.562 -11.656 1.00 89.06 388 LYS A CA 1
ATOM 3061 C C . LYS A 1 388 ? -14.255 13.119 -11.623 1.00 89.06 388 LYS A C 1
ATOM 3063 O O . LYS A 1 388 ? -14.352 12.580 -10.517 1.00 89.06 388 LYS A O 1
ATOM 3068 N N . PRO A 1 389 ? -14.551 12.484 -12.774 1.00 87.56 389 PRO A N 1
ATOM 3069 C CA . PRO A 1 389 ? -15.104 11.129 -12.820 1.00 87.56 389 PRO A CA 1
ATOM 3070 C C . PRO A 1 389 ? -14.283 10.100 -12.037 1.00 87.56 389 PRO A C 1
ATOM 3072 O O . PRO A 1 389 ? -14.848 9.219 -11.396 1.00 87.56 389 PRO A O 1
ATOM 3075 N N . GLU A 1 390 ? -12.958 10.243 -12.023 1.00 87.75 390 GLU A N 1
ATOM 3076 C CA . GLU A 1 390 ? -12.048 9.357 -11.296 1.00 87.75 390 GLU A CA 1
ATOM 3077 C C . GLU A 1 390 ? -12.276 9.444 -9.781 1.00 87.75 390 GLU A C 1
ATOM 3079 O O . GLU A 1 390 ? -12.341 8.424 -9.096 1.00 87.75 390 GLU A O 1
ATOM 3084 N N . ASN A 1 391 ? -12.476 10.659 -9.261 1.00 88.75 391 ASN A N 1
ATOM 3085 C CA . ASN A 1 391 ? -12.752 10.883 -7.843 1.00 88.75 391 ASN A CA 1
ATOM 3086 C C . ASN A 1 391 ? -14.136 10.347 -7.460 1.00 88.75 391 ASN A C 1
ATOM 3088 O O . ASN A 1 391 ? -14.283 9.757 -6.392 1.00 88.75 391 ASN A O 1
ATOM 3092 N N . ILE A 1 392 ? -15.135 10.514 -8.336 1.00 90.31 392 ILE A N 1
ATOM 3093 C CA . ILE A 1 392 ? -16.479 9.953 -8.132 1.00 90.31 392 ILE A CA 1
ATOM 3094 C C . ILE A 1 392 ? -16.424 8.420 -8.105 1.00 90.31 392 ILE A C 1
ATOM 3096 O O . ILE A 1 392 ? -17.017 7.805 -7.222 1.00 90.31 392 ILE A O 1
ATOM 3100 N N . SER A 1 393 ? -15.678 7.800 -9.026 1.00 89.38 393 SER A N 1
ATOM 3101 C CA . SER A 1 393 ? -15.516 6.342 -9.090 1.00 89.38 393 SER A CA 1
ATOM 3102 C C . SER A 1 393 ? -14.881 5.782 -7.815 1.00 89.38 393 SER A C 1
ATOM 3104 O O . SER A 1 393 ? -15.397 4.832 -7.224 1.00 89.38 393 SER A O 1
ATOM 3106 N N . VAL A 1 394 ? -13.806 6.417 -7.332 1.00 90.19 394 VAL A N 1
ATOM 3107 C CA . VAL A 1 394 ? -13.161 6.047 -6.061 1.00 90.19 394 VAL A CA 1
ATOM 3108 C C . VAL A 1 394 ? -14.123 6.212 -4.885 1.00 90.19 394 VAL A C 1
ATOM 3110 O O . VAL A 1 394 ? -14.255 5.291 -4.081 1.00 90.19 394 VAL A O 1
ATOM 3113 N N . ALA A 1 395 ? -14.822 7.347 -4.787 1.00 90.50 395 ALA A N 1
ATOM 3114 C CA . ALA A 1 395 ? -15.765 7.601 -3.699 1.00 90.50 395 ALA A CA 1
ATOM 3115 C C . ALA A 1 395 ? -16.895 6.560 -3.670 1.00 90.50 395 ALA A C 1
ATOM 3117 O O . ALA A 1 395 ? -17.172 5.984 -2.619 1.00 90.50 395 ALA A O 1
ATOM 3118 N N . ASN A 1 396 ? -17.487 6.251 -4.827 1.00 89.62 396 ASN A N 1
ATOM 3119 C CA . ASN A 1 396 ? -18.523 5.226 -4.947 1.00 89.62 396 ASN A CA 1
ATOM 3120 C C . ASN A 1 396 ? -18.009 3.847 -4.517 1.00 89.62 396 ASN A C 1
ATOM 3122 O O . ASN A 1 396 ? -18.660 3.173 -3.720 1.00 89.62 396 ASN A O 1
ATOM 3126 N N . ALA A 1 397 ? -16.822 3.446 -4.979 1.00 91.00 397 ALA A N 1
ATOM 3127 C CA . ALA A 1 397 ? -16.218 2.173 -4.601 1.00 91.00 397 ALA A CA 1
ATOM 3128 C C . ALA A 1 397 ? -15.984 2.066 -3.085 1.00 91.00 397 ALA A C 1
ATOM 3130 O O . ALA A 1 397 ? -16.315 1.047 -2.474 1.00 91.00 397 ALA A O 1
ATOM 3131 N N . VAL A 1 398 ? -15.461 3.124 -2.459 1.00 90.69 398 VAL A N 1
ATOM 3132 C CA . VAL A 1 398 ? -15.246 3.176 -1.005 1.00 90.69 398 VAL A CA 1
ATOM 3133 C C . VAL A 1 398 ? -16.577 3.135 -0.252 1.00 90.69 398 VAL A C 1
ATOM 3135 O O . VAL A 1 398 ? -16.704 2.374 0.708 1.00 90.69 398 VAL A O 1
ATOM 3138 N N . PHE A 1 399 ? -17.595 3.877 -0.697 1.00 89.88 399 PHE A N 1
ATOM 3139 C CA . PHE A 1 399 ? -18.924 3.846 -0.084 1.00 89.88 399 PHE A CA 1
ATOM 3140 C C . PHE A 1 399 ? -19.611 2.491 -0.207 1.00 89.88 399 PHE A C 1
ATOM 3142 O O . PHE A 1 399 ? -20.275 2.070 0.739 1.00 89.88 399 PHE A O 1
ATOM 3149 N N . GLU A 1 400 ? -19.443 1.771 -1.315 1.00 89.81 400 GLU A N 1
ATOM 3150 C CA . GLU A 1 400 ? -19.952 0.405 -1.436 1.00 89.81 400 GLU A CA 1
ATOM 3151 C C . GLU A 1 400 ? -19.277 -0.545 -0.437 1.00 89.81 400 GLU A C 1
ATOM 3153 O O . GLU A 1 400 ? -19.959 -1.354 0.201 1.00 89.81 400 GLU A O 1
ATOM 3158 N N . VAL A 1 401 ? -17.949 -0.455 -0.285 1.00 90.12 401 VAL A N 1
ATOM 3159 C CA . VAL A 1 401 ? -17.206 -1.261 0.699 1.00 90.12 401 VAL A CA 1
ATOM 3160 C C . VAL A 1 401 ? -17.679 -0.928 2.111 1.00 90.12 401 VAL A C 1
ATOM 3162 O O . VAL A 1 401 ? -18.068 -1.837 2.843 1.00 90.12 401 VAL A O 1
ATOM 3165 N N . LEU A 1 402 ? -17.755 0.360 2.457 1.00 88.31 402 LEU A N 1
ATOM 3166 C CA . LEU A 1 402 ? -18.249 0.825 3.753 1.00 88.31 402 LEU A CA 1
ATOM 3167 C C . LEU A 1 402 ? -19.684 0.354 4.016 1.00 88.31 402 LEU A C 1
ATOM 3169 O O . LEU A 1 402 ? -19.971 -0.181 5.081 1.00 88.31 402 LEU A O 1
ATOM 3173 N N . THR A 1 403 ? -20.576 0.489 3.036 1.00 87.50 403 THR A N 1
ATOM 3174 C CA . THR A 1 403 ? -21.973 0.044 3.135 1.00 87.50 403 THR A CA 1
ATOM 3175 C C . THR A 1 403 ? -22.057 -1.458 3.389 1.00 87.50 403 THR A C 1
ATOM 3177 O O . THR A 1 403 ? -22.874 -1.900 4.192 1.00 87.50 403 THR A O 1
ATOM 3180 N N . THR A 1 404 ? -21.216 -2.251 2.724 1.00 89.12 404 THR A N 1
ATOM 3181 C CA . THR A 1 404 ? -21.161 -3.708 2.914 1.00 89.12 404 THR A CA 1
ATOM 3182 C C . THR A 1 404 ? -20.695 -4.056 4.326 1.00 89.12 404 THR A C 1
ATOM 3184 O O . THR A 1 404 ? -21.323 -4.881 4.991 1.00 89.12 404 THR A O 1
ATOM 3187 N N . THR A 1 405 ? -19.649 -3.387 4.817 1.00 86.00 405 THR A N 1
ATOM 3188 C CA . THR A 1 405 ? -19.156 -3.561 6.189 1.00 86.00 405 THR A CA 1
ATOM 3189 C C . THR A 1 405 ? -20.222 -3.164 7.210 1.00 86.00 405 THR A C 1
ATOM 3191 O O . THR A 1 405 ? -20.558 -3.962 8.079 1.00 86.00 405 THR A O 1
ATOM 3194 N N . VAL A 1 406 ? -20.840 -1.990 7.071 1.00 84.00 406 VAL A N 1
ATOM 3195 C CA . VAL A 1 406 ? -21.875 -1.503 7.999 1.00 84.00 406 VAL A CA 1
ATOM 3196 C C . VAL A 1 406 ? -23.099 -2.421 8.020 1.00 84.00 406 VAL A C 1
ATOM 3198 O O . VAL A 1 406 ? -23.604 -2.733 9.094 1.00 84.00 406 VAL A O 1
ATOM 3201 N N . LYS A 1 407 ? -23.550 -2.918 6.860 1.00 84.31 407 LYS A N 1
ATOM 3202 C CA . LYS A 1 407 ? -24.650 -3.897 6.790 1.00 84.31 407 LYS A CA 1
ATOM 3203 C C . LYS A 1 407 ? -24.335 -5.186 7.543 1.00 84.31 407 LYS A C 1
ATOM 3205 O O . LYS A 1 407 ? -25.241 -5.799 8.091 1.00 84.31 407 LYS A O 1
ATOM 3210 N N . SER A 1 408 ? -23.072 -5.598 7.570 1.00 83.06 408 SER A N 1
ATOM 3211 C CA . SER A 1 408 ? -22.659 -6.830 8.244 1.00 83.06 408 SER A CA 1
ATOM 3212 C C . SER A 1 408 ? -22.572 -6.727 9.757 1.00 83.06 408 SER A C 1
ATOM 3214 O O . SER A 1 408 ? -22.636 -7.746 10.435 1.00 83.06 408 SER A O 1
ATOM 3216 N N . LEU A 1 409 ? -22.444 -5.503 10.275 1.00 77.31 409 LEU A N 1
ATOM 3217 C CA . LEU A 1 409 ? -22.453 -5.239 11.710 1.00 77.31 409 LEU A CA 1
ATOM 3218 C C . LEU A 1 409 ? -23.852 -5.395 12.326 1.00 77.31 409 LEU A C 1
ATOM 3220 O O . LEU A 1 409 ? -23.983 -5.218 13.531 1.00 77.31 409 LEU A O 1
ATOM 3224 N N . ASP A 1 410 ? -24.869 -5.698 11.504 1.00 57.66 410 ASP A N 1
ATOM 3225 C CA . ASP A 1 410 ? -26.247 -6.065 11.849 1.00 57.66 410 ASP A CA 1
ATOM 3226 C C . ASP A 1 410 ? -26.707 -5.511 13.207 1.00 57.66 410 ASP A C 1
ATOM 3228 O O . ASP A 1 410 ? -26.905 -6.221 14.195 1.00 57.66 410 ASP A O 1
ATOM 3232 N N . TRP A 1 411 ? -26.812 -4.181 13.248 1.00 53.47 411 TRP A N 1
ATOM 3233 C CA . TRP A 1 411 ? -27.120 -3.371 14.419 1.00 53.47 411 TRP A CA 1
ATOM 3234 C C . TRP A 1 411 ? -28.535 -3.683 14.940 1.00 53.47 411 TRP A C 1
ATOM 3236 O O . TRP A 1 411 ? -29.486 -2.942 14.703 1.00 53.47 411 TRP A O 1
ATOM 3246 N N . HIS A 1 412 ? -28.685 -4.758 15.712 1.00 41.78 412 HIS A N 1
ATOM 3247 C CA . HIS A 1 412 ? -29.942 -5.200 16.336 1.00 41.78 412 HIS A CA 1
ATOM 3248 C C . HIS A 1 412 ? -30.450 -4.279 17.478 1.00 41.78 412 HIS A C 1
ATOM 3250 O O . HIS A 1 412 ? -31.279 -4.688 18.285 1.00 41.78 412 HIS A O 1
ATOM 3256 N N . GLY A 1 413 ? -29.972 -3.031 17.579 1.00 43.56 413 GLY A N 1
ATOM 3257 C CA . GLY A 1 413 ? -30.131 -2.201 18.784 1.00 43.56 413 GLY A CA 1
ATOM 3258 C C . GLY A 1 413 ? -30.618 -0.759 18.609 1.00 43.56 413 GLY A C 1
ATOM 3259 O O . GLY A 1 413 ? -31.653 -0.407 19.153 1.00 43.56 413 GLY A O 1
ATOM 3260 N N . TYR A 1 414 ? -29.868 0.117 17.935 1.00 39.41 414 TYR A N 1
ATOM 3261 C CA . TYR A 1 414 ? -29.992 1.578 18.120 1.00 39.41 414 TYR A CA 1
ATOM 3262 C C . TYR A 1 414 ? -29.582 2.491 16.941 1.00 39.41 414 TYR A C 1
ATOM 3264 O O . TYR A 1 414 ? -29.640 3.708 17.084 1.00 39.41 414 TYR A O 1
ATOM 3272 N N . GLY A 1 415 ? -29.225 1.971 15.765 1.00 41.66 415 GLY A N 1
ATOM 3273 C CA . GLY A 1 415 ? -28.769 2.787 14.634 1.00 41.66 415 GLY A CA 1
ATOM 3274 C C . GLY A 1 415 ? -29.689 2.659 13.428 1.00 41.66 415 GLY A C 1
ATOM 3275 O O . GLY A 1 415 ? -29.458 1.820 12.563 1.00 41.66 415 GLY A O 1
ATOM 3276 N N . ARG A 1 416 ? -30.740 3.484 13.331 1.00 42.88 416 ARG A N 1
ATOM 3277 C CA . ARG A 1 416 ? -31.462 3.631 12.057 1.00 42.88 416 ARG A CA 1
ATOM 3278 C C . ARG A 1 416 ? -30.570 4.416 11.098 1.00 42.88 416 ARG A C 1
ATOM 3280 O O . ARG A 1 416 ? -30.393 5.617 11.270 1.00 42.88 416 ARG A O 1
ATOM 3287 N N . ILE A 1 417 ? -30.033 3.745 10.085 1.00 45.62 417 ILE A N 1
ATOM 3288 C CA . ILE A 1 417 ? -29.454 4.422 8.924 1.00 45.62 417 ILE A CA 1
ATOM 3289 C C . ILE A 1 417 ? -30.631 4.918 8.088 1.00 45.62 417 ILE A C 1
ATOM 3291 O O . ILE A 1 417 ? -31.426 4.119 7.584 1.00 45.62 417 ILE A O 1
ATOM 3295 N N . PHE A 1 418 ? -30.781 6.236 8.003 1.00 42.75 418 PHE A N 1
ATOM 3296 C CA . PHE A 1 418 ? -31.809 6.859 7.185 1.00 42.75 418 PHE A CA 1
ATOM 3297 C C . PHE A 1 418 ? -31.209 7.239 5.835 1.00 42.75 418 PHE A C 1
ATOM 3299 O O . PHE A 1 418 ? -30.248 8.003 5.767 1.00 42.75 418 PHE A O 1
ATOM 3306 N N . PHE A 1 419 ? -31.805 6.733 4.761 1.00 42.25 419 PHE A N 1
ATOM 3307 C CA . PHE A 1 419 ? -31.513 7.185 3.406 1.00 42.25 419 PHE A CA 1
ATOM 3308 C C . PHE A 1 419 ? -32.624 8.139 2.979 1.00 42.25 419 PHE A C 1
ATOM 3310 O O . PHE A 1 419 ? -33.809 7.857 3.172 1.00 42.25 419 PHE A O 1
ATOM 3317 N N . LYS A 1 420 ? -32.242 9.287 2.423 1.00 40.25 420 LYS A N 1
ATOM 3318 C CA . LYS A 1 420 ? -33.183 10.244 1.849 1.00 40.25 420 LYS A CA 1
ATOM 3319 C C . LYS A 1 420 ? -33.200 10.043 0.338 1.00 40.25 420 LYS A C 1
ATOM 3321 O O . LYS A 1 420 ? -32.187 10.275 -0.312 1.00 40.25 420 LYS A O 1
ATOM 3326 N N . GLN A 1 421 ? -34.338 9.617 -0.199 1.00 34.91 421 GLN A N 1
ATOM 3327 C CA . GLN A 1 421 ? -34.588 9.612 -1.638 1.00 34.91 421 GLN A CA 1
ATOM 3328 C C . GLN A 1 421 ? -35.354 10.894 -1.999 1.00 34.91 421 GLN A C 1
ATOM 3330 O O . GLN A 1 421 ? -36.303 11.237 -1.292 1.00 34.91 421 GLN A O 1
ATOM 3335 N N . ASP A 1 422 ? -34.877 11.598 -3.033 1.00 43.47 422 ASP A N 1
ATOM 3336 C CA . ASP A 1 422 ? -35.491 12.709 -3.787 1.00 43.47 422 ASP A CA 1
ATOM 3337 C C . ASP A 1 422 ? -36.486 13.614 -3.055 1.00 43.47 422 ASP A C 1
ATOM 3339 O O . ASP A 1 422 ? -37.574 13.157 -2.734 1.00 43.47 422 ASP A O 1
ATOM 3343 N N . ASP A 1 423 ? -36.149 14.906 -2.883 1.00 41.50 423 ASP A N 1
ATOM 3344 C CA . ASP A 1 423 ? -36.993 16.076 -2.513 1.00 41.50 423 ASP A CA 1
ATOM 3345 C C . ASP A 1 423 ? -38.088 15.918 -1.432 1.00 41.50 423 ASP A C 1
ATOM 3347 O O . ASP A 1 423 ? -38.784 16.874 -1.077 1.00 41.50 423 ASP A O 1
ATOM 3351 N N . SER A 1 424 ? -38.205 14.750 -0.817 1.00 39.81 424 SER A N 1
ATOM 3352 C CA . SER A 1 424 ? -39.180 14.419 0.195 1.00 39.81 424 SER A CA 1
ATOM 3353 C C . SER A 1 424 ? -38.651 14.892 1.542 1.00 39.81 424 SER A C 1
ATOM 3355 O O . SER A 1 424 ? -37.469 14.788 1.872 1.00 39.81 424 SER A O 1
ATOM 3357 N N . THR A 1 425 ? -39.528 15.475 2.350 1.00 41.00 425 THR A N 1
ATOM 3358 C CA . THR A 1 425 ? -39.203 15.936 3.707 1.00 41.00 425 THR A CA 1
ATOM 3359 C C . THR A 1 425 ? -39.174 14.796 4.730 1.00 41.00 425 THR A C 1
ATOM 3361 O O . THR A 1 425 ? -39.021 15.060 5.921 1.00 41.00 425 THR A O 1
ATOM 3364 N N . ALA A 1 426 ? -39.322 13.542 4.294 1.00 38.50 426 ALA A N 1
ATOM 3365 C CA . ALA A 1 426 ? -39.447 12.381 5.160 1.00 38.50 426 ALA A CA 1
ATOM 3366 C C . ALA A 1 426 ? -38.163 11.540 5.159 1.00 38.50 426 ALA A C 1
ATOM 3368 O O . ALA A 1 426 ? -37.624 11.188 4.113 1.00 38.50 426 ALA A O 1
ATOM 3369 N N . TRP A 1 427 ? -37.686 11.211 6.358 1.00 40.44 427 TRP A N 1
ATOM 3370 C CA . TRP A 1 427 ? -36.597 10.264 6.571 1.00 40.44 427 TRP A CA 1
ATOM 3371 C C . TRP A 1 427 ? -37.198 8.872 6.768 1.00 40.44 427 TRP A C 1
ATOM 3373 O O . TRP A 1 427 ? -37.988 8.673 7.691 1.00 40.44 427 TRP A O 1
ATOM 3383 N N . TYR A 1 428 ? -36.832 7.912 5.920 1.00 43.41 428 TYR A N 1
ATOM 3384 C CA . TYR A 1 428 ? -37.315 6.534 6.026 1.00 43.41 428 TYR A CA 1
ATOM 3385 C C . TYR A 1 428 ? -36.287 5.672 6.748 1.00 43.41 428 TYR A C 1
ATOM 3387 O O . TYR A 1 428 ? -35.093 5.741 6.446 1.00 43.41 428 TYR A O 1
ATOM 3395 N N . SER A 1 429 ? -36.735 4.849 7.701 1.00 46.47 429 SER A N 1
ATOM 3396 C CA . SER A 1 429 ? -35.876 3.771 8.186 1.00 46.47 429 SER A CA 1
ATOM 3397 C C . SER A 1 429 ? -35.742 2.712 7.088 1.00 46.47 429 SER A C 1
ATOM 3399 O O . SER A 1 429 ? -36.674 2.493 6.313 1.00 46.47 429 SER A O 1
ATOM 3401 N N . TRP A 1 430 ? -34.594 2.039 7.011 1.00 44.66 430 TRP A N 1
ATOM 3402 C CA . TRP A 1 430 ? -34.342 0.991 6.013 1.00 44.66 430 TRP A CA 1
ATOM 3403 C C . TRP A 1 430 ? -35.421 -0.112 6.000 1.00 44.66 430 TRP A C 1
ATOM 3405 O O . TRP A 1 430 ? -35.797 -0.599 4.934 1.00 44.66 430 TRP A O 1
ATOM 3415 N N . ASN A 1 431 ? -35.991 -0.449 7.163 1.00 44.78 431 ASN A N 1
ATOM 3416 C CA . ASN A 1 431 ? -37.108 -1.394 7.255 1.00 44.78 431 ASN A CA 1
ATOM 3417 C C . ASN A 1 431 ? -38.397 -0.846 6.629 1.00 44.78 431 ASN A C 1
ATOM 3419 O O . ASN A 1 431 ? -39.091 -1.589 5.940 1.00 44.78 431 ASN A O 1
ATOM 3423 N N . ASP A 1 432 ? -38.699 0.441 6.809 1.00 50.50 432 ASP A N 1
ATOM 3424 C CA . ASP A 1 432 ? -39.867 1.071 6.178 1.00 50.50 432 ASP A CA 1
ATOM 3425 C C . ASP A 1 432 ? -39.692 1.143 4.654 1.00 50.50 432 ASP A C 1
ATOM 3427 O O . ASP A 1 432 ? -40.644 0.933 3.905 1.00 50.50 432 ASP A O 1
ATOM 3431 N N . TYR A 1 433 ? -38.457 1.371 4.195 1.00 46.69 433 TYR A N 1
ATOM 3432 C CA . TYR A 1 433 ? -38.096 1.391 2.778 1.00 46.69 433 TYR A CA 1
ATOM 3433 C C . TYR A 1 433 ? -38.260 0.015 2.113 1.00 46.69 433 TYR A C 1
ATOM 3435 O O . TYR A 1 433 ? -38.905 -0.094 1.069 1.00 46.69 433 TYR A O 1
ATOM 3443 N N . LEU A 1 434 ? -37.750 -1.053 2.738 1.00 43.16 434 LEU A N 1
ATOM 3444 C CA . LEU A 1 434 ? -37.914 -2.423 2.238 1.00 43.16 434 LEU A CA 1
ATOM 3445 C C . LEU A 1 434 ? -39.379 -2.874 2.259 1.00 43.16 434 LEU A C 1
ATOM 3447 O O . LEU A 1 434 ? -39.844 -3.501 1.305 1.00 43.16 434 LEU A O 1
ATOM 3451 N N . MET A 1 435 ? -40.133 -2.513 3.300 1.00 51.56 435 MET A N 1
ATOM 3452 C CA . MET A 1 435 ? -41.569 -2.793 3.362 1.00 51.56 435 MET A CA 1
ATOM 3453 C C . MET A 1 435 ? -42.344 -2.041 2.273 1.00 51.56 435 MET A C 1
ATOM 3455 O O . MET A 1 435 ? -43.223 -2.626 1.641 1.00 51.56 435 MET A O 1
ATOM 3459 N N . ALA A 1 436 ? -41.998 -0.783 1.985 1.00 51.62 436 ALA A N 1
ATOM 3460 C CA . ALA A 1 436 ? -42.621 -0.005 0.914 1.00 51.62 436 ALA A CA 1
ATOM 3461 C C . ALA A 1 436 ? -42.336 -0.593 -0.480 1.00 51.62 436 ALA A C 1
ATOM 3463 O O . ALA A 1 436 ? -43.250 -0.698 -1.297 1.00 51.62 436 ALA A O 1
ATOM 3464 N N . LEU A 1 437 ? -41.106 -1.052 -0.728 1.00 40.34 437 LEU A N 1
ATOM 3465 C CA . LEU A 1 437 ? -40.707 -1.716 -1.976 1.00 40.34 437 LEU A CA 1
ATOM 3466 C C . LEU A 1 437 ? -41.416 -3.060 -2.187 1.00 40.34 437 LEU A C 1
ATOM 3468 O O . LEU A 1 437 ? -41.821 -3.377 -3.304 1.00 40.34 437 LEU A O 1
ATOM 3472 N N . HIS A 1 438 ? -41.622 -3.837 -1.121 1.00 41.97 438 HIS A N 1
ATOM 3473 C CA . HIS A 1 438 ? -42.350 -5.107 -1.199 1.00 41.97 438 HIS A CA 1
ATOM 3474 C C . HIS A 1 438 ? -43.875 -4.947 -1.275 1.00 41.97 438 HIS A C 1
ATOM 3476 O O . HIS A 1 438 ? -44.555 -5.855 -1.755 1.00 41.97 438 HIS A O 1
ATOM 3482 N N . SER A 1 439 ? -44.407 -3.792 -0.866 1.00 43.66 439 SER A N 1
ATOM 3483 C CA . SER A 1 439 ? -45.839 -3.468 -0.940 1.00 43.66 439 SER A CA 1
ATOM 3484 C C . SER A 1 439 ? -46.293 -3.026 -2.338 1.00 43.66 439 SER A C 1
ATOM 3486 O O . SER A 1 439 ? -47.489 -2.998 -2.612 1.00 43.66 439 SER A O 1
ATOM 3488 N N . GLN A 1 440 ? -45.365 -2.716 -3.249 1.00 36.25 440 GLN A N 1
ATOM 3489 C CA . GLN A 1 440 ? -45.667 -2.338 -4.634 1.00 36.25 440 GLN A CA 1
ATOM 3490 C C . GLN A 1 440 ? -45.673 -3.554 -5.577 1.00 36.25 440 GLN A C 1
ATOM 3492 O O . GLN A 1 440 ? -44.902 -3.636 -6.532 1.00 36.25 440 GLN A O 1
ATOM 3497 N N . ARG A 1 441 ? -46.573 -4.515 -5.331 1.00 35.28 441 ARG A N 1
ATOM 3498 C CA . ARG A 1 441 ? -47.050 -5.444 -6.373 1.00 35.28 441 ARG A CA 1
ATOM 3499 C C . ARG A 1 441 ? -48.460 -5.022 -6.802 1.00 35.28 441 ARG A C 1
ATOM 3501 O O . ARG A 1 441 ? -49.283 -4.745 -5.932 1.00 35.28 441 ARG A O 1
ATOM 3508 N N . PRO A 1 442 ? -48.763 -4.953 -8.109 1.00 40.00 442 PRO A N 1
ATOM 3509 C CA . PRO A 1 442 ? -50.031 -4.425 -8.580 1.00 40.00 442 PRO A CA 1
ATOM 3510 C C . PRO A 1 442 ? -51.072 -5.539 -8.544 1.00 40.00 442 PRO A C 1
ATOM 3512 O O . PRO A 1 442 ? -51.064 -6.390 -9.419 1.00 40.00 442 PRO A O 1
ATOM 3515 N N . GLU A 1 443 ? -51.912 -5.556 -7.513 1.00 44.62 443 GLU A N 1
ATOM 3516 C CA . GLU A 1 443 ? -53.282 -6.096 -7.522 1.00 44.62 443 GLU A CA 1
ATOM 3517 C C . GLU A 1 443 ? -53.825 -6.025 -6.086 1.00 44.62 443 GLU A C 1
ATOM 3519 O O . GLU A 1 443 ? -53.634 -6.965 -5.326 1.00 44.62 443 GLU A O 1
ATOM 3524 N N . GLN A 1 444 ? -54.426 -4.891 -5.691 1.00 36.03 444 GLN A N 1
ATOM 3525 C CA . GLN A 1 444 ? -55.566 -4.744 -4.752 1.00 36.03 444 GLN A CA 1
ATOM 3526 C C . GLN A 1 444 ? -55.817 -3.245 -4.442 1.00 36.03 444 GLN A C 1
ATOM 3528 O O . GLN A 1 444 ? -54.881 -2.448 -4.525 1.00 36.03 444 GLN A O 1
ATOM 3533 N N . PRO A 1 445 ? -57.071 -2.832 -4.158 1.00 35.81 445 PRO A N 1
ATOM 3534 C CA . PRO A 1 445 ? -57.475 -1.426 -4.167 1.00 35.81 445 PRO A CA 1
ATOM 3535 C C . PRO A 1 445 ? -57.143 -0.645 -2.879 1.00 35.81 445 PRO A C 1
ATOM 3537 O O . PRO A 1 445 ? -56.915 -1.209 -1.813 1.00 35.81 445 PRO A O 1
ATOM 3540 N N . ASP A 1 446 ? -57.149 0.677 -3.070 1.00 41.34 446 ASP A N 1
ATOM 3541 C CA . ASP A 1 446 ? -56.871 1.842 -2.212 1.00 41.34 446 ASP A CA 1
ATOM 3542 C C . ASP A 1 446 ? -57.015 1.689 -0.664 1.00 41.34 446 ASP A C 1
ATOM 3544 O O . ASP A 1 446 ? -58.084 1.306 -0.182 1.00 41.34 446 ASP A O 1
ATOM 3548 N N . PRO A 1 447 ? -55.997 2.057 0.156 1.00 34.81 447 PRO A N 1
ATOM 3549 C CA . PRO A 1 447 ? -56.040 1.963 1.623 1.00 34.81 447 PRO A CA 1
ATOM 3550 C C . PRO A 1 447 ? -56.840 3.064 2.349 1.00 34.81 447 PRO A C 1
ATOM 3552 O O . PRO A 1 447 ? -56.900 3.047 3.582 1.00 34.81 447 PRO A O 1
ATOM 3555 N N . PHE A 1 448 ? -57.442 4.031 1.649 1.00 34.25 448 PHE A N 1
ATOM 3556 C CA . PHE A 1 448 ? -58.051 5.208 2.293 1.00 34.25 448 PHE A CA 1
ATOM 3557 C C . PHE A 1 448 ? -59.368 4.972 3.072 1.00 34.25 448 PHE A C 1
ATOM 3559 O O . PHE A 1 448 ? -59.860 5.902 3.708 1.00 34.25 448 PHE A O 1
ATOM 3566 N N . GLU A 1 449 ? -59.906 3.747 3.140 1.00 35.69 449 GLU A N 1
ATOM 3567 C CA . GLU A 1 449 ? -61.141 3.441 3.898 1.00 35.69 449 GLU A CA 1
ATOM 3568 C C . GLU A 1 449 ? -60.941 2.859 5.315 1.00 35.69 449 GLU A C 1
ATOM 3570 O O . GLU A 1 449 ? -61.920 2.593 6.012 1.00 35.69 449 GLU A O 1
ATOM 3575 N N . ARG A 1 450 ? -59.705 2.676 5.810 1.00 36.28 450 ARG A N 1
ATOM 3576 C CA . ARG A 1 450 ? -59.474 2.047 7.137 1.00 36.28 450 ARG A CA 1
ATOM 3577 C C . ARG A 1 450 ? -59.079 2.969 8.289 1.00 36.28 450 ARG A C 1
ATOM 3579 O O . ARG A 1 450 ? -58.860 2.478 9.392 1.00 36.28 450 ARG A O 1
ATOM 3586 N N . ILE A 1 451 ? -59.074 4.286 8.099 1.00 31.20 451 ILE A N 1
ATOM 3587 C CA . ILE A 1 451 ? -58.778 5.244 9.178 1.00 31.20 451 ILE A CA 1
ATOM 3588 C C . ILE A 1 451 ? -60.0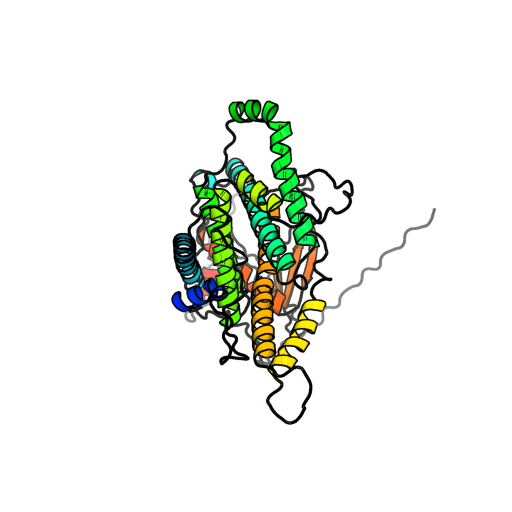27 6.076 9.493 1.00 31.20 451 ILE A C 1
ATOM 3590 O O . ILE A 1 451 ? -60.094 7.268 9.213 1.00 31.20 451 ILE A O 1
ATOM 3594 N N . GLN A 1 452 ? -61.042 5.433 10.075 1.00 30.61 452 GLN A N 1
ATOM 3595 C CA . GLN A 1 452 ? -62.140 6.134 10.760 1.00 30.61 452 GLN A CA 1
ATOM 3596 C C . GLN A 1 452 ? -62.560 5.520 12.101 1.00 30.61 452 GLN A C 1
ATOM 3598 O O . GLN A 1 452 ? -63.467 6.039 12.737 1.00 30.61 452 GLN A O 1
ATOM 3603 N N . ASN A 1 453 ? -61.878 4.493 12.608 1.00 32.69 453 ASN A N 1
ATOM 3604 C CA . ASN A 1 453 ? -62.157 3.966 13.942 1.00 32.69 453 ASN A CA 1
ATOM 3605 C C . ASN A 1 453 ? -60.852 3.839 14.729 1.00 32.69 453 ASN A C 1
ATOM 3607 O O . ASN A 1 453 ? -59.877 3.328 14.193 1.00 32.69 453 ASN A O 1
ATOM 3611 N N . PHE A 1 454 ? -60.884 4.275 15.991 1.00 32.03 454 PHE A N 1
ATOM 3612 C CA . PHE A 1 454 ? -59.787 4.383 16.969 1.00 32.03 454 PHE A CA 1
ATOM 3613 C C . PHE A 1 454 ? -59.033 5.716 17.040 1.00 32.03 454 PHE A C 1
ATOM 3615 O O . PHE A 1 454 ? -57.825 5.763 16.854 1.00 32.03 454 PHE A O 1
ATOM 3622 N N . VAL A 1 455 ? -59.734 6.769 17.478 1.00 27.89 455 VAL A N 1
ATOM 3623 C CA . VAL A 1 455 ? -59.212 7.678 18.517 1.00 27.89 455 VAL A CA 1
ATOM 3624 C C . VAL A 1 455 ? -60.384 8.083 19.424 1.00 27.89 455 VAL A C 1
ATOM 3626 O O . VAL A 1 455 ? -61.264 8.827 19.000 1.00 27.89 455 VAL A O 1
ATOM 3629 N N . GLN A 1 456 ? -60.414 7.594 20.667 1.00 29.00 456 GLN A N 1
ATOM 3630 C CA . GLN A 1 456 ? -61.098 8.285 21.767 1.00 29.00 456 GLN A CA 1
ATOM 3631 C C . GLN A 1 456 ? -60.044 9.083 22.550 1.00 29.00 456 GLN A C 1
ATOM 3633 O O . GLN A 1 456 ? -58.962 8.546 22.791 1.00 29.00 456 GLN A O 1
ATOM 3638 N N . PRO A 1 457 ? -60.324 10.336 22.949 1.00 32.81 457 PRO A N 1
ATOM 3639 C CA . PRO A 1 457 ? -59.415 11.125 23.763 1.00 32.81 457 PRO A CA 1
ATOM 3640 C C . PRO A 1 457 ? -59.704 10.899 25.252 1.00 32.81 457 PRO A C 1
ATOM 3642 O O . PRO A 1 457 ? -60.844 11.032 25.691 1.00 32.81 457 PRO A O 1
ATOM 3645 N N . THR A 1 458 ? -58.670 10.641 26.045 1.00 33.06 458 THR A N 1
ATOM 3646 C CA . THR A 1 458 ? -58.711 10.886 27.492 1.00 33.06 458 THR A CA 1
ATOM 3647 C C . THR A 1 458 ? -57.727 11.997 27.815 1.00 33.06 458 THR A C 1
ATOM 3649 O O . THR A 1 458 ? -56.514 11.806 27.747 1.00 33.06 458 THR A O 1
ATOM 3652 N N . TYR A 1 459 ? -58.291 13.165 28.114 1.00 34.66 459 TYR A N 1
ATOM 3653 C CA . TYR A 1 459 ? -57.685 14.175 28.970 1.00 34.66 459 TYR A CA 1
ATOM 3654 C C . TYR A 1 459 ? -57.939 13.767 30.424 1.00 34.66 459 TYR A C 1
ATOM 3656 O O . TYR A 1 459 ? -59.096 13.545 30.776 1.00 34.66 459 TYR A O 1
ATOM 3664 N N . GLU A 1 460 ? -56.879 13.684 31.223 1.00 41.59 460 GLU A N 1
ATOM 3665 C CA . GLU A 1 460 ? -56.694 14.390 32.505 1.00 41.59 460 GLU A CA 1
ATOM 3666 C C . GLU A 1 460 ? -55.225 14.301 32.929 1.00 41.59 460 GLU A C 1
ATOM 3668 O O . GLU A 1 460 ? -54.649 13.191 32.837 1.00 41.59 460 GLU A O 1
#

Radius of gyration: 27.97 Å; chains: 1; bounding box: 86×77×79 Å